Protein AF-A0A2E2G775-F1 (afdb_monomer)

Radius of gyration: 26.66 Å; Cα contacts (8 Å, |Δi|>4): 612; chains: 1; bounding box: 62×54×79 Å

Mean predicted aligned error: 7.74 Å

Solvent-accessible surface area (backbone atoms only — not comparable to full-atom values): 21079 Å² total; per-residue (Å²): 130,80,54,42,81,32,54,49,71,66,52,46,47,53,51,62,72,69,46,96,51,61,42,22,32,35,78,42,52,49,36,65,49,73,42,53,38,52,43,38,42,58,37,38,78,72,27,51,16,38,35,35,35,45,76,63,70,63,45,46,60,99,90,46,62,66,91,73,53,61,82,41,64,73,60,31,52,54,52,39,37,75,35,48,23,46,27,39,36,46,48,50,68,58,73,76,56,42,89,94,49,93,72,80,82,38,78,52,64,63,70,62,33,65,39,76,72,31,56,81,34,79,59,30,56,22,24,46,51,28,52,50,54,51,51,44,72,70,65,62,40,51,31,40,44,44,58,43,58,52,46,67,58,49,44,52,51,48,49,51,37,59,80,65,68,47,86,50,44,81,44,78,36,78,63,37,55,46,96,76,47,32,66,60,54,65,66,60,76,73,42,49,78,68,43,48,62,45,51,29,47,58,50,48,53,58,72,66,54,56,52,70,56,58,60,68,56,58,52,46,57,42,42,75,60,66,30,50,71,76,44,69,49,46,18,32,76,80,61,47,42,78,52,67,53,84,44,59,62,30,28,41,35,36,33,31,26,47,81,91,41,78,46,68,45,68,40,80,34,49,68,55,82,86,87,83,86,82,86,76,66,88,90,72,50,54,70,62,51,48,44,58,48,17,66,76,68,76,46,79,62,82,57,64,70,57,53,49,13,47,51,37,38,52,37,51,74,69,73,43,60,75,78,40,62,80,73,44,56,71,56,55,80,70,61,44,82,46,77,44,77,41,92,95,75,51,64,50,35,25,53,71,84,39,82,37,56,69,62,35,67,33,71,72,24,60,74,45,40,93,91

Secondary structure (DSSP, 8-state):
-PPEEE-SHHHHHHHHHT-SS--EEEEE-S---HHHHHHHHHHHTTSPEEEEE---GGGS-TTSSTTTS---HHHHHHHHHHTT-SEEE---HHHHS-TTS-PPPPPPPHHHHSSTHHHHSTTHHHHHHHHHHHHHHHH--SEEEEETTSHHHHHHHHHHHHHTT-S-EEEEEPPPB-TT-PBP-GGGGGS-HHHHHHHTHHHHHHHH--TT--HHHHHHHHHHTT-EEEEEEEE-TTT--B--TTSSEEEEEEEEEETTEEEEEEEEEESS---------TTSSHHHHHHHHHHHHTPPP--HHHHHHHHHHHHHHTT--TT-HHHHHHHHTT--EEEEEETTTEEEEEETTEE-TTGGGSHHHHHHTT-

Sequence (371 aa):
MTLRYLTTEQELRGWCQGADAAVQFVPTMGALHAGHGALIQRAATKGPVLVSVFVNPLQFGPSEDFDHYPRTLDADCLMAEEWGAAALWAPSVATVYPQDRQLPTRVAPVALQQHLCGAGRPGHFDGVVTVVARLLDLVRPQQIWLGEKDWQQLVILRRLVQDLDLPLRVCAVATSREKDGLARSSRNQYLSPSQRLQASALPFILRRAAADAPLAAIRSDLTEAGLEVEYVERVDPLTLQPCGAEKAISLLAAAVRCGTTRLIDHVFLMTRQPLVAIDGPAGAGKSTVTRAFAERLGLIYLDTGAMYRSVTWWVQKNGVDPADAAAIEPLLGQFELQLQSNPGAGQLVLVNGVDVSEAIRSPEVTASVSA

Nearest PDB structures (foldseek):
  3uk2-assembly1_B  TM=9.319E-01  e=2.796E-28  Burkholderia thailandensis E264
  1ufv-assembly1_A  TM=9.137E-01  e=1.128E-28  Thermus thermophilus
  3q10-assembly2_B  TM=9.255E-01  e=1.623E-27  Yersinia pestis
  1iho-assembly1_B  TM=7.284E-01  e=2.931E-26  Escherichia coli
  3mue-assembly1_B  TM=7.077E-01  e=3.557E-25  Salmonella enterica subsp. enterica serovar Typhimurium str. LT2

Foldseek 3Di:
DQAAEAAALVRLVVVLVPFPFFEEEEEDQDLDDVLSLQQLLVSLVHGAYEYEHHLQPQLADPPGCSVVQDDDVVVRSVSSVVSRHNYYYYYDPCRLPPPVDDDDQADFDPLLQVDDVSVVRPRNLSSVLSSVVSVCVSNVGQEYEDECFPLSSLLSVQVSCVVVVRNHYYHYDYFDADPLRAGDDSLLVVADPVLNVLSSQVRVLQVPAALQRDQVVSCVSNVVSVWAWPDWAKAQSNSRHGDHSPDQKIKTKTWTDSDNGIGIGIDIHGPDDDDDDDDDDPPPCRLVCQVVVCVVVVHFRDPVLLVLLLLLLQCVVVVHQLVDPVSSVVSVVQWDWDWDQDVPPGIFIDTNNHGCPPVSVDPVSVVSRPD

Structure (mmCIF, N/CA/C/O backbone):
data_AF-A0A2E2G775-F1
#
_entry.id   AF-A0A2E2G775-F1
#
loop_
_atom_site.group_PDB
_atom_site.id
_atom_site.type_symbol
_atom_site.label_atom_id
_atom_site.label_alt_id
_atom_site.label_comp_id
_atom_site.label_asym_id
_atom_site.label_entity_id
_atom_site.label_seq_id
_atom_site.pdbx_PDB_ins_code
_atom_site.Cartn_x
_atom_site.Cartn_y
_atom_site.Cartn_z
_atom_site.occupancy
_atom_site.B_iso_or_equiv
_atom_site.auth_seq_id
_atom_site.auth_comp_id
_atom_site.auth_asym_id
_atom_site.auth_atom_id
_atom_site.pdbx_PDB_model_num
ATOM 1 N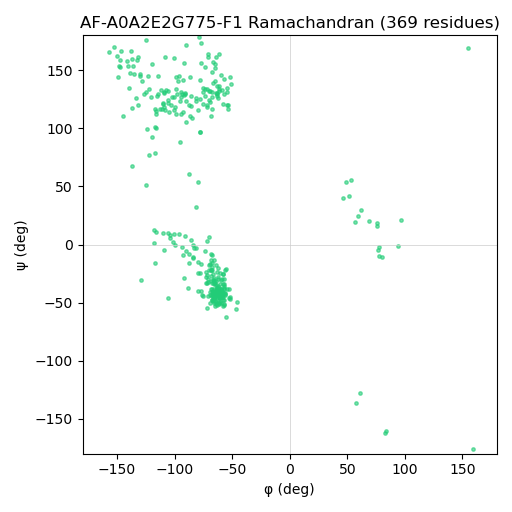 N . MET A 1 1 ? 1.196 -28.582 -1.966 1.00 61.78 1 MET A N 1
ATOM 2 C CA . MET A 1 1 ? 0.781 -28.640 -3.384 1.00 61.78 1 MET A CA 1
ATOM 3 C C . MET A 1 1 ? 1.904 -28.031 -4.188 1.00 61.78 1 MET A C 1
ATOM 5 O O . MET A 1 1 ? 2.431 -27.031 -3.727 1.00 61.78 1 MET A O 1
ATOM 9 N N . THR A 1 2 ? 2.272 -28.629 -5.318 1.00 87.25 2 THR A N 1
ATOM 10 C CA . THR A 1 2 ? 3.296 -28.059 -6.203 1.00 87.25 2 THR A CA 1
ATOM 11 C C . THR A 1 2 ? 2.722 -26.874 -6.973 1.00 87.25 2 THR A C 1
ATOM 13 O O . THR A 1 2 ? 1.601 -26.972 -7.486 1.00 87.25 2 THR A O 1
ATOM 16 N N . LEU A 1 3 ? 3.468 -25.772 -7.045 1.00 95.69 3 LEU A N 1
ATOM 17 C CA . LEU A 1 3 ? 3.096 -24.583 -7.818 1.00 95.69 3 LEU A CA 1
ATOM 18 C C . LEU A 1 3 ? 2.909 -24.940 -9.302 1.00 95.69 3 LEU A C 1
ATOM 20 O O . LEU A 1 3 ? 3.763 -25.584 -9.910 1.00 95.69 3 LEU A O 1
ATOM 24 N N . ARG A 1 4 ? 1.809 -24.489 -9.920 1.00 97.25 4 ARG A N 1
ATOM 25 C CA . ARG A 1 4 ? 1.633 -24.582 -11.378 1.00 97.25 4 ARG A CA 1
ATOM 26 C C . ARG A 1 4 ? 2.180 -23.341 -12.076 1.00 97.25 4 ARG A C 1
ATOM 28 O O . ARG A 1 4 ? 1.736 -22.230 -11.799 1.00 97.25 4 ARG A O 1
ATOM 35 N N . TYR A 1 5 ? 3.099 -23.540 -13.010 1.00 97.44 5 TYR A N 1
ATOM 36 C CA . TYR A 1 5 ? 3.631 -22.476 -13.855 1.00 97.44 5 TYR A CA 1
ATOM 37 C C . TYR A 1 5 ? 2.824 -22.367 -15.156 1.00 97.44 5 TYR A C 1
ATOM 39 O O . TYR A 1 5 ? 2.596 -23.372 -15.826 1.00 97.44 5 TYR A O 1
ATOM 47 N N . LEU A 1 6 ? 2.362 -21.159 -15.484 1.00 97.88 6 LEU A N 1
ATOM 48 C CA . LEU A 1 6 ? 1.448 -20.871 -16.591 1.00 97.88 6 LEU A CA 1
ATOM 49 C C . LEU A 1 6 ? 2.032 -19.743 -17.456 1.00 97.88 6 LEU A C 1
ATOM 51 O O . LEU A 1 6 ? 2.546 -18.757 -16.927 1.00 97.88 6 LEU A O 1
ATOM 55 N N . THR A 1 7 ? 1.892 -19.825 -18.777 1.00 94.75 7 THR A N 1
ATOM 56 C CA . THR A 1 7 ? 2.447 -18.827 -19.718 1.00 94.75 7 THR A CA 1
ATOM 57 C C . THR A 1 7 ? 1.420 -18.315 -20.725 1.00 94.75 7 THR A C 1
ATOM 59 O O . THR A 1 7 ? 1.460 -17.151 -21.136 1.00 94.75 7 THR A O 1
ATOM 62 N N . THR A 1 8 ? 0.452 -19.152 -21.094 1.00 95.38 8 THR A N 1
ATOM 63 C CA . THR A 1 8 ? -0.570 -18.825 -22.092 1.00 95.38 8 THR A CA 1
ATOM 64 C C . THR A 1 8 ? -1.899 -18.434 -21.452 1.00 95.38 8 THR A C 1
ATOM 66 O O . THR A 1 8 ? -2.193 -18.753 -20.299 1.00 95.38 8 THR A O 1
ATOM 69 N N . GLU A 1 9 ? -2.747 -17.754 -22.222 1.00 94.50 9 GLU A N 1
ATOM 70 C CA . GLU A 1 9 ? -4.114 -17.451 -21.794 1.00 94.50 9 GLU A CA 1
ATOM 71 C C . GLU A 1 9 ? -4.963 -18.725 -21.624 1.00 94.50 9 GLU A C 1
ATOM 73 O O . GLU A 1 9 ? -5.805 -18.791 -20.731 1.00 94.50 9 G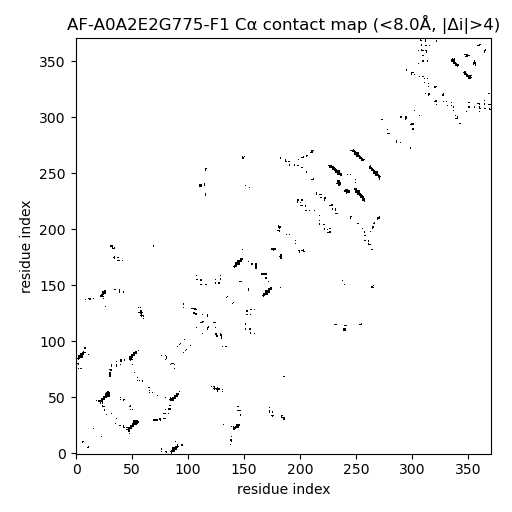LU A O 1
ATOM 78 N N . GLN A 1 10 ? -4.727 -19.760 -22.438 1.00 96.25 10 GLN A N 1
ATOM 79 C CA . GLN A 1 10 ? -5.444 -21.033 -22.333 1.00 96.25 10 GLN A CA 1
ATOM 80 C C . GLN A 1 10 ? -5.116 -21.759 -21.023 1.00 96.25 10 GLN A C 1
ATOM 82 O O . GLN A 1 10 ? -6.027 -22.223 -20.339 1.00 96.25 10 GLN A O 1
ATOM 87 N N . GLU A 1 11 ? -3.835 -21.821 -20.656 1.00 97.62 11 GLU A N 1
ATOM 88 C CA . GLU A 1 11 ? -3.379 -22.390 -19.383 1.00 97.62 11 GLU A CA 1
ATOM 89 C C . GLU A 1 11 ? -3.960 -21.629 -18.188 1.00 97.62 11 GLU A C 1
ATOM 91 O O . GLU A 1 11 ? -4.478 -22.251 -17.260 1.00 97.62 11 GLU A O 1
ATOM 96 N N . LEU A 1 12 ? -3.942 -20.290 -18.240 1.00 97.75 12 LEU A N 1
ATOM 97 C CA . LEU A 1 12 ? -4.552 -19.439 -17.219 1.00 97.75 12 LEU A CA 1
ATOM 98 C C . LEU A 1 12 ? -6.046 -19.738 -17.058 1.00 97.75 12 LEU A C 1
ATOM 100 O O . LEU A 1 12 ? -6.506 -20.008 -15.949 1.00 97.75 12 LEU A O 1
ATOM 104 N N . ARG A 1 13 ? -6.809 -19.709 -18.158 1.00 95.94 13 ARG A N 1
ATOM 105 C CA . ARG A 1 13 ? -8.258 -19.954 -18.129 1.00 95.94 13 ARG A CA 1
ATOM 106 C C . ARG A 1 13 ? -8.572 -21.352 -17.604 1.00 95.94 13 ARG A C 1
ATOM 108 O O . ARG A 1 13 ? -9.441 -21.483 -16.747 1.00 95.94 13 ARG A O 1
ATOM 115 N N . GLY A 1 14 ? -7.853 -22.370 -18.079 1.00 96.88 14 GLY A N 1
ATOM 116 C CA . GLY A 1 14 ? -8.025 -23.749 -17.624 1.00 96.88 14 GLY A CA 1
ATOM 117 C C . GLY A 1 14 ? -7.735 -23.909 -16.132 1.00 96.88 14 GLY A C 1
ATOM 118 O O . GLY A 1 14 ? -8.483 -24.585 -15.428 1.00 96.88 14 GLY A O 1
ATOM 119 N N . TRP A 1 15 ? -6.698 -23.238 -15.623 1.00 96.88 15 TRP A N 1
ATOM 120 C CA . TRP A 1 15 ? -6.380 -23.248 -14.197 1.00 96.88 15 TRP A CA 1
ATOM 121 C C . TRP A 1 15 ? -7.446 -22.538 -13.352 1.00 96.88 15 TRP A C 1
ATOM 123 O O . TRP A 1 15 ? -7.918 -23.114 -12.375 1.00 96.88 15 TRP A O 1
ATOM 133 N N . CYS A 1 16 ? -7.873 -21.333 -13.746 1.00 95.06 16 CYS A N 1
ATOM 134 C CA . CYS A 1 16 ? -8.903 -20.582 -13.021 1.00 95.06 16 CYS A CA 1
ATOM 135 C C . CYS A 1 16 ? -10.256 -21.313 -13.003 1.00 95.06 16 CYS A C 1
ATOM 137 O O . CYS A 1 16 ? -10.943 -21.293 -11.987 1.00 95.06 16 CYS A O 1
ATOM 139 N N . GLN A 1 17 ? -10.645 -21.960 -14.108 1.00 93.88 17 GLN A N 1
ATOM 140 C CA . GLN A 1 17 ? -11.896 -22.725 -14.201 1.00 93.88 17 GLN A CA 1
ATOM 141 C C . GLN A 1 17 ? -11.866 -24.020 -13.382 1.00 93.88 17 GLN A C 1
ATOM 143 O O . GLN A 1 17 ? -12.910 -24.467 -12.919 1.00 93.88 17 GLN A O 1
ATOM 148 N N . GLY A 1 18 ? -10.685 -24.619 -13.211 1.00 93.00 18 GLY A N 1
ATOM 149 C CA . GLY A 1 18 ? -10.493 -25.830 -12.414 1.00 93.00 18 GLY A CA 1
ATOM 150 C C . GLY A 1 18 ? -10.270 -25.583 -10.920 1.00 93.00 18 GLY A C 1
ATOM 151 O O . GLY A 1 18 ? -9.962 -26.532 -10.207 1.00 93.00 18 GLY A O 1
ATOM 152 N N . ALA A 1 19 ? -10.351 -24.337 -10.444 1.00 89.88 19 ALA A N 1
ATOM 153 C CA . ALA A 1 19 ? -10.161 -24.014 -9.036 1.00 89.88 19 ALA A CA 1
ATOM 154 C C . ALA A 1 19 ? -11.444 -24.276 -8.226 1.00 89.88 19 ALA A C 1
ATOM 156 O O . ALA A 1 19 ? -12.494 -23.705 -8.509 1.00 89.88 19 ALA A O 1
ATOM 157 N N . ASP A 1 20 ? -11.338 -25.068 -7.156 1.00 87.31 20 ASP A N 1
ATOM 158 C CA . ASP A 1 20 ? -12.472 -25.423 -6.281 1.00 87.31 20 ASP A CA 1
ATOM 159 C C . ASP A 1 20 ? -12.944 -24.273 -5.366 1.00 87.31 20 ASP A C 1
ATOM 161 O O . ASP A 1 20 ? -13.921 -24.398 -4.628 1.00 87.31 20 ASP A O 1
ATOM 165 N N . ALA A 1 21 ? -12.235 -23.143 -5.375 1.00 91.44 21 ALA A N 1
ATOM 166 C CA . ALA A 1 21 ? -12.537 -21.965 -4.574 1.00 91.44 21 ALA A CA 1
ATOM 167 C C . ALA A 1 21 ? -12.150 -20.681 -5.315 1.00 91.44 21 ALA A C 1
ATOM 169 O O . ALA A 1 21 ? -11.416 -20.695 -6.303 1.00 91.44 21 ALA A O 1
ATOM 170 N N . ALA A 1 22 ? -12.625 -19.546 -4.801 1.00 92.56 22 ALA A N 1
ATOM 171 C CA . ALA A 1 22 ? -12.357 -18.236 -5.376 1.00 92.56 22 ALA A CA 1
ATOM 172 C C . ALA A 1 22 ? -10.851 -17.941 -5.468 1.00 92.56 22 ALA A C 1
ATOM 174 O O . ALA A 1 22 ? -10.156 -17.870 -4.447 1.00 92.56 22 ALA A O 1
ATOM 175 N N . VAL A 1 23 ? -10.374 -17.704 -6.692 1.00 95.56 23 VAL A N 1
ATOM 176 C CA . VAL A 1 23 ? -8.983 -17.330 -6.967 1.00 95.56 23 VAL A CA 1
ATOM 177 C C . VAL A 1 23 ? -8.648 -15.992 -6.310 1.00 95.56 23 VAL A C 1
ATOM 179 O O . VAL A 1 23 ? -9.364 -14.996 -6.463 1.00 95.56 23 VAL A O 1
ATOM 182 N N . GLN A 1 24 ? -7.526 -15.986 -5.597 1.00 98.06 24 GLN A N 1
ATOM 183 C CA . GLN A 1 24 ? -6.938 -14.819 -4.956 1.00 98.06 24 GLN A CA 1
ATOM 184 C C . GLN A 1 24 ? -5.801 -14.304 -5.834 1.00 98.06 24 GLN A C 1
ATOM 186 O O . GLN A 1 24 ? -4.817 -15.011 -6.044 1.00 98.06 24 GLN A O 1
ATOM 191 N N . PHE A 1 25 ? -5.925 -13.092 -6.371 1.00 98.69 25 PHE A N 1
ATOM 192 C CA . PHE A 1 25 ? -4.973 -12.592 -7.359 1.00 98.69 25 PHE A CA 1
ATOM 193 C C . PHE A 1 25 ? -3.945 -11.636 -6.751 1.00 98.69 25 PHE A C 1
ATOM 195 O O . PHE A 1 25 ? -4.312 -10.642 -6.125 1.00 98.69 25 PHE A O 1
ATOM 202 N N . VAL A 1 26 ? -2.661 -11.916 -6.970 1.00 98.75 26 VAL A N 1
ATOM 203 C CA . VAL A 1 26 ? -1.528 -11.081 -6.548 1.00 98.75 26 VAL A CA 1
ATOM 204 C C . VAL A 1 26 ? -0.750 -10.650 -7.799 1.00 98.75 26 VAL A C 1
ATOM 206 O O . VAL A 1 26 ? 0.127 -11.384 -8.262 1.00 98.75 26 VAL A O 1
ATOM 209 N N . PRO A 1 27 ? -1.059 -9.487 -8.398 1.00 98.19 27 PRO A N 1
ATOM 210 C CA . PRO A 1 27 ? -0.306 -9.005 -9.545 1.00 98.19 27 PRO A CA 1
ATOM 211 C C . PRO A 1 27 ? 1.054 -8.447 -9.124 1.00 98.19 27 PRO A C 1
ATOM 213 O O . PRO A 1 27 ? 1.144 -7.618 -8.218 1.00 98.19 27 PRO A O 1
ATOM 216 N N . THR A 1 28 ? 2.114 -8.870 -9.809 1.00 97.62 28 THR A N 1
ATOM 217 C CA . THR A 1 28 ? 3.485 -8.396 -9.582 1.00 97.62 28 THR A CA 1
ATOM 218 C C . THR A 1 28 ? 4.217 -8.162 -10.906 1.00 97.62 28 THR A C 1
ATOM 220 O O . THR A 1 28 ? 3.790 -8.623 -11.969 1.00 97.62 28 THR A O 1
ATOM 223 N N . MET A 1 29 ? 5.358 -7.478 -10.832 1.00 96.31 29 MET A N 1
ATOM 224 C CA . MET A 1 29 ? 6.316 -7.382 -11.939 1.00 96.31 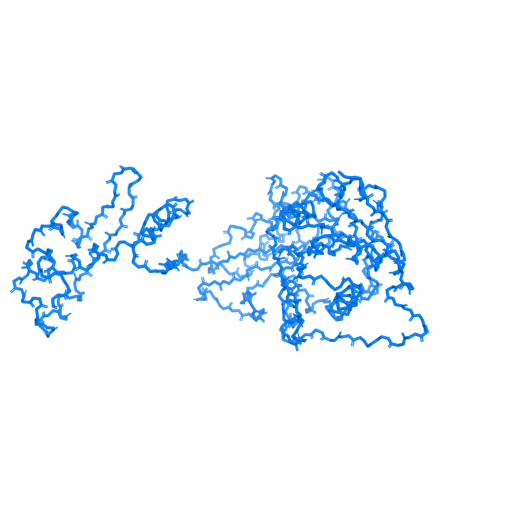29 MET A CA 1
ATOM 225 C C . MET A 1 29 ? 7.462 -8.407 -11.827 1.00 96.31 29 MET A C 1
ATOM 227 O O . MET A 1 29 ? 8.418 -8.317 -12.588 1.00 96.31 29 MET A O 1
ATOM 231 N N . GLY A 1 30 ? 7.383 -9.370 -10.900 1.00 95.25 30 GLY A N 1
ATOM 232 C CA . GLY A 1 30 ? 8.488 -10.280 -10.573 1.00 95.25 30 GLY A CA 1
ATOM 233 C C . GLY A 1 30 ? 9.489 -9.679 -9.590 1.00 95.25 30 GLY A C 1
ATOM 234 O O . GLY A 1 30 ? 9.168 -8.712 -8.890 1.00 95.25 30 GLY A O 1
ATOM 235 N N . ALA A 1 31 ? 10.685 -10.271 -9.530 1.00 94.94 31 ALA A N 1
ATOM 236 C CA . ALA A 1 31 ? 11.733 -9.914 -8.571 1.00 94.94 31 ALA A CA 1
ATOM 237 C C . ALA A 1 31 ? 11.190 -9.940 -7.137 1.00 94.94 31 ALA A C 1
ATOM 239 O O . ALA A 1 31 ? 11.169 -8.934 -6.411 1.00 94.94 31 ALA A O 1
ATOM 240 N N . LEU A 1 32 ? 10.630 -11.097 -6.778 1.00 96.69 32 LEU A N 1
ATOM 241 C CA . LEU A 1 32 ? 9.849 -11.248 -5.569 1.00 96.69 32 LEU A CA 1
ATOM 242 C C . LEU A 1 32 ? 10.709 -11.040 -4.315 1.00 96.69 32 LEU A C 1
ATOM 244 O O . LEU A 1 32 ? 11.918 -11.236 -4.277 1.00 96.69 32 LEU A O 1
ATOM 248 N N . HIS A 1 33 ? 10.052 -10.593 -3.250 1.00 95.62 33 HIS A N 1
ATOM 249 C CA . HIS A 1 33 ? 10.681 -10.290 -1.968 1.00 95.62 33 HIS A CA 1
ATOM 250 C C . HIS A 1 33 ? 9.653 -10.477 -0.857 1.00 95.62 33 HIS A C 1
ATOM 252 O O . HIS A 1 33 ? 8.460 -10.561 -1.137 1.00 95.62 33 HIS A O 1
ATOM 258 N N . ALA A 1 34 ? 10.062 -10.448 0.414 1.00 96.25 34 ALA A N 1
ATOM 259 C CA . ALA A 1 34 ? 9.160 -10.732 1.540 1.00 96.25 34 ALA A CA 1
ATOM 260 C C . ALA A 1 34 ? 7.895 -9.840 1.610 1.00 96.25 34 ALA A C 1
ATOM 262 O O . ALA A 1 34 ? 6.892 -10.244 2.188 1.00 96.25 34 ALA A O 1
ATOM 263 N N . GLY A 1 35 ? 7.898 -8.651 0.990 1.00 96.38 35 GLY A N 1
ATOM 264 C CA . GLY A 1 35 ? 6.664 -7.880 0.758 1.00 96.38 35 GLY A CA 1
ATOM 265 C C . GLY A 1 35 ? 5.631 -8.589 -0.130 1.00 96.38 35 GLY A C 1
ATOM 266 O O . GLY A 1 35 ? 4.457 -8.616 0.219 1.00 96.38 35 GLY A O 1
ATOM 267 N N . HIS A 1 36 ? 6.063 -9.219 -1.224 1.00 98.25 36 HIS A N 1
ATOM 268 C CA . HIS A 1 36 ? 5.218 -10.084 -2.047 1.00 98.25 36 HIS A CA 1
ATOM 269 C C . HIS A 1 36 ? 4.818 -11.355 -1.287 1.00 98.25 36 HIS A C 1
ATOM 271 O O . HIS A 1 36 ? 3.662 -11.758 -1.348 1.00 98.25 36 HIS A O 1
ATOM 277 N N . GLY A 1 37 ? 5.730 -11.924 -0.492 1.00 98.06 37 GLY A N 1
ATOM 278 C CA . GLY A 1 37 ? 5.415 -13.049 0.391 1.00 98.06 37 GLY A CA 1
ATOM 279 C C . GLY A 1 37 ? 4.278 -12.752 1.362 1.00 98.06 37 GLY A C 1
ATOM 280 O O . GLY A 1 37 ? 3.350 -13.545 1.468 1.00 98.06 37 GLY A O 1
ATOM 281 N N . ALA A 1 38 ? 4.267 -11.568 1.980 1.00 98.12 38 ALA A N 1
ATOM 282 C CA . ALA A 1 38 ? 3.167 -11.147 2.846 1.00 98.12 38 ALA A CA 1
ATOM 283 C C . ALA A 1 38 ? 1.819 -11.065 2.099 1.00 98.12 38 ALA A C 1
ATOM 285 O O . ALA A 1 38 ? 0.790 -11.434 2.667 1.00 98.12 38 ALA A O 1
ATOM 286 N N . LEU A 1 39 ? 1.814 -10.625 0.831 1.00 98.50 39 LEU A N 1
ATOM 287 C CA . LEU A 1 39 ? 0.613 -10.644 -0.016 1.00 98.50 39 LEU A CA 1
ATOM 288 C C . LEU A 1 39 ? 0.130 -12.078 -0.245 1.00 98.50 39 LEU A C 1
ATOM 290 O O . LEU A 1 39 ? -1.035 -12.374 0.011 1.00 98.50 39 LEU A O 1
ATOM 294 N N . ILE A 1 40 ? 1.032 -12.961 -0.683 1.00 98.56 40 ILE A N 1
ATOM 295 C CA . ILE A 1 40 ? 0.732 -14.357 -1.025 1.00 98.56 40 ILE A CA 1
ATOM 296 C C . ILE A 1 40 ? 0.234 -15.115 0.205 1.00 98.56 40 ILE A C 1
ATOM 298 O O . ILE A 1 40 ? -0.839 -15.709 0.163 1.00 98.56 40 ILE A O 1
ATOM 302 N N . GLN A 1 41 ? 0.941 -15.021 1.331 1.00 98.31 41 GLN A N 1
ATOM 303 C CA . GLN A 1 41 ? 0.564 -15.683 2.580 1.00 98.31 41 GLN A CA 1
ATOM 304 C C . GLN A 1 41 ? -0.799 -15.202 3.082 1.00 98.31 41 GLN A C 1
ATOM 306 O O . GLN A 1 41 ? -1.626 -16.006 3.515 1.00 98.31 41 GLN A O 1
ATOM 311 N N . ARG A 1 42 ? -1.073 -13.891 3.008 1.00 97.75 42 ARG A N 1
ATOM 312 C CA . ARG A 1 42 ? -2.367 -13.344 3.430 1.00 97.75 42 ARG A CA 1
ATOM 313 C C . ARG A 1 42 ? -3.493 -13.805 2.509 1.00 97.75 42 ARG A C 1
ATOM 315 O O . ARG A 1 42 ? -4.544 -14.208 3.014 1.00 97.75 42 ARG A O 1
ATOM 322 N N . ALA A 1 43 ? -3.258 -13.786 1.200 1.00 97.81 43 ALA A N 1
ATOM 323 C CA . ALA A 1 43 ? -4.181 -14.264 0.180 1.00 97.81 43 ALA A CA 1
ATOM 324 C C . ALA A 1 43 ? -4.487 -15.763 0.338 1.00 97.81 43 ALA A C 1
ATOM 326 O O . ALA A 1 43 ? -5.651 -16.153 0.298 1.00 97.81 43 ALA A O 1
ATOM 327 N N . ALA A 1 44 ? -3.480 -16.588 0.637 1.00 96.56 44 ALA A N 1
ATOM 328 C CA . ALA A 1 44 ? -3.621 -18.037 0.795 1.00 96.56 44 ALA A CA 1
ATOM 329 C C . ALA A 1 44 ? -4.588 -18.433 1.924 1.00 96.56 44 ALA A C 1
ATOM 331 O O . ALA A 1 44 ? -5.222 -19.482 1.861 1.00 96.56 44 ALA A O 1
ATOM 332 N N . THR A 1 45 ? -4.797 -17.560 2.919 1.00 95.75 45 THR A N 1
ATOM 333 C CA . THR A 1 45 ? -5.819 -17.773 3.965 1.00 95.75 45 THR A CA 1
ATOM 334 C C . THR A 1 45 ? -7.264 -17.703 3.454 1.00 95.75 45 THR A C 1
ATOM 336 O O . THR A 1 45 ? -8.192 -17.983 4.214 1.00 95.75 45 THR A O 1
ATOM 339 N N . LYS A 1 46 ? -7.479 -17.281 2.200 1.00 96.06 46 LYS A N 1
ATOM 340 C CA . LYS A 1 46 ? -8.799 -17.057 1.589 1.00 96.06 46 LYS A CA 1
ATOM 341 C C . LYS A 1 46 ? -9.102 -17.958 0.393 1.00 96.06 46 LYS A C 1
ATOM 343 O O . LYS A 1 46 ? -10.268 -18.054 0.024 1.00 96.06 46 LYS A O 1
ATOM 348 N N . GLY A 1 47 ? -8.103 -18.607 -0.199 1.00 95.19 47 GLY A N 1
ATOM 349 C CA . GLY A 1 47 ? -8.288 -19.464 -1.369 1.00 95.19 47 GLY A CA 1
ATOM 350 C C . GLY A 1 47 ? -6.995 -19.683 -2.160 1.00 95.19 47 GLY A C 1
ATOM 351 O O . GLY A 1 47 ? -5.935 -19.216 -1.735 1.00 95.19 47 GLY A O 1
ATOM 352 N N . PRO A 1 48 ? -7.066 -20.381 -3.309 1.00 96.94 48 PRO A N 1
ATOM 353 C CA . PRO A 1 48 ? -5.913 -20.618 -4.169 1.00 96.94 48 PRO A CA 1
ATOM 354 C C . PRO A 1 48 ? -5.364 -19.296 -4.710 1.00 96.94 48 PRO A C 1
ATOM 356 O O . PRO A 1 48 ? -6.098 -18.485 -5.281 1.00 96.94 48 PRO A O 1
ATOM 359 N N . VAL A 1 49 ? -4.062 -19.082 -4.529 1.00 98.38 49 VAL A N 1
ATOM 360 C CA . VAL A 1 49 ? -3.394 -17.842 -4.933 1.00 98.38 49 VAL A CA 1
ATOM 361 C C . VAL A 1 49 ? -2.793 -17.990 -6.323 1.00 98.38 49 VAL A C 1
ATOM 363 O O . VAL A 1 49 ? -1.995 -18.898 -6.564 1.00 98.38 49 VAL A O 1
ATOM 366 N N . LEU A 1 50 ? -3.149 -17.057 -7.202 1.00 98.56 50 LEU A N 1
ATOM 367 C CA . LEU A 1 50 ? -2.499 -16.831 -8.484 1.00 98.56 50 LEU A CA 1
ATOM 368 C C . LEU A 1 50 ? -1.604 -15.597 -8.379 1.00 98.56 50 LEU A C 1
ATOM 370 O O . LEU A 1 50 ? -2.092 -14.490 -8.136 1.00 98.56 50 LEU A O 1
ATOM 374 N N . VAL A 1 51 ? -0.311 -15.774 -8.618 1.00 98.69 51 VAL A N 1
ATOM 375 C CA . VAL A 1 51 ? 0.647 -14.671 -8.751 1.00 98.69 51 VAL A CA 1
ATOM 376 C C . VAL A 1 51 ? 0.860 -14.397 -10.234 1.00 98.69 51 VAL A C 1
ATOM 378 O O . VAL A 1 51 ? 1.147 -15.335 -10.971 1.00 98.69 51 VAL A O 1
ATOM 381 N N . SER A 1 52 ? 0.750 -13.147 -10.697 1.00 98.44 52 SER A N 1
ATOM 382 C CA . SER A 1 52 ? 1.270 -12.805 -12.032 1.00 98.44 52 SER A CA 1
ATOM 383 C C . SER A 1 52 ? 2.662 -12.201 -11.932 1.00 98.44 52 SER A C 1
ATOM 385 O O . SER A 1 52 ? 2.902 -11.367 -11.060 1.00 98.44 52 SER A O 1
ATOM 387 N N . VAL A 1 53 ? 3.546 -12.563 -12.858 1.00 97.75 53 VAL A N 1
ATOM 388 C CA . VAL A 1 53 ? 4.846 -11.916 -13.066 1.00 97.75 53 VAL A CA 1
ATOM 389 C C . VAL A 1 53 ? 4.842 -11.293 -14.455 1.00 97.75 53 VAL A C 1
ATOM 391 O O . VAL A 1 53 ? 4.994 -11.984 -15.459 1.00 97.75 53 VAL A O 1
ATOM 394 N N . PHE A 1 54 ? 4.611 -9.981 -14.520 1.00 96.94 54 PHE A N 1
ATOM 395 C CA . PHE A 1 54 ? 4.547 -9.255 -15.786 1.00 96.94 54 PHE A CA 1
ATOM 396 C C . PHE A 1 54 ? 5.129 -7.844 -15.654 1.00 96.94 54 PHE A C 1
ATOM 3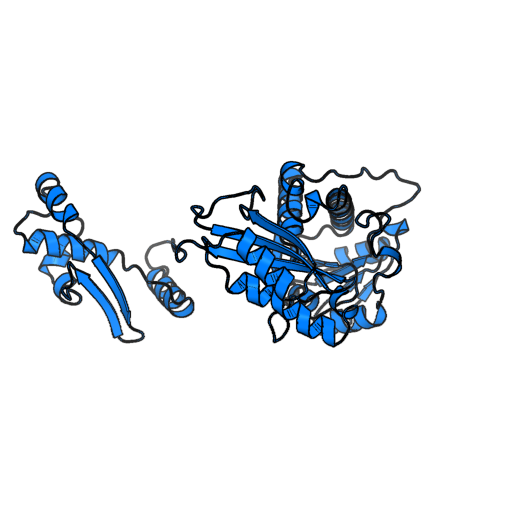98 O O . PHE A 1 54 ? 4.536 -6.968 -15.023 1.00 96.94 54 PHE A O 1
ATOM 405 N N . VAL A 1 55 ? 6.287 -7.608 -16.277 1.00 94.56 55 VAL A N 1
ATOM 406 C CA . VAL A 1 55 ? 6.892 -6.270 -16.368 1.00 94.56 55 VAL A CA 1
ATOM 407 C C . VAL A 1 55 ? 6.163 -5.485 -17.458 1.00 94.56 55 VAL A C 1
ATOM 409 O O . VAL A 1 55 ? 6.435 -5.640 -18.646 1.00 94.56 55 VAL A O 1
ATOM 412 N N . ASN A 1 56 ? 5.198 -4.665 -17.049 1.00 93.94 56 ASN A N 1
ATOM 413 C CA . ASN A 1 56 ? 4.353 -3.904 -17.962 1.00 93.94 56 ASN A CA 1
ATOM 414 C C . ASN A 1 56 ? 5.125 -2.750 -18.626 1.00 93.94 56 ASN A C 1
ATOM 416 O O . ASN A 1 56 ? 5.498 -1.835 -17.905 1.00 93.94 56 ASN A O 1
ATOM 420 N N . PRO A 1 57 ? 5.296 -2.696 -19.957 1.00 90.31 57 PRO A N 1
ATOM 421 C CA . PRO A 1 57 ? 5.985 -1.580 -20.611 1.00 90.31 57 PRO A CA 1
ATOM 422 C C . PRO A 1 57 ? 5.241 -0.240 -20.488 1.00 90.31 57 PRO A C 1
ATOM 424 O O . PRO A 1 57 ? 5.879 0.802 -20.410 1.00 90.31 57 PRO A O 1
ATOM 427 N N . LEU A 1 58 ? 3.902 -0.242 -20.414 1.00 89.12 58 LEU A N 1
ATOM 428 C CA . LEU A 1 58 ? 3.101 0.993 -20.452 1.00 89.12 58 LEU A CA 1
ATOM 429 C C . LEU A 1 58 ? 3.249 1.880 -19.209 1.00 89.12 58 LEU A C 1
ATOM 431 O O . LEU A 1 58 ? 2.859 3.040 -19.242 1.00 89.12 58 LEU A O 1
ATOM 435 N N . GLN A 1 59 ? 3.764 1.341 -18.104 1.00 87.81 59 GLN A N 1
ATOM 436 C CA . GLN A 1 59 ? 3.937 2.086 -16.853 1.00 87.81 59 GLN A CA 1
ATOM 437 C C . GLN A 1 59 ? 5.374 2.573 -16.631 1.00 87.81 59 GLN A C 1
ATOM 439 O O . GLN A 1 59 ? 5.674 3.035 -15.528 1.00 87.81 59 GLN A O 1
ATOM 444 N N . PHE A 1 60 ? 6.248 2.448 -17.634 1.00 85.81 60 PHE A N 1
ATOM 445 C CA . PHE A 1 60 ? 7.607 2.979 -17.597 1.00 85.81 60 PHE A CA 1
ATOM 446 C C . PHE A 1 60 ? 7.736 4.166 -18.552 1.00 85.81 60 PHE A C 1
ATOM 448 O O . PHE A 1 60 ? 7.347 4.088 -19.716 1.00 85.81 60 PHE A O 1
ATOM 455 N N . GLY A 1 61 ? 8.288 5.269 -18.053 1.00 80.50 61 GLY A N 1
ATOM 456 C CA . GLY A 1 61 ? 8.674 6.404 -18.892 1.00 80.50 61 GLY A CA 1
ATOM 457 C C . GLY A 1 61 ? 9.907 6.097 -19.764 1.00 80.50 61 GLY A C 1
ATOM 458 O O . GLY A 1 61 ? 10.653 5.168 -19.456 1.00 80.50 61 GLY A O 1
ATOM 459 N N . PRO A 1 62 ? 10.191 6.901 -20.810 1.00 73.50 62 PRO A N 1
ATOM 460 C CA . PRO A 1 62 ? 11.327 6.678 -21.718 1.00 73.50 62 PRO A CA 1
ATOM 461 C C . PRO A 1 62 ? 12.708 6.643 -21.044 1.00 73.50 62 PRO A C 1
ATOM 463 O O . PRO A 1 62 ? 13.638 6.054 -21.581 1.00 73.50 62 PRO A O 1
ATOM 466 N N . SER A 1 63 ? 12.851 7.293 -19.886 1.00 71.81 63 SER A N 1
ATOM 467 C CA . SER A 1 63 ? 14.081 7.349 -19.084 1.00 71.81 63 SER A CA 1
ATOM 468 C C . SER A 1 63 ? 14.024 6.481 -17.820 1.00 71.81 63 SER A C 1
ATOM 470 O O . SER A 1 63 ? 14.893 6.595 -16.954 1.00 71.81 63 SER A O 1
ATOM 472 N N . GLU A 1 64 ? 12.995 5.642 -17.679 1.00 81.69 64 GLU A N 1
ATOM 473 C CA . GLU A 1 64 ? 12.843 4.745 -16.534 1.00 81.69 64 GLU A CA 1
ATOM 474 C C . GLU A 1 64 ? 13.502 3.381 -16.769 1.00 81.69 64 GLU A C 1
ATOM 476 O O . GLU A 1 64 ? 13.964 3.037 -17.853 1.00 81.69 64 GLU A O 1
ATOM 481 N N . ASP A 1 65 ? 13.563 2.578 -15.712 1.00 82.81 65 ASP A N 1
ATOM 482 C CA . ASP A 1 65 ? 14.380 1.372 -15.623 1.00 82.81 65 ASP A CA 1
ATOM 483 C C . ASP A 1 65 ? 13.764 0.127 -16.285 1.00 82.81 65 ASP A C 1
ATOM 485 O O . ASP A 1 65 ? 14.011 -0.978 -15.815 1.00 82.81 65 ASP A O 1
ATOM 489 N N . PHE A 1 66 ? 12.983 0.253 -17.367 1.00 85.00 66 PHE A N 1
ATOM 490 C CA . PHE A 1 66 ? 12.298 -0.898 -17.988 1.00 85.00 66 PHE A CA 1
ATOM 491 C C . PHE A 1 66 ? 13.268 -2.003 -18.438 1.00 85.00 66 PHE A C 1
ATOM 493 O O . PHE A 1 66 ? 13.067 -3.183 -18.131 1.00 85.00 66 PHE A O 1
ATOM 500 N N . ASP A 1 67 ? 14.337 -1.626 -19.142 1.00 81.69 67 ASP A N 1
ATOM 501 C CA . ASP A 1 67 ? 15.321 -2.582 -19.664 1.00 81.69 67 ASP A CA 1
ATOM 502 C C . ASP A 1 67 ? 16.137 -3.238 -18.547 1.00 81.69 67 ASP A C 1
ATOM 504 O O . ASP A 1 67 ? 16.492 -4.413 -18.641 1.00 81.69 67 ASP A O 1
ATOM 508 N N . HIS A 1 68 ? 16.363 -2.493 -17.465 1.00 84.38 68 HIS A N 1
ATOM 509 C CA . HIS A 1 68 ? 17.163 -2.908 -16.315 1.00 84.38 68 HIS A CA 1
ATOM 510 C C . HIS A 1 68 ? 16.323 -3.528 -15.190 1.00 84.38 68 HIS A C 1
ATOM 512 O O . HIS A 1 68 ? 16.891 -3.961 -14.186 1.00 84.38 68 HIS A O 1
ATOM 518 N N . TYR A 1 69 ? 14.992 -3.584 -15.338 1.00 86.19 69 TYR A N 1
ATOM 519 C CA . TYR A 1 69 ? 14.112 -4.129 -14.312 1.00 86.19 69 TYR A CA 1
ATOM 520 C C . TYR A 1 69 ? 14.454 -5.603 -14.061 1.00 86.19 69 TYR A C 1
ATOM 522 O O . TYR A 1 69 ? 14.649 -6.352 -15.026 1.00 86.19 69 TYR A O 1
ATOM 530 N N . PRO A 1 70 ? 14.523 -6.068 -12.802 1.00 83.94 70 PRO A N 1
ATOM 531 C CA . PRO A 1 70 ? 15.064 -7.383 -12.519 1.00 83.94 70 PRO A CA 1
ATOM 532 C C . PRO A 1 70 ? 14.075 -8.460 -12.952 1.00 83.94 70 PRO A C 1
ATOM 534 O O . PRO A 1 70 ? 12.882 -8.378 -12.665 1.00 83.94 70 PRO A O 1
ATOM 537 N N . ARG A 1 71 ? 14.578 -9.480 -13.648 1.00 89.00 71 ARG A N 1
ATOM 538 C CA . ARG A 1 71 ? 13.785 -10.611 -14.141 1.00 89.00 71 ARG A CA 1
ATOM 539 C C . ARG A 1 71 ? 14.404 -11.898 -13.606 1.00 89.00 71 ARG A C 1
ATOM 541 O O . ARG A 1 71 ? 15.405 -12.369 -14.135 1.00 89.00 71 ARG A O 1
ATOM 548 N N . THR A 1 72 ? 13.828 -12.436 -12.535 1.00 91.81 72 THR A N 1
ATOM 549 C CA . THR A 1 72 ? 14.358 -13.587 -11.781 1.00 91.81 72 THR A CA 1
ATOM 550 C C . THR A 1 72 ? 13.320 -14.698 -11.672 1.00 91.81 72 THR A C 1
ATOM 552 O O . THR A 1 72 ? 13.027 -15.177 -10.582 1.00 91.81 72 THR A O 1
ATOM 555 N N . LEU A 1 73 ? 12.740 -15.098 -12.806 1.00 94.12 73 LEU A N 1
ATOM 556 C CA . LEU A 1 73 ? 11.528 -15.918 -12.833 1.00 94.12 73 LEU A CA 1
ATOM 557 C C . LEU A 1 73 ? 11.663 -17.267 -12.109 1.00 94.12 73 LEU A C 1
ATOM 559 O O . LEU A 1 73 ? 10.753 -17.649 -11.381 1.00 94.12 73 LEU A O 1
ATOM 563 N N . ASP A 1 74 ? 12.799 -17.956 -12.243 1.00 95.12 74 ASP A N 1
ATOM 564 C CA . ASP A 1 74 ? 13.031 -19.228 -11.543 1.00 95.12 74 ASP A CA 1
ATOM 565 C C . ASP A 1 74 ? 13.023 -19.044 -10.017 1.00 95.12 74 ASP A C 1
ATOM 567 O O . ASP A 1 74 ? 12.396 -19.816 -9.290 1.00 95.12 74 ASP A O 1
ATOM 571 N N . ALA A 1 75 ? 13.665 -17.980 -9.522 1.00 95.56 75 ALA A N 1
ATOM 572 C CA . ALA A 1 75 ? 13.648 -17.634 -8.103 1.00 95.56 75 ALA A CA 1
ATOM 573 C C . ALA A 1 75 ? 12.251 -17.182 -7.650 1.00 95.56 75 ALA A C 1
ATOM 575 O O . ALA A 1 75 ? 11.811 -17.548 -6.561 1.00 95.56 75 ALA A O 1
ATOM 576 N N . ASP A 1 76 ? 11.538 -16.435 -8.496 1.00 97.06 76 ASP A N 1
ATOM 577 C CA . ASP A 1 76 ? 10.173 -15.985 -8.234 1.00 97.06 76 ASP A CA 1
ATOM 578 C C . ASP A 1 76 ? 9.220 -17.184 -8.079 1.00 97.06 76 ASP A C 1
ATOM 580 O O . ASP A 1 76 ? 8.406 -17.195 -7.157 1.00 97.06 76 ASP A O 1
ATOM 584 N N . CYS A 1 77 ? 9.349 -18.224 -8.913 1.00 96.94 77 CYS A N 1
ATOM 585 C CA . CYS A 1 77 ? 8.584 -19.469 -8.790 1.00 96.94 77 CYS A CA 1
ATOM 586 C C . CYS A 1 77 ? 8.835 -20.168 -7.449 1.00 96.94 77 CYS A C 1
ATOM 588 O O . CYS A 1 77 ? 7.877 -20.482 -6.743 1.00 96.94 77 CYS A O 1
ATOM 590 N N . LEU A 1 78 ? 10.105 -20.360 -7.071 1.00 97.06 78 LEU A N 1
ATOM 591 C CA . LEU A 1 78 ? 10.470 -21.008 -5.806 1.00 97.06 78 LEU A CA 1
ATOM 592 C C . LEU A 1 78 ? 9.925 -20.238 -4.595 1.00 97.06 78 LEU A C 1
ATOM 594 O O . LEU A 1 78 ? 9.314 -20.828 -3.707 1.00 97.06 78 LEU A O 1
ATOM 598 N N . MET A 1 79 ? 10.090 -18.912 -4.580 1.00 97.38 79 MET A N 1
ATOM 599 C CA . MET A 1 79 ? 9.583 -18.067 -3.495 1.00 97.38 79 MET A CA 1
ATOM 600 C C . MET A 1 79 ? 8.053 -18.053 -3.439 1.00 97.38 79 MET A C 1
ATOM 602 O O . MET A 1 79 ? 7.469 -18.110 -2.357 1.00 97.38 79 MET A O 1
ATOM 606 N N . ALA A 1 80 ? 7.383 -17.970 -4.593 1.00 98.00 80 ALA A N 1
ATOM 607 C CA . ALA A 1 80 ? 5.928 -17.995 -4.652 1.00 98.00 80 ALA A CA 1
ATOM 608 C C . ALA A 1 80 ? 5.379 -19.318 -4.103 1.00 98.00 80 ALA A C 1
ATOM 610 O O . ALA A 1 80 ? 4.441 -19.294 -3.305 1.00 98.00 80 ALA A O 1
ATOM 611 N N . GLU A 1 81 ? 5.983 -20.450 -4.477 1.00 97.81 81 GLU A N 1
ATOM 612 C CA . GLU A 1 81 ? 5.630 -21.772 -3.954 1.00 97.81 81 GLU A CA 1
ATOM 613 C C . GLU A 1 81 ? 5.829 -21.854 -2.434 1.00 97.81 81 GLU A C 1
ATOM 615 O O . GLU A 1 81 ? 4.900 -22.231 -1.717 1.00 97.81 81 GLU A O 1
ATOM 620 N N . GLU A 1 82 ? 6.991 -21.426 -1.928 1.00 97.62 82 GLU A N 1
ATOM 621 C CA . GLU A 1 82 ? 7.310 -21.416 -0.493 1.00 97.62 82 GLU A CA 1
ATOM 622 C C . GLU A 1 82 ? 6.288 -20.606 0.323 1.00 97.62 82 GLU A C 1
ATOM 624 O O . GLU A 1 82 ? 5.896 -20.994 1.426 1.00 97.62 82 GLU A O 1
ATOM 629 N N . TRP A 1 83 ? 5.809 -19.488 -0.223 1.00 98.00 83 TRP A N 1
ATOM 630 C CA . TRP A 1 83 ? 4.832 -18.624 0.441 1.00 98.00 83 TRP A CA 1
ATOM 631 C C . TRP A 1 83 ? 3.376 -19.067 0.270 1.00 98.00 83 TRP A C 1
ATOM 633 O O . TRP A 1 83 ? 2.485 -18.440 0.849 1.00 98.00 83 TRP A O 1
ATOM 643 N N . GLY A 1 84 ? 3.132 -20.159 -0.457 1.00 97.38 84 GLY A N 1
ATOM 644 C CA . GLY A 1 84 ? 1.817 -20.784 -0.586 1.00 97.38 84 GLY A CA 1
ATOM 645 C C . GLY A 1 84 ? 1.036 -20.389 -1.839 1.00 97.38 84 GLY A C 1
ATOM 646 O O . GLY A 1 84 ? -0.189 -20.525 -1.854 1.00 97.38 84 GLY A O 1
ATOM 647 N N . ALA A 1 85 ? 1.703 -19.900 -2.887 1.00 98.19 85 ALA A N 1
ATOM 648 C CA . ALA A 1 85 ? 1.060 -19.716 -4.181 1.00 98.19 85 ALA A CA 1
ATOM 649 C C . ALA A 1 85 ? 0.679 -21.066 -4.803 1.00 98.19 85 ALA A C 1
ATOM 651 O O . ALA A 1 85 ? 1.439 -22.031 -4.759 1.00 98.19 85 ALA A O 1
ATOM 652 N N . ALA A 1 86 ? -0.507 -21.128 -5.407 1.00 97.69 86 ALA A N 1
ATOM 653 C CA . ALA A 1 86 ? -0.991 -22.322 -6.095 1.00 97.69 86 ALA A CA 1
ATOM 654 C C . ALA A 1 86 ? -0.632 -22.301 -7.591 1.00 97.69 86 ALA A C 1
ATOM 656 O O . ALA A 1 86 ? -0.439 -23.354 -8.204 1.00 97.69 86 ALA A O 1
ATOM 657 N N . ALA A 1 87 ? -0.512 -21.106 -8.174 1.00 98.19 87 ALA A N 1
ATOM 658 C CA . ALA A 1 87 ? 0.007 -20.915 -9.518 1.00 98.19 87 ALA A CA 1
ATOM 659 C C . ALA A 1 87 ? 0.769 -19.598 -9.671 1.00 98.19 87 ALA A C 1
ATOM 661 O O . ALA A 1 87 ? 0.475 -18.602 -9.002 1.00 98.19 87 ALA A O 1
ATOM 662 N N . LEU A 1 88 ? 1.707 -19.599 -10.615 1.00 98.56 88 LEU A N 1
ATOM 663 C CA . LEU A 1 88 ? 2.380 -18.413 -11.119 1.00 98.56 88 LEU A CA 1
ATOM 664 C C . LEU A 1 88 ? 2.127 -18.307 -12.621 1.00 98.56 88 LEU A C 1
ATOM 666 O O . LEU A 1 88 ? 2.384 -19.247 -13.370 1.00 98.56 88 LEU A O 1
ATOM 670 N N . TRP A 1 89 ? 1.629 -17.155 -13.055 1.00 98.44 89 TRP A N 1
ATOM 671 C CA . TRP A 1 89 ? 1.387 -16.847 -14.456 1.00 98.44 89 TRP A CA 1
ATOM 672 C C . TRP A 1 89 ? 2.354 -15.768 -14.947 1.00 98.44 89 TRP A C 1
ATOM 674 O O . TRP A 1 89 ? 2.322 -14.631 -14.475 1.00 98.44 89 TRP A O 1
ATOM 684 N N . ALA A 1 90 ? 3.209 -16.123 -15.903 1.00 97.81 90 ALA A N 1
ATOM 685 C CA . ALA A 1 90 ? 4.210 -15.237 -16.491 1.00 97.81 90 ALA A CA 1
ATOM 686 C C . ALA A 1 90 ? 3.932 -15.039 -17.993 1.00 97.81 90 ALA A C 1
ATOM 688 O O . ALA A 1 90 ? 4.546 -15.699 -18.835 1.00 97.81 90 ALA A O 1
ATOM 689 N N . PRO A 1 91 ? 2.961 -14.180 -18.358 1.00 96.62 91 PRO A N 1
ATOM 690 C CA . PRO A 1 91 ? 2.598 -13.967 -19.751 1.00 96.62 91 PRO A CA 1
ATOM 691 C C . PRO A 1 91 ? 3.641 -13.154 -20.516 1.00 96.62 91 PRO A C 1
ATOM 693 O O . PRO A 1 91 ? 4.306 -12.269 -19.977 1.00 96.62 91 PRO A O 1
ATOM 696 N N . SER A 1 92 ? 3.696 -13.382 -21.828 1.00 94.56 92 SER A N 1
ATOM 697 C CA . SER A 1 92 ? 4.395 -12.485 -22.749 1.00 94.56 92 SER A CA 1
ATOM 698 C C . SER A 1 92 ? 3.650 -11.153 -22.920 1.00 94.56 92 SER A C 1
ATOM 700 O O . SER A 1 92 ? 2.440 -11.064 -22.696 1.00 94.56 92 SER A O 1
ATOM 702 N N . VAL A 1 93 ? 4.348 -10.124 -23.415 1.00 93.31 93 VAL A N 1
ATOM 703 C CA . VAL A 1 93 ? 3.717 -8.855 -23.825 1.00 93.31 93 VAL A CA 1
ATOM 704 C C . VAL A 1 93 ? 2.630 -9.101 -24.871 1.00 93.31 93 VAL A C 1
ATOM 706 O O . VAL A 1 93 ? 1.554 -8.539 -24.731 1.00 93.31 93 VAL A O 1
ATOM 709 N N . ALA A 1 94 ? 2.846 -9.987 -25.848 1.00 92.69 94 ALA A N 1
ATOM 710 C CA . ALA A 1 94 ? 1.842 -10.310 -26.866 1.00 92.69 94 ALA A CA 1
ATOM 711 C C . ALA A 1 94 ? 0.594 -11.003 -26.284 1.00 92.69 94 ALA A C 1
ATOM 713 O O . ALA A 1 94 ? -0.504 -10.829 -26.802 1.00 92.69 94 ALA A O 1
ATOM 714 N N . THR A 1 95 ? 0.739 -11.749 -25.183 1.00 92.62 95 THR A N 1
ATOM 715 C CA . THR A 1 95 ? -0.392 -12.361 -24.465 1.00 92.62 95 THR A CA 1
ATOM 716 C C . THR A 1 95 ? -1.251 -11.292 -23.779 1.00 92.62 95 THR A C 1
ATOM 718 O O . THR A 1 95 ? -2.481 -11.343 -23.823 1.00 92.62 95 THR A O 1
ATOM 721 N N . VAL A 1 96 ? -0.616 -10.304 -23.138 1.00 94.06 96 VAL A N 1
ATOM 722 C CA . VAL A 1 96 ? -1.329 -9.218 -22.441 1.00 94.06 96 VAL A CA 1
ATOM 723 C C . VAL A 1 96 ? -1.882 -8.191 -23.437 1.00 94.06 96 VAL A C 1
ATOM 725 O O . VAL A 1 96 ? -3.046 -7.794 -23.323 1.00 94.06 96 VAL A O 1
ATOM 728 N N . TYR A 1 97 ? -1.075 -7.826 -24.435 1.00 92.50 97 TYR A N 1
ATOM 729 C CA . TYR A 1 97 ? -1.316 -6.828 -25.480 1.00 92.50 97 TYR A CA 1
ATOM 730 C C . TYR A 1 97 ? -1.202 -7.456 -26.887 1.00 92.50 97 TYR A C 1
ATOM 732 O O . TYR A 1 97 ? -0.184 -7.288 -27.565 1.00 92.50 97 TYR A O 1
ATOM 740 N N . PRO A 1 98 ? -2.227 -8.202 -27.332 1.00 89.50 98 PRO A N 1
ATOM 741 C CA . PRO A 1 98 ? -2.268 -8.791 -28.669 1.00 89.50 98 PRO A CA 1
ATOM 742 C C . PRO A 1 98 ? -2.231 -7.725 -29.775 1.00 89.50 98 PRO A C 1
ATOM 744 O O . PRO A 1 98 ? -2.956 -6.735 -29.714 1.00 89.50 98 PRO A O 1
ATOM 747 N N . GLN A 1 99 ? -1.390 -7.923 -30.796 1.00 81.44 99 GLN A N 1
ATOM 748 C CA . GLN A 1 99 ? -1.197 -6.953 -31.889 1.00 81.44 99 GLN A CA 1
ATOM 749 C C . GLN A 1 99 ? -2.391 -6.869 -32.850 1.00 81.44 99 GLN A C 1
ATOM 751 O O . GLN A 1 99 ? -2.610 -5.838 -33.479 1.00 81.44 99 GLN A O 1
ATOM 756 N N . ASP A 1 100 ? -3.168 -7.944 -32.957 1.00 83.25 100 ASP A N 1
ATOM 757 C CA . ASP A 1 100 ? -4.355 -8.058 -33.806 1.00 83.25 100 ASP A CA 1
ATOM 758 C C . ASP A 1 100 ? -5.610 -7.429 -33.177 1.00 83.25 100 ASP A C 1
ATOM 760 O O . ASP A 1 100 ? -6.660 -7.359 -33.818 1.00 83.25 100 ASP A O 1
ATOM 764 N N . ARG A 1 101 ? -5.515 -6.922 -31.939 1.00 78.56 101 ARG A N 1
ATOM 765 C CA . ARG A 1 101 ? -6.625 -6.291 -31.220 1.00 78.56 101 ARG A CA 1
ATOM 766 C C . ARG A 1 101 ? -6.210 -4.954 -30.615 1.00 78.56 101 ARG A C 1
ATOM 768 O O . ARG A 1 101 ? -5.382 -4.894 -29.713 1.00 78.56 101 ARG A O 1
ATOM 775 N N . GLN A 1 102 ? -6.882 -3.875 -31.014 1.00 74.94 102 GLN A N 1
ATOM 776 C CA . GLN A 1 102 ? -6.779 -2.606 -30.291 1.00 74.94 102 GLN A CA 1
ATOM 777 C C . GLN A 1 102 ? -7.443 -2.737 -28.917 1.00 74.94 102 GLN A C 1
ATOM 779 O O . GLN A 1 102 ? -8.663 -2.864 -28.800 1.00 74.94 102 GLN A O 1
ATOM 784 N N . LEU A 1 103 ? -6.626 -2.716 -27.866 1.00 78.19 103 LEU A N 1
ATOM 785 C CA . LEU A 1 103 ? -7.097 -2.588 -26.494 1.00 78.19 103 LEU A CA 1
ATOM 786 C C . LEU A 1 103 ? -7.137 -1.100 -26.123 1.00 78.19 103 LEU A C 1
ATOM 788 O O . LEU A 1 103 ? -6.149 -0.401 -26.347 1.00 78.19 103 LEU A O 1
ATOM 792 N N . PRO A 1 104 ? -8.252 -0.596 -25.567 1.00 77.88 104 PRO A N 1
ATOM 793 C CA . PRO A 1 104 ? -8.331 0.798 -25.168 1.00 77.88 104 PRO A CA 1
ATOM 794 C C . PRO A 1 104 ? -7.384 1.059 -23.995 1.00 77.88 104 PRO A C 1
ATOM 796 O O . PRO A 1 104 ? -7.470 0.397 -22.956 1.00 77.88 104 PRO A O 1
ATOM 799 N N . THR A 1 105 ? -6.517 2.057 -24.146 1.00 82.94 105 THR A N 1
ATOM 800 C CA . THR A 1 105 ? -5.793 2.637 -23.013 1.00 82.94 105 THR A CA 1
ATOM 801 C C . THR A 1 105 ? -6.804 3.257 -22.059 1.00 82.94 105 THR A C 1
ATOM 803 O O . THR A 1 105 ? -7.750 3.929 -22.476 1.00 82.94 105 THR A O 1
ATOM 806 N N . ARG A 1 106 ? -6.616 3.020 -20.765 1.00 89.06 106 ARG A N 1
ATOM 807 C CA . ARG A 1 106 ? -7.425 3.626 -19.712 1.00 89.06 106 ARG A CA 1
ATOM 808 C C . ARG A 1 106 ? -6.684 4.814 -19.126 1.00 89.06 106 ARG A C 1
ATOM 810 O O . ARG A 1 106 ? -5.469 4.774 -18.972 1.00 89.06 106 ARG A O 1
ATOM 817 N N . VAL A 1 107 ? -7.446 5.838 -18.773 1.00 92.38 107 VAL A N 1
ATOM 818 C CA . VAL A 1 107 ? -6.933 7.039 -18.114 1.00 92.38 107 VAL A CA 1
ATOM 819 C C . VAL A 1 107 ? -7.273 6.945 -16.633 1.00 92.38 107 VAL A C 1
ATOM 821 O O . VAL A 1 107 ? -8.427 6.703 -16.269 1.00 92.38 107 VAL A O 1
ATOM 824 N N . ALA A 1 108 ? -6.269 7.089 -15.775 1.00 93.94 108 ALA A N 1
ATOM 825 C CA . ALA A 1 108 ? -6.458 7.164 -14.339 1.00 93.94 108 ALA A CA 1
ATOM 826 C C . ALA A 1 108 ? -7.184 8.476 -13.974 1.00 93.94 108 ALA A C 1
ATOM 828 O O . ALA A 1 108 ? -6.997 9.498 -14.642 1.00 93.94 108 ALA A O 1
ATOM 829 N N . PRO A 1 109 ? -8.003 8.500 -12.905 1.00 94.50 109 PRO A N 1
ATOM 830 C CA . PRO A 1 109 ? -8.695 9.716 -12.491 1.00 94.50 109 PRO A CA 1
ATOM 831 C C . PRO A 1 109 ? -7.709 10.867 -12.273 1.00 94.50 109 PRO A C 1
ATOM 833 O O . PRO A 1 109 ? -6.825 10.772 -11.423 1.00 94.50 109 PRO A O 1
ATOM 836 N N . VAL A 1 110 ? -7.880 11.962 -13.022 1.00 94.06 110 VAL A N 1
ATOM 837 C CA . VAL A 1 110 ? -6.949 13.108 -13.030 1.00 94.06 110 VAL A CA 1
ATOM 838 C C . VAL A 1 110 ? -6.676 13.617 -11.613 1.00 94.06 110 VAL A C 1
ATOM 840 O O . VAL A 1 110 ? -5.519 13.778 -11.236 1.00 94.06 110 VAL A O 1
ATOM 843 N N . ALA A 1 111 ? -7.721 13.766 -10.796 1.00 95.56 111 ALA A N 1
ATOM 844 C CA . ALA A 1 111 ? -7.600 14.222 -9.411 1.00 95.56 111 ALA A CA 1
ATOM 845 C C . ALA A 1 111 ? -6.668 13.345 -8.549 1.00 95.56 111 ALA A C 1
ATOM 847 O O . ALA A 1 111 ? -6.015 13.849 -7.644 1.00 95.56 111 ALA A O 1
ATOM 848 N N . LEU A 1 112 ? -6.553 12.044 -8.836 1.00 97.19 112 LEU A N 1
ATOM 849 C CA . LEU A 1 112 ? -5.721 11.119 -8.059 1.00 97.19 112 LEU A CA 1
ATOM 850 C C . LEU A 1 112 ? -4.260 11.063 -8.530 1.00 97.19 112 LEU A C 1
ATOM 852 O O . LEU A 1 112 ? -3.434 10.443 -7.860 1.00 97.19 112 LEU A O 1
ATOM 856 N N . GLN A 1 113 ? -3.929 11.697 -9.659 1.00 95.50 113 GLN A N 1
ATOM 857 C CA . GLN A 1 113 ? -2.575 11.721 -10.227 1.00 95.50 113 GLN A CA 1
ATOM 858 C C . GLN A 1 113 ? -1.953 13.122 -10.322 1.00 95.50 113 GLN A C 1
ATOM 860 O O . GLN A 1 113 ? -0.817 13.250 -10.761 1.00 95.50 113 GLN A O 1
ATOM 865 N N . GLN A 1 114 ? -2.650 14.169 -9.873 1.00 96.00 114 GLN A N 1
ATOM 866 C CA . GLN A 1 114 ? -2.138 15.550 -9.854 1.00 96.00 114 GLN A CA 1
ATOM 867 C C . GLN A 1 114 ? -0.992 15.785 -8.855 1.00 96.00 114 GLN A C 1
ATOM 869 O O . GLN A 1 114 ? -0.229 16.730 -9.025 1.00 96.00 114 GLN A O 1
ATOM 874 N N . HIS A 1 115 ? -0.878 14.935 -7.833 1.00 97.44 115 HIS A N 1
ATOM 875 C CA . HIS A 1 115 ? 0.076 15.051 -6.726 1.00 97.44 115 HIS A CA 1
ATOM 876 C C . HIS A 1 115 ? 0.923 13.780 -6.582 1.00 97.44 115 HIS A C 1
ATOM 878 O O . HIS A 1 115 ? 0.680 12.773 -7.267 1.00 97.44 115 HIS A O 1
ATOM 884 N N . LEU A 1 116 ? 1.887 13.795 -5.656 1.00 97.69 116 LEU A N 1
ATOM 885 C CA . LEU A 1 116 ? 2.732 12.649 -5.321 1.00 97.69 116 LEU A CA 1
ATOM 886 C C . LEU A 1 116 ? 3.497 12.119 -6.552 1.00 97.69 116 LEU A C 1
ATOM 888 O O . LEU A 1 116 ? 4.033 12.882 -7.355 1.00 97.69 116 LEU A O 1
ATOM 892 N N . CYS A 1 117 ? 3.551 10.792 -6.736 1.00 96.12 117 CYS A N 1
ATOM 893 C CA . CYS A 1 117 ? 4.234 10.177 -7.874 1.00 96.12 117 CYS A CA 1
ATOM 894 C C . CYS A 1 117 ? 3.619 10.575 -9.218 1.00 96.12 117 CYS A C 1
ATOM 896 O O . CYS A 1 117 ? 4.335 10.572 -10.214 1.00 96.12 117 CYS A O 1
ATOM 898 N N . GLY A 1 118 ? 2.323 10.891 -9.260 1.00 95.25 118 GLY A N 1
ATOM 899 C CA . GLY A 1 118 ? 1.626 11.205 -10.507 1.00 95.25 118 GLY A CA 1
ATOM 900 C C . GLY A 1 118 ? 2.121 12.506 -11.133 1.00 95.25 118 GLY A C 1
ATOM 901 O O . GLY A 1 118 ? 2.383 12.542 -12.334 1.00 95.25 118 GLY A O 1
ATOM 902 N N . ALA A 1 119 ? 2.377 13.523 -10.302 1.00 95.44 119 ALA A N 1
ATOM 903 C CA . ALA A 1 119 ? 2.878 14.823 -10.742 1.00 95.44 119 ALA A CA 1
ATOM 904 C C . ALA A 1 119 ? 4.222 14.719 -11.485 1.00 95.44 119 ALA A C 1
ATOM 906 O O . ALA A 1 119 ? 4.433 15.376 -12.501 1.00 95.44 119 ALA A O 1
ATOM 907 N N . GLY A 1 120 ? 5.127 13.872 -10.983 1.00 92.38 120 GLY A N 1
ATOM 908 C CA . GLY A 1 120 ? 6.462 13.677 -11.553 1.00 92.38 120 GLY A CA 1
ATOM 909 C C . GLY A 1 120 ? 6.555 12.583 -12.619 1.00 92.38 120 GLY A C 1
ATOM 910 O O . GLY A 1 120 ? 7.625 12.405 -13.197 1.00 92.38 120 GLY A O 1
ATOM 911 N N . ARG A 1 121 ? 5.481 11.818 -12.865 1.00 92.31 121 ARG A N 1
ATOM 912 C CA . ARG A 1 121 ? 5.488 10.657 -13.777 1.00 92.31 121 ARG A CA 1
ATOM 913 C C . ARG A 1 121 ? 4.233 10.630 -14.668 1.00 92.31 121 ARG A C 1
ATOM 915 O O . ARG A 1 121 ? 3.394 9.737 -14.511 1.00 92.31 121 ARG A O 1
ATOM 922 N N . PRO A 1 122 ? 4.081 11.587 -15.605 1.00 90.81 122 PRO A N 1
ATOM 923 C CA . PRO A 1 122 ? 2.921 11.648 -16.494 1.00 90.81 122 PRO A CA 1
ATOM 924 C C . PRO A 1 122 ? 2.704 10.332 -17.254 1.00 90.81 122 PRO A C 1
ATOM 926 O O . PRO A 1 122 ? 3.651 9.744 -17.770 1.00 90.81 122 PRO A O 1
ATOM 929 N N . GLY A 1 123 ? 1.458 9.857 -17.307 1.00 91.12 123 GLY A N 1
ATOM 930 C CA . GLY A 1 123 ? 1.084 8.605 -17.978 1.00 91.12 123 GLY A CA 1
ATOM 931 C C . GLY A 1 123 ? 1.419 7.319 -17.208 1.00 91.12 123 GLY A C 1
ATOM 932 O O . GLY A 1 123 ? 0.915 6.256 -17.566 1.00 91.12 123 GLY A O 1
ATOM 933 N N . HIS A 1 124 ? 2.192 7.381 -16.114 1.00 93.56 124 HIS A N 1
ATOM 934 C CA . HIS A 1 124 ? 2.531 6.192 -15.324 1.00 93.56 124 HIS A CA 1
ATOM 935 C C . HIS A 1 124 ? 1.280 5.465 -14.818 1.00 93.56 124 HIS A C 1
ATOM 937 O O . HIS A 1 124 ? 1.138 4.256 -15.015 1.00 93.56 124 HIS A O 1
ATOM 943 N N . PHE A 1 125 ? 0.358 6.195 -14.181 1.00 96.31 125 PHE A N 1
ATOM 944 C CA . PHE A 1 125 ? -0.850 5.588 -13.628 1.00 96.31 125 PHE A CA 1
ATOM 945 C C . PHE A 1 125 ? -1.854 5.174 -14.699 1.00 96.31 125 PHE A C 1
ATOM 947 O O . PHE A 1 125 ? -2.543 4.182 -14.481 1.00 96.31 125 PHE A O 1
ATOM 954 N N . ASP A 1 126 ? -1.880 5.834 -15.860 1.00 95.56 126 ASP A N 1
ATOM 955 C CA . ASP A 1 126 ? -2.643 5.387 -17.034 1.00 95.56 126 ASP A CA 1
ATOM 956 C C . ASP A 1 126 ? -2.161 3.998 -17.488 1.00 95.56 126 ASP A C 1
ATOM 958 O O . ASP A 1 126 ? -2.956 3.072 -17.680 1.00 95.56 126 ASP A O 1
ATOM 962 N N . GLY A 1 127 ? -0.839 3.804 -17.548 1.00 94.94 127 GLY A N 1
ATOM 963 C CA . GLY A 1 127 ? -0.220 2.504 -17.803 1.00 94.94 127 GLY A CA 1
ATOM 964 C C . GLY A 1 127 ? -0.584 1.447 -16.757 1.00 94.94 127 GLY A C 1
ATOM 965 O O . GLY A 1 127 ? -0.886 0.304 -17.117 1.00 94.94 127 GLY A O 1
ATOM 966 N N . VAL A 1 128 ? -0.611 1.826 -15.474 1.00 96.81 128 VAL A N 1
ATOM 967 C CA . VAL A 1 128 ? -1.001 0.941 -14.362 1.00 96.81 128 VAL A CA 1
ATOM 968 C C . VAL A 1 128 ? -2.478 0.541 -14.442 1.00 96.81 128 VAL A C 1
ATOM 970 O O . VAL A 1 128 ? -2.790 -0.649 -14.383 1.00 96.81 128 VAL A O 1
ATOM 973 N N . VAL A 1 129 ? -3.411 1.488 -14.601 1.00 96.69 129 VAL A N 1
ATOM 974 C CA . VAL A 1 129 ? -4.845 1.152 -14.687 1.00 96.69 129 VAL A CA 1
ATOM 975 C C . VAL A 1 129 ? -5.158 0.343 -15.943 1.00 96.69 129 VAL A C 1
ATOM 977 O O . VAL A 1 129 ? -6.015 -0.539 -15.900 1.00 96.69 129 VAL A O 1
ATOM 980 N N . THR A 1 130 ? -4.436 0.588 -17.041 1.00 95.56 130 THR A N 1
ATOM 981 C CA . THR A 1 130 ? -4.576 -0.167 -18.291 1.00 95.56 130 THR A CA 1
ATOM 982 C C . THR A 1 130 ? -4.165 -1.623 -18.098 1.00 95.56 130 THR A C 1
ATOM 984 O O . THR A 1 130 ? -4.962 -2.521 -18.385 1.00 95.56 130 THR A O 1
ATOM 987 N N . VAL A 1 131 ? -2.966 -1.877 -17.558 1.00 96.25 131 VAL A N 1
ATOM 988 C CA . VAL A 1 131 ? -2.509 -3.257 -17.351 1.00 96.25 131 VAL A CA 1
ATOM 989 C C . VAL A 1 131 ? -3.359 -3.978 -16.317 1.00 96.25 131 VAL A C 1
ATOM 991 O O . VAL A 1 131 ? -3.760 -5.113 -16.554 1.00 96.25 131 VAL A O 1
ATOM 994 N N . VAL A 1 132 ? -3.701 -3.334 -15.198 1.00 96.81 132 VAL A N 1
ATOM 995 C CA . VAL A 1 132 ? -4.483 -3.991 -14.146 1.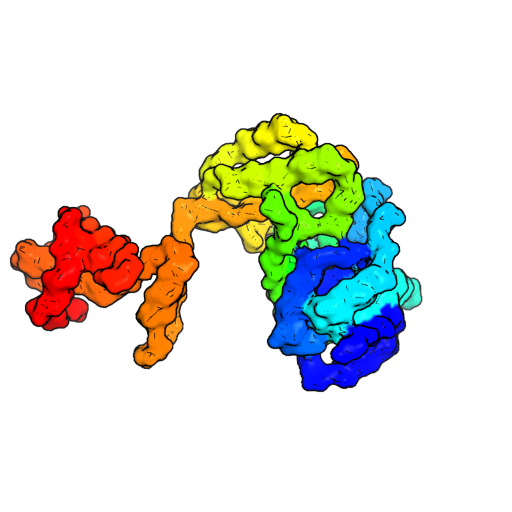00 96.81 132 VAL A CA 1
ATOM 996 C C . VAL A 1 132 ? -5.876 -4.332 -14.658 1.00 96.81 132 VAL A C 1
ATOM 998 O O . VAL A 1 132 ? -6.316 -5.460 -14.467 1.00 96.81 132 VAL A O 1
ATOM 1001 N N . ALA A 1 133 ? -6.544 -3.435 -15.389 1.00 95.12 133 ALA A N 1
ATOM 1002 C CA . ALA A 1 133 ? -7.829 -3.762 -16.002 1.00 95.12 133 ALA A CA 1
ATOM 1003 C C . ALA A 1 133 ? -7.724 -4.942 -16.981 1.00 95.12 133 ALA A C 1
ATOM 1005 O O . ALA A 1 133 ? -8.613 -5.792 -17.010 1.00 95.12 133 ALA A O 1
ATOM 1006 N N . ARG A 1 134 ? -6.632 -5.029 -17.753 1.00 94.75 134 ARG A N 1
ATOM 1007 C CA . ARG A 1 134 ? -6.398 -6.151 -18.669 1.00 94.75 134 ARG A CA 1
ATOM 1008 C C . ARG A 1 134 ? -6.158 -7.467 -17.927 1.00 94.75 134 ARG A C 1
ATOM 1010 O O . ARG A 1 134 ? -6.745 -8.480 -18.295 1.00 94.75 134 ARG A O 1
ATOM 1017 N N . LEU A 1 135 ? -5.344 -7.461 -16.874 1.00 96.38 135 LEU A N 1
ATOM 1018 C CA . LEU A 1 135 ? -5.109 -8.644 -16.043 1.00 96.38 135 LEU A CA 1
ATOM 1019 C C . LEU A 1 135 ? -6.400 -9.096 -15.343 1.00 96.38 135 LEU A C 1
ATOM 1021 O O . LEU A 1 135 ? -6.670 -10.290 -15.277 1.00 96.38 135 LEU A O 1
ATOM 1025 N N . LEU A 1 136 ? -7.230 -8.161 -14.875 1.00 95.75 136 LEU A N 1
ATOM 1026 C CA . LEU A 1 136 ? -8.523 -8.467 -14.258 1.00 95.75 136 LEU A CA 1
ATOM 1027 C C . LEU A 1 136 ? -9.523 -9.079 -15.247 1.00 95.75 136 LEU A C 1
ATOM 1029 O O . LEU A 1 136 ? -10.240 -10.002 -14.871 1.00 95.75 136 LEU A O 1
ATOM 1033 N N . ASP A 1 137 ? -9.549 -8.622 -16.501 1.00 94.12 137 ASP A N 1
ATOM 1034 C CA . ASP A 1 137 ? -10.373 -9.223 -17.562 1.00 94.12 137 ASP A CA 1
ATOM 1035 C C . ASP A 1 137 ? -9.957 -10.675 -17.870 1.00 94.12 137 ASP A C 1
ATOM 1037 O O . ASP A 1 137 ? -10.814 -11.538 -18.081 1.00 94.12 137 ASP A O 1
ATOM 1041 N N . LEU A 1 138 ? -8.648 -10.949 -17.838 1.00 94.88 138 LEU A N 1
ATOM 1042 C CA . LEU A 1 138 ? -8.067 -12.270 -18.093 1.00 94.88 138 LEU A CA 1
ATOM 1043 C C . LEU A 1 138 ? -8.246 -13.241 -16.916 1.00 94.88 138 LEU A C 1
ATOM 1045 O O . LEU A 1 138 ? -8.590 -14.403 -17.123 1.00 94.88 138 LEU A O 1
ATOM 1049 N N . VAL A 1 139 ? -8.013 -12.774 -15.688 1.00 96.69 139 VAL A N 1
ATOM 1050 C CA . VAL A 1 139 ? -8.015 -13.611 -14.475 1.00 96.69 139 VAL A CA 1
ATOM 1051 C C . VAL A 1 139 ? -9.410 -13.733 -13.858 1.00 96.69 139 VAL A C 1
ATOM 1053 O O . VAL A 1 139 ? -9.761 -14.796 -13.353 1.00 96.69 139 VAL A O 1
ATOM 1056 N N . ARG A 1 140 ? -10.200 -12.650 -13.878 1.00 95.00 140 ARG A N 1
ATOM 1057 C CA . ARG A 1 140 ? -11.521 -12.513 -13.230 1.00 95.00 140 ARG A CA 1
ATOM 1058 C C . ARG A 1 140 ? -11.557 -12.963 -11.757 1.00 95.00 140 ARG A C 1
ATOM 1060 O O . ARG A 1 140 ? -12.388 -13.794 -11.388 1.00 95.00 140 ARG A O 1
ATOM 1067 N N . PRO A 1 141 ? -10.669 -12.437 -10.894 1.00 96.12 141 PRO A N 1
ATOM 1068 C CA . PRO A 1 141 ? -10.626 -12.841 -9.496 1.00 96.12 141 PRO A CA 1
ATOM 1069 C C . PRO A 1 141 ? -11.754 -12.189 -8.688 1.00 96.12 141 PRO A C 1
ATOM 1071 O O . PRO A 1 141 ? -12.210 -11.096 -9.013 1.00 96.12 141 PRO A O 1
ATOM 1074 N N . GLN A 1 142 ? -12.134 -12.803 -7.564 1.00 94.62 142 GLN A N 1
ATOM 1075 C CA . GLN A 1 142 ? -13.022 -12.149 -6.588 1.00 94.62 142 GLN A CA 1
ATOM 1076 C C . GLN A 1 142 ? -12.265 -11.162 -5.691 1.00 94.62 142 GLN A C 1
ATOM 1078 O O . GLN A 1 142 ? -12.859 -10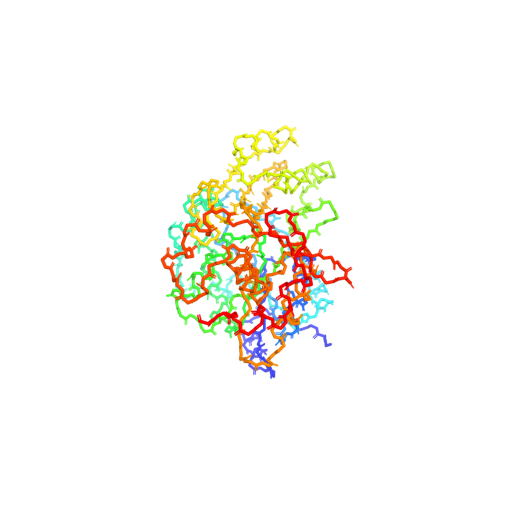.241 -5.129 1.00 94.62 142 GLN A O 1
ATOM 1083 N N . GLN A 1 143 ? -10.955 -11.360 -5.519 1.00 97.81 143 GLN A N 1
ATOM 1084 C CA . GLN A 1 143 ? -10.105 -10.495 -4.705 1.00 97.81 143 GLN A CA 1
ATOM 1085 C C . GLN A 1 143 ? -8.754 -10.273 -5.378 1.00 97.81 143 GLN A C 1
ATOM 1087 O O . GLN A 1 143 ? -8.113 -11.218 -5.839 1.00 97.81 143 GLN A O 1
ATOM 1092 N N . ILE A 1 144 ? -8.316 -9.017 -5.387 1.00 98.50 144 ILE A N 1
ATOM 1093 C CA . ILE A 1 144 ? -6.974 -8.595 -5.791 1.00 98.50 144 ILE A CA 1
ATOM 1094 C C . ILE A 1 144 ? -6.230 -8.083 -4.559 1.00 98.50 144 ILE A C 1
ATOM 1096 O O . ILE A 1 144 ? -6.775 -7.296 -3.784 1.00 98.50 144 ILE A O 1
ATOM 1100 N N . TRP A 1 145 ? -4.994 -8.528 -4.370 1.00 98.62 145 TRP A N 1
ATOM 1101 C CA . TRP A 1 145 ? -4.179 -8.227 -3.197 1.00 98.62 145 TRP A CA 1
ATOM 1102 C C . TRP A 1 145 ? -3.025 -7.306 -3.577 1.00 98.62 145 TRP A C 1
ATOM 1104 O O . TRP A 1 145 ? -2.210 -7.646 -4.432 1.00 98.62 145 TRP A O 1
ATOM 1114 N N . LEU A 1 146 ? -2.957 -6.141 -2.936 1.00 98.56 146 LEU A N 1
ATOM 1115 C CA . LEU A 1 146 ? -2.001 -5.080 -3.248 1.00 98.56 146 LEU A CA 1
ATOM 1116 C C . LEU A 1 146 ? -1.280 -4.604 -1.983 1.00 98.56 146 LEU A C 1
ATOM 1118 O O . LEU A 1 146 ? -1.865 -4.542 -0.900 1.00 98.56 146 LEU A O 1
ATOM 1122 N N . GLY A 1 147 ? -0.002 -4.253 -2.123 1.00 98.06 147 GLY A N 1
ATOM 1123 C CA . GLY A 1 147 ? 0.792 -3.705 -1.026 1.00 98.06 147 GLY A CA 1
ATOM 1124 C C . GLY A 1 147 ? 0.476 -2.232 -0.772 1.00 98.06 147 GLY A C 1
ATOM 1125 O O . GLY A 1 147 ? 0.305 -1.461 -1.712 1.00 98.06 147 GLY A O 1
ATOM 1126 N N . GLU A 1 148 ? 0.452 -1.825 0.495 1.00 98.38 148 GLU A N 1
ATOM 1127 C CA . GLU A 1 148 ? 0.191 -0.433 0.881 1.00 98.38 148 GLU A CA 1
ATOM 1128 C C . GLU A 1 148 ? 1.338 0.519 0.528 1.00 98.38 148 GLU A C 1
ATOM 1130 O O . GLU A 1 148 ? 1.083 1.708 0.379 1.00 98.38 148 GLU A O 1
ATOM 1135 N N . LYS A 1 149 ? 2.575 0.020 0.351 1.00 97.88 149 LYS A N 1
ATOM 1136 C CA . LYS A 1 149 ? 3.770 0.828 0.025 1.00 97.88 149 LYS A CA 1
ATOM 1137 C C . LYS A 1 149 ? 3.487 1.837 -1.090 1.00 97.88 149 LYS A C 1
ATOM 1139 O O . LYS A 1 149 ? 3.764 3.024 -0.932 1.00 97.88 149 LYS A O 1
ATOM 1144 N N . ASP A 1 150 ? 2.887 1.362 -2.177 1.00 97.25 150 ASP A N 1
ATOM 1145 C CA . ASP A 1 150 ? 2.444 2.157 -3.319 1.00 97.25 150 ASP A CA 1
ATOM 1146 C C . ASP A 1 150 ? 1.016 2.693 -3.072 1.00 97.25 150 ASP A C 1
ATOM 1148 O O . ASP A 1 150 ? 0.073 2.377 -3.799 1.00 97.25 150 ASP A O 1
ATOM 1152 N N . TRP A 1 151 ? 0.836 3.499 -2.017 1.00 98.56 151 TRP A N 1
ATOM 1153 C CA . TRP A 1 151 ? -0.489 3.929 -1.539 1.00 98.56 151 TRP A CA 1
ATOM 1154 C C . TRP A 1 151 ? -1.323 4.639 -2.617 1.00 98.56 151 TRP A C 1
ATOM 1156 O O . TRP A 1 151 ? -2.508 4.352 -2.780 1.00 98.56 151 TRP A O 1
ATOM 1166 N N . GLN A 1 152 ? -0.697 5.514 -3.413 1.00 98.56 152 GLN A N 1
ATOM 1167 C CA . GLN A 1 152 ? -1.362 6.194 -4.530 1.00 98.56 152 GLN A CA 1
ATOM 1168 C C . GLN A 1 152 ? -1.903 5.195 -5.564 1.00 98.56 152 GLN A C 1
ATOM 1170 O O . GLN A 1 152 ? -3.051 5.318 -5.988 1.00 98.56 152 GLN A O 1
ATOM 1175 N N . GLN A 1 153 ? -1.130 4.158 -5.909 1.00 98.31 153 GLN A N 1
ATOM 1176 C CA . GLN A 1 153 ? -1.590 3.084 -6.792 1.00 98.31 153 GLN A CA 1
ATOM 1177 C C . GLN A 1 153 ? -2.782 2.339 -6.181 1.00 98.31 153 GLN A C 1
ATOM 1179 O O . GLN A 1 153 ? -3.773 2.099 -6.867 1.00 98.31 153 GLN A O 1
ATOM 1184 N N . LEU A 1 154 ? -2.712 1.987 -4.894 1.00 98.56 154 LEU A N 1
ATOM 1185 C CA . LEU A 1 154 ? -3.798 1.299 -4.194 1.00 98.56 154 LEU A CA 1
ATOM 1186 C C . LEU A 1 154 ? -5.109 2.102 -4.242 1.00 98.56 154 LEU A C 1
ATOM 1188 O O . LEU A 1 154 ? -6.167 1.535 -4.521 1.00 98.56 154 LEU A O 1
ATOM 1192 N N . VAL A 1 155 ? -5.048 3.410 -3.988 1.00 98.50 155 VAL A N 1
ATOM 1193 C CA . VAL A 1 155 ? -6.214 4.308 -4.031 1.00 98.50 155 VAL A CA 1
ATOM 1194 C C . VAL A 1 155 ? -6.768 4.430 -5.451 1.00 98.50 155 VAL A C 1
ATOM 1196 O O . VAL A 1 155 ? -7.974 4.275 -5.646 1.00 98.50 155 VAL A O 1
ATOM 1199 N N . ILE A 1 156 ? -5.901 4.617 -6.450 1.00 98.31 156 ILE A N 1
ATOM 1200 C CA . ILE A 1 156 ? -6.297 4.678 -7.865 1.00 98.31 156 ILE A CA 1
ATOM 1201 C C . ILE A 1 156 ? -6.985 3.380 -8.300 1.00 98.31 156 ILE A C 1
ATOM 1203 O O . ILE A 1 156 ? -8.030 3.426 -8.944 1.00 98.31 156 ILE A O 1
ATOM 1207 N N . LEU A 1 157 ? -6.453 2.217 -7.919 1.00 98.00 157 LEU A N 1
ATOM 1208 C CA . LEU A 1 157 ? -7.032 0.925 -8.293 1.00 98.00 157 LEU A CA 1
ATOM 1209 C C . LEU A 1 157 ? -8.338 0.622 -7.548 1.00 98.00 157 LEU A C 1
ATOM 1211 O O . LEU A 1 157 ? -9.245 0.035 -8.133 1.00 98.00 157 LEU A O 1
ATOM 1215 N N . ARG A 1 158 ? -8.486 1.068 -6.293 1.00 98.06 158 ARG A N 1
ATOM 1216 C CA . ARG A 1 158 ? -9.785 1.047 -5.597 1.00 98.06 158 ARG A CA 1
ATOM 1217 C C . ARG A 1 158 ? -10.817 1.888 -6.337 1.00 98.06 158 ARG A C 1
ATOM 1219 O O . ARG A 1 158 ? -11.936 1.422 -6.539 1.00 98.06 158 ARG A O 1
ATOM 1226 N N . ARG A 1 159 ? -10.429 3.091 -6.770 1.00 96.62 159 ARG A N 1
ATOM 1227 C CA . ARG A 1 159 ? -11.307 3.977 -7.532 1.00 96.62 159 ARG A CA 1
ATOM 1228 C C . ARG A 1 159 ? -11.677 3.378 -8.887 1.00 96.62 159 ARG A C 1
ATOM 1230 O O . ARG A 1 159 ? -12.845 3.400 -9.234 1.00 96.62 159 ARG A O 1
ATOM 1237 N N . LEU A 1 160 ? -10.726 2.765 -9.595 1.00 94.75 160 LEU A N 1
ATOM 1238 C CA . LEU A 1 160 ? -10.971 2.048 -10.851 1.00 94.75 160 LEU A CA 1
ATOM 1239 C C . LEU A 1 160 ? -12.008 0.929 -10.686 1.00 94.75 160 LEU A C 1
ATOM 1241 O O . LEU A 1 160 ? -12.915 0.811 -11.502 1.00 94.75 160 LEU A O 1
ATOM 1245 N N . VAL A 1 161 ? -11.865 0.102 -9.646 1.00 95.69 161 VAL A N 1
ATOM 1246 C CA . VAL A 1 161 ? -12.803 -0.995 -9.354 1.00 95.69 161 VAL A CA 1
ATOM 1247 C C . VAL A 1 161 ? -14.199 -0.456 -9.058 1.00 95.69 161 VAL A C 1
ATOM 1249 O O . VAL A 1 161 ? -15.170 -1.014 -9.558 1.00 95.69 161 VAL A O 1
ATOM 1252 N N . GLN A 1 162 ? -14.289 0.636 -8.295 1.00 95.00 162 GLN A N 1
ATOM 1253 C CA . GLN A 1 162 ? -15.553 1.297 -7.983 1.00 95.00 162 GLN A CA 1
ATOM 1254 C C . GLN A 1 162 ? -16.199 1.936 -9.223 1.00 95.00 162 GLN A C 1
ATOM 1256 O O . GLN A 1 162 ? -17.375 1.714 -9.467 1.00 95.00 162 GLN A O 1
ATOM 1261 N N . ASP A 1 163 ? -15.448 2.703 -10.014 1.00 93.31 163 ASP A N 1
ATOM 1262 C CA . ASP A 1 163 ? -15.974 3.456 -11.164 1.00 93.31 163 ASP A CA 1
ATOM 1263 C C . ASP A 1 163 ? -16.434 2.555 -12.317 1.00 93.31 163 ASP A C 1
ATOM 1265 O O . ASP A 1 163 ? -17.214 2.979 -13.166 1.00 93.31 163 ASP A O 1
ATOM 1269 N N . LEU A 1 164 ? -15.931 1.322 -12.365 1.00 91.25 164 LEU A N 1
ATOM 1270 C CA . LEU A 1 164 ? -16.292 0.320 -13.366 1.00 91.25 164 LEU A CA 1
ATOM 1271 C C . LEU A 1 164 ? -17.246 -0.754 -12.826 1.00 91.25 164 LEU A C 1
ATOM 1273 O O . LEU A 1 164 ? -17.487 -1.730 -13.537 1.00 91.25 164 LEU A O 1
ATOM 1277 N N . ASP A 1 165 ? -17.722 -0.616 -11.583 1.00 94.44 165 ASP A N 1
ATOM 1278 C CA . ASP A 1 165 ? -18.557 -1.605 -10.889 1.00 94.44 165 ASP A CA 1
ATOM 1279 C C . ASP A 1 165 ? -18.010 -3.042 -11.015 1.00 94.44 165 ASP A C 1
ATOM 1281 O O . ASP A 1 165 ? -18.748 -4.011 -11.225 1.00 94.44 165 ASP A O 1
ATOM 1285 N N . LEU A 1 166 ? -16.681 -3.201 -10.924 1.00 94.94 166 LEU A N 1
ATOM 1286 C CA . LEU A 1 166 ? -16.065 -4.518 -11.070 1.00 94.94 166 LEU A CA 1
ATOM 1287 C C . LEU A 1 166 ? -16.435 -5.388 -9.860 1.00 94.94 166 LEU A C 1
ATOM 1289 O O . LEU A 1 166 ? -16.249 -4.953 -8.721 1.00 94.94 166 LEU A O 1
ATOM 1293 N N . PRO A 1 167 ? -16.883 -6.641 -10.067 1.00 95.31 167 PRO A N 1
ATOM 1294 C CA . PRO A 1 167 ? -17.357 -7.518 -8.997 1.00 95.31 167 PRO A CA 1
ATOM 1295 C C . PRO A 1 167 ? -16.191 -8.171 -8.235 1.00 95.31 167 PRO A C 1
ATOM 1297 O O . PRO A 1 167 ? -16.107 -9.393 -8.117 1.00 95.31 167 PRO A O 1
ATOM 1300 N N . LEU A 1 168 ? -15.258 -7.359 -7.737 1.00 96.12 168 LEU A N 1
ATOM 1301 C CA . LEU A 1 168 ? -14.090 -7.807 -6.990 1.00 96.12 168 LEU A CA 1
ATOM 1302 C C . LEU A 1 168 ? -13.762 -6.864 -5.837 1.00 96.12 168 LEU A C 1
ATOM 1304 O O . LEU A 1 168 ? -14.093 -5.680 -5.847 1.00 96.12 168 LEU A O 1
ATOM 1308 N N . ARG A 1 169 ? -13.038 -7.382 -4.846 1.00 96.81 169 ARG A N 1
ATOM 1309 C CA . ARG A 1 169 ? -12.545 -6.599 -3.711 1.00 96.81 169 ARG A CA 1
ATOM 1310 C C . ARG A 1 169 ? -11.049 -6.329 -3.824 1.00 96.81 169 ARG A C 1
ATOM 1312 O O . ARG A 1 169 ? -10.259 -7.253 -3.999 1.00 96.81 169 ARG A O 1
ATOM 1319 N N . VAL A 1 170 ? -10.654 -5.073 -3.621 1.00 98.25 170 VAL A N 1
ATOM 1320 C CA . VAL A 1 170 ? -9.244 -4.697 -3.443 1.00 98.25 170 VAL A CA 1
ATOM 1321 C C . VAL A 1 170 ? -8.839 -4.873 -1.980 1.00 98.25 170 VAL A C 1
ATOM 1323 O O . VAL A 1 170 ? -9.254 -4.110 -1.102 1.00 98.25 170 VAL A O 1
ATOM 1326 N N . CYS A 1 171 ? -8.018 -5.882 -1.717 1.00 98.38 171 CYS A N 1
ATOM 1327 C CA . CYS A 1 171 ? -7.466 -6.205 -0.410 1.00 98.38 171 CYS A CA 1
ATOM 1328 C C . CYS A 1 171 ? -6.073 -5.574 -0.264 1.00 98.38 171 CYS A C 1
ATOM 1330 O O . CYS A 1 171 ? -5.185 -5.816 -1.077 1.00 98.38 171 CYS A O 1
ATOM 1332 N N . ALA A 1 172 ? -5.880 -4.763 0.775 1.00 98.00 172 ALA A N 1
ATOM 1333 C CA . ALA A 1 172 ? -4.597 -4.127 1.061 1.00 98.00 172 ALA A CA 1
ATOM 1334 C C . ALA A 1 172 ? -3.805 -4.926 2.099 1.00 98.00 172 ALA A C 1
ATOM 1336 O O . ALA A 1 172 ? -4.388 -5.498 3.026 1.00 98.00 172 ALA A O 1
ATOM 1337 N N . VAL A 1 173 ? -2.484 -4.951 1.946 1.00 98.12 173 VAL A N 1
ATOM 1338 C CA . VAL A 1 173 ? -1.559 -5.544 2.916 1.00 98.12 173 VAL A CA 1
ATOM 1339 C C . VAL A 1 173 ? -0.498 -4.522 3.287 1.00 98.12 173 VAL A C 1
ATOM 1341 O O . VAL A 1 173 ? 0.133 -3.926 2.412 1.00 98.12 173 VAL A O 1
ATOM 1344 N N . ALA A 1 174 ? -0.309 -4.347 4.594 1.00 97.19 174 ALA A N 1
ATOM 1345 C CA . ALA A 1 174 ? 0.637 -3.397 5.158 1.00 97.19 174 ALA A CA 1
ATOM 1346 C C . ALA A 1 174 ? 2.043 -3.551 4.569 1.00 97.19 174 ALA A C 1
ATOM 1348 O O . ALA A 1 174 ? 2.510 -4.660 4.292 1.00 97.19 174 ALA A O 1
ATOM 1349 N N . THR A 1 175 ? 2.730 -2.420 4.404 1.00 97.88 175 THR A N 1
ATOM 1350 C CA . THR A 1 175 ? 4.103 -2.374 3.896 1.00 97.88 175 THR A CA 1
ATOM 1351 C C . THR A 1 175 ? 5.015 -3.282 4.716 1.00 97.88 175 THR A C 1
ATOM 1353 O O . THR A 1 175 ? 5.258 -3.036 5.898 1.00 97.88 175 THR A O 1
ATOM 1356 N N . SER A 1 176 ? 5.567 -4.315 4.077 1.00 97.19 176 SER A N 1
ATOM 1357 C CA . SER A 1 176 ? 6.620 -5.134 4.677 1.00 97.19 176 SER A CA 1
ATOM 1358 C C . SER A 1 176 ? 7.923 -4.344 4.728 1.00 97.19 176 SER A C 1
ATOM 1360 O O . SER A 1 176 ? 8.324 -3.717 3.742 1.00 97.19 176 SER A O 1
ATOM 1362 N N . ARG A 1 177 ? 8.588 -4.381 5.881 1.00 97.25 177 ARG A N 1
ATOM 1363 C CA . ARG A 1 177 ? 9.785 -3.586 6.160 1.00 97.25 177 ARG A CA 1
ATOM 1364 C C . ARG A 1 177 ? 10.984 -4.479 6.473 1.00 97.25 177 ARG A C 1
ATOM 1366 O O . ARG A 1 177 ? 10.849 -5.642 6.866 1.00 97.25 177 ARG A O 1
ATOM 1373 N N . GLU A 1 178 ? 12.171 -3.947 6.235 1.00 96.44 178 GLU A N 1
ATOM 1374 C CA . GLU A 1 178 ? 13.431 -4.501 6.722 1.00 96.44 178 GLU A CA 1
ATOM 1375 C C . GLU A 1 178 ? 13.621 -4.161 8.213 1.00 96.44 178 GLU A C 1
ATOM 1377 O O . GLU A 1 178 ? 12.809 -3.443 8.799 1.00 96.44 178 GLU A O 1
ATOM 1382 N N . LYS A 1 179 ? 14.665 -4.700 8.860 1.00 95.62 179 LYS A N 1
ATOM 1383 C CA . LYS A 1 179 ? 14.867 -4.547 10.318 1.00 95.62 179 LYS A CA 1
ATOM 1384 C C . LYS A 1 179 ? 15.016 -3.086 10.760 1.00 95.62 179 LYS A C 1
ATOM 1386 O O . LYS A 1 179 ? 14.569 -2.727 11.840 1.00 95.62 179 LYS A O 1
ATOM 1391 N N . ASP A 1 180 ? 15.616 -2.256 9.917 1.00 95.88 180 ASP A N 1
ATOM 1392 C CA . ASP A 1 180 ? 15.775 -0.811 10.124 1.00 95.88 180 ASP A CA 1
ATOM 1393 C C . ASP A 1 180 ? 14.538 0.005 9.699 1.00 95.88 180 ASP A C 1
ATOM 1395 O O . ASP A 1 180 ? 14.458 1.215 9.908 1.00 95.88 180 ASP A O 1
ATOM 1399 N N . GLY A 1 181 ? 13.519 -0.661 9.156 1.00 97.00 181 GLY A N 1
ATOM 1400 C CA . GLY A 1 181 ? 12.259 -0.059 8.748 1.00 97.00 181 GLY A CA 1
ATOM 1401 C C . 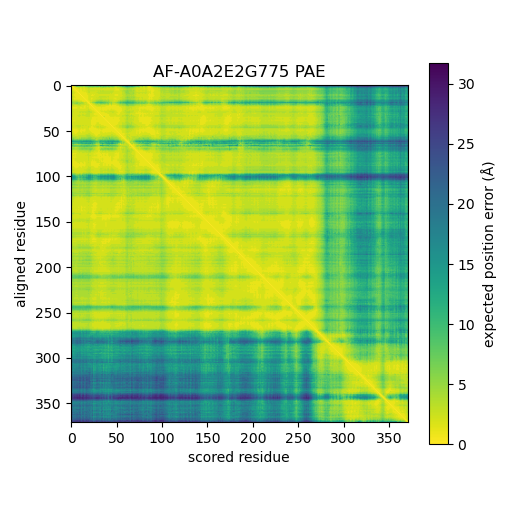GLY A 1 181 ? 12.183 0.346 7.280 1.00 97.00 181 GLY A C 1
ATOM 1402 O O . GLY A 1 181 ? 11.112 0.807 6.877 1.00 97.00 181 GLY A O 1
ATOM 1403 N N . LEU A 1 182 ? 13.242 0.156 6.479 1.00 98.06 182 LEU A N 1
ATOM 1404 C CA . LEU A 1 182 ? 13.181 0.414 5.037 1.00 98.06 182 LEU A CA 1
ATOM 1405 C C . LEU A 1 182 ? 12.068 -0.423 4.401 1.00 98.06 182 LEU A C 1
ATOM 1407 O O . LEU A 1 182 ? 11.981 -1.631 4.629 1.00 98.06 182 LEU A O 1
ATOM 1411 N N . ALA A 1 183 ? 11.194 0.219 3.626 1.00 97.94 183 ALA A N 1
ATOM 1412 C CA . ALA A 1 183 ? 10.158 -0.482 2.881 1.00 97.94 183 ALA A CA 1
ATOM 1413 C C . ALA A 1 183 ? 10.800 -1.447 1.872 1.00 97.94 183 ALA A C 1
ATOM 1415 O O . ALA A 1 183 ? 11.706 -1.078 1.121 1.00 97.94 183 ALA A O 1
ATOM 1416 N N . ARG A 1 184 ? 10.330 -2.697 1.839 1.00 96.69 184 ARG A N 1
ATOM 1417 C CA . ARG A 1 184 ? 10.861 -3.696 0.905 1.00 96.69 184 ARG A CA 1
ATOM 1418 C C . ARG A 1 184 ? 10.442 -3.368 -0.526 1.00 96.69 184 ARG A C 1
ATOM 1420 O O . ARG A 1 184 ? 9.270 -3.107 -0.809 1.00 96.69 184 ARG A O 1
ATOM 1427 N N . SER A 1 185 ? 11.410 -3.403 -1.430 1.00 95.19 185 SER A N 1
ATOM 1428 C CA . SER A 1 185 ? 11.216 -3.128 -2.849 1.00 95.19 185 SER A CA 1
ATOM 1429 C C . SER A 1 185 ? 12.207 -3.943 -3.667 1.00 95.19 185 SER A C 1
ATOM 1431 O O . SER A 1 185 ? 13.354 -4.090 -3.248 1.00 95.19 185 SER A O 1
ATOM 1433 N N . SER A 1 186 ? 11.806 -4.415 -4.849 1.00 91.50 186 SER A N 1
ATOM 1434 C CA . SER A 1 186 ? 12.720 -5.078 -5.791 1.00 91.50 186 SER A CA 1
ATOM 1435 C C . SER A 1 186 ? 13.886 -4.159 -6.155 1.00 91.50 186 SER A C 1
ATOM 1437 O O . SER A 1 186 ? 15.030 -4.590 -6.207 1.00 91.50 186 SER A O 1
ATOM 1439 N N . ARG A 1 187 ? 13.622 -2.852 -6.261 1.00 92.44 187 ARG A N 1
ATOM 1440 C CA . ARG A 1 187 ? 14.635 -1.819 -6.524 1.00 92.44 187 ARG A CA 1
ATOM 1441 C C . ARG A 1 187 ? 15.668 -1.626 -5.404 1.00 92.44 187 ARG A C 1
ATOM 1443 O O . ARG A 1 187 ? 16.694 -1.009 -5.661 1.00 92.44 187 ARG A O 1
ATOM 1450 N N . ASN A 1 188 ? 15.468 -2.166 -4.194 1.00 94.19 188 ASN A N 1
ATOM 1451 C CA . ASN A 1 188 ? 16.473 -2.050 -3.124 1.00 94.19 188 ASN A CA 1
ATOM 1452 C C . ASN A 1 188 ? 17.785 -2.760 -3.495 1.00 94.19 188 ASN A C 1
ATOM 1454 O O . ASN A 1 188 ? 18.835 -2.391 -2.981 1.00 94.19 188 ASN A O 1
ATOM 1458 N N . GLN A 1 189 ? 17.746 -3.740 -4.406 1.00 91.31 189 GLN A N 1
ATOM 1459 C CA . GLN A 1 189 ? 18.939 -4.454 -4.868 1.00 91.31 189 GLN A CA 1
ATOM 1460 C C . GLN A 1 189 ? 19.912 -3.580 -5.678 1.00 91.31 189 GLN A C 1
ATOM 1462 O O . GLN A 1 189 ? 21.051 -3.979 -5.896 1.00 91.31 189 GLN A O 1
ATOM 1467 N N . TYR A 1 190 ? 19.466 -2.411 -6.150 1.00 92.44 190 TYR A N 1
ATOM 1468 C CA . TYR A 1 190 ? 20.313 -1.453 -6.863 1.00 92.44 190 TYR A CA 1
ATOM 1469 C C . TYR A 1 190 ? 21.170 -0.606 -5.915 1.00 92.44 190 TYR A C 1
ATOM 1471 O O . TYR A 1 190 ? 22.112 0.049 -6.356 1.00 92.44 190 TYR A O 1
ATOM 1479 N N . LEU A 1 191 ? 20.839 -0.598 -4.620 1.00 96.19 191 LEU A N 1
ATOM 1480 C CA . LEU A 1 191 ? 21.566 0.167 -3.617 1.00 96.19 191 LEU A CA 1
ATOM 1481 C C . LEU A 1 191 ? 22.905 -0.515 -3.327 1.00 96.19 191 LEU A C 1
ATOM 1483 O O . LEU A 1 191 ? 22.956 -1.692 -2.966 1.00 96.19 191 LEU A O 1
ATOM 1487 N N . SER A 1 192 ? 23.993 0.249 -3.402 1.00 97.44 192 SER A N 1
ATOM 1488 C CA . SER A 1 192 ? 25.270 -0.178 -2.829 1.00 97.44 192 SER A CA 1
ATOM 1489 C C . SER A 1 192 ? 25.144 -0.379 -1.307 1.00 97.44 192 SER A C 1
ATOM 1491 O O . SER A 1 192 ? 24.213 0.144 -0.690 1.00 97.44 192 SER A O 1
ATOM 1493 N N . PRO A 1 193 ? 26.090 -1.064 -0.639 1.00 97.00 193 PRO A N 1
ATOM 1494 C CA . PRO A 1 193 ? 26.049 -1.215 0.817 1.00 97.00 193 PRO A CA 1
ATOM 1495 C C . PRO A 1 193 ? 25.947 0.117 1.584 1.00 97.00 193 PRO A C 1
ATOM 1497 O O . PRO A 1 193 ? 25.200 0.209 2.558 1.00 97.00 193 PRO A O 1
ATOM 1500 N N . SER A 1 194 ? 26.639 1.170 1.126 1.00 97.06 194 SER A N 1
ATOM 1501 C CA . SER A 1 194 ? 26.559 2.503 1.739 1.00 97.06 194 SER A CA 1
ATOM 1502 C C . SER A 1 194 ? 25.211 3.179 1.481 1.00 97.06 194 SER A C 1
ATOM 1504 O O . SER A 1 194 ? 24.598 3.694 2.415 1.00 97.06 194 SER A O 1
ATOM 1506 N N . GLN A 1 195 ? 24.706 3.108 0.247 1.00 98.12 195 GLN A N 1
ATOM 1507 C CA . GLN A 1 195 ? 23.384 3.625 -0.121 1.00 98.12 195 GLN A CA 1
ATOM 1508 C C . GLN A 1 195 ? 22.261 2.889 0.618 1.00 98.12 195 GLN A C 1
ATOM 1510 O O . GLN A 1 195 ? 21.284 3.500 1.034 1.00 98.12 195 GLN A O 1
ATOM 1515 N N . ARG A 1 196 ? 22.396 1.579 0.850 1.00 97.56 196 ARG A N 1
ATOM 1516 C CA . ARG A 1 196 ? 21.415 0.804 1.611 1.00 97.56 196 ARG A CA 1
ATOM 1517 C C . ARG A 1 196 ? 21.333 1.291 3.050 1.00 97.56 196 ARG A C 1
ATOM 1519 O O . ARG A 1 196 ? 20.222 1.482 3.537 1.00 97.56 196 ARG A O 1
ATOM 1526 N N . LEU A 1 197 ? 22.463 1.513 3.723 1.00 96.38 197 LEU A N 1
ATOM 1527 C CA . LEU A 1 197 ? 22.467 2.087 5.074 1.00 96.38 197 LEU A CA 1
ATOM 1528 C C . LEU A 1 197 ? 21.825 3.479 5.080 1.00 96.38 197 LEU A C 1
ATOM 1530 O O . LEU A 1 197 ? 20.954 3.754 5.904 1.00 96.38 197 LEU A O 1
ATOM 1534 N N . GLN A 1 198 ? 22.182 4.314 4.106 1.00 97.75 198 GLN A N 1
ATOM 1535 C CA . GLN A 1 198 ? 21.639 5.658 3.935 1.00 97.75 198 GLN A CA 1
ATOM 1536 C C . GLN A 1 198 ? 20.117 5.671 3.707 1.00 97.75 198 GLN A C 1
ATOM 1538 O O . GLN A 1 198 ? 19.404 6.474 4.305 1.00 97.75 198 GLN A O 1
ATOM 1543 N N . ALA A 1 199 ? 19.592 4.743 2.902 1.00 98.25 199 ALA A N 1
ATOM 1544 C CA . ALA A 1 199 ? 18.169 4.630 2.585 1.00 98.25 199 ALA A CA 1
ATOM 1545 C C . ALA A 1 199 ? 17.277 4.456 3.828 1.00 98.25 199 ALA A C 1
ATOM 1547 O O . ALA A 1 199 ? 16.109 4.844 3.803 1.00 98.25 199 ALA A O 1
ATOM 1548 N N . SER A 1 200 ? 17.816 3.921 4.932 1.00 97.81 200 SER A N 1
ATOM 1549 C CA . SER A 1 200 ? 17.090 3.782 6.204 1.00 97.81 200 SER A CA 1
ATOM 1550 C C . SER A 1 200 ? 16.692 5.124 6.841 1.00 97.81 200 SER A C 1
ATOM 1552 O O . SER A 1 200 ? 15.771 5.161 7.660 1.00 97.81 200 SER A O 1
ATOM 1554 N N . ALA A 1 201 ? 17.308 6.236 6.422 1.00 98.44 201 ALA A N 1
ATOM 1555 C CA . ALA A 1 201 ? 16.935 7.571 6.873 1.00 98.44 201 ALA A CA 1
ATOM 1556 C C . ALA A 1 201 ? 15.508 7.954 6.448 1.00 98.44 201 ALA A C 1
ATOM 1558 O O . ALA A 1 201 ? 14.791 8.567 7.235 1.00 98.44 201 ALA A O 1
ATOM 1559 N N . LEU A 1 202 ? 15.049 7.525 5.263 1.00 98.75 202 LEU A N 1
ATOM 1560 C CA . LEU A 1 202 ? 13.700 7.814 4.760 1.00 98.75 202 LEU A CA 1
ATOM 1561 C C . LEU A 1 202 ? 12.592 7.378 5.742 1.00 98.75 202 LEU A C 1
ATOM 1563 O O . LEU A 1 202 ? 11.869 8.239 6.249 1.00 98.75 202 LEU A O 1
ATOM 1567 N N . PRO A 1 203 ? 12.442 6.081 6.080 1.00 98.44 203 PRO A N 1
ATOM 1568 C CA . PRO A 1 203 ? 11.413 5.645 7.023 1.00 98.44 203 PRO A CA 1
ATOM 1569 C C . PRO A 1 203 ? 11.658 6.162 8.444 1.00 98.44 203 PRO A C 1
ATOM 1571 O O . PRO A 1 203 ? 10.720 6.221 9.237 1.00 98.44 203 PRO A O 1
ATOM 1574 N N . PHE A 1 204 ? 12.905 6.461 8.821 1.00 98.31 204 PHE A N 1
ATOM 1575 C CA . PHE A 1 204 ? 13.226 7.000 10.141 1.00 98.31 204 PHE A CA 1
ATOM 1576 C C . PHE A 1 204 ? 12.694 8.427 10.302 1.00 98.31 204 PHE A C 1
ATOM 1578 O O . PHE A 1 204 ? 11.973 8.699 11.262 1.00 98.31 204 PHE A O 1
ATOM 1585 N N 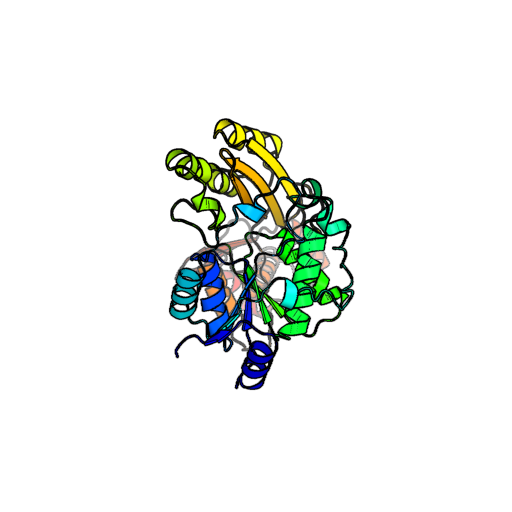. ILE A 1 205 ? 12.983 9.301 9.336 1.00 98.62 205 ILE A N 1
ATOM 1586 C CA . ILE A 1 205 ? 12.549 10.701 9.332 1.00 98.62 205 ILE A CA 1
ATOM 1587 C C . ILE A 1 205 ? 11.022 10.781 9.241 1.00 98.62 205 ILE A C 1
ATOM 1589 O O . ILE A 1 205 ? 10.397 11.430 10.077 1.00 98.62 205 ILE A O 1
ATOM 1593 N N . LEU A 1 206 ? 10.398 10.047 8.308 1.00 98.38 206 LEU A N 1
ATOM 1594 C CA . LEU A 1 206 ? 8.938 10.071 8.155 1.00 98.38 206 LEU A CA 1
ATOM 1595 C C . LEU A 1 206 ? 8.209 9.629 9.431 1.00 98.38 206 LEU A C 1
ATOM 1597 O O . LEU A 1 206 ? 7.269 10.291 9.855 1.00 98.38 206 LEU A O 1
ATOM 1601 N N . ARG A 1 207 ? 8.653 8.545 10.085 1.00 96.50 207 ARG A N 1
ATOM 1602 C CA . ARG A 1 207 ? 8.011 8.040 11.316 1.00 96.50 207 ARG A CA 1
ATOM 1603 C C . ARG A 1 207 ? 8.160 8.970 12.519 1.00 96.50 207 ARG A C 1
ATOM 1605 O O . ARG A 1 207 ? 7.384 8.846 13.461 1.00 96.50 207 ARG A O 1
ATOM 1612 N N . ARG A 1 208 ? 9.164 9.849 12.520 1.00 96.06 208 ARG A N 1
ATOM 1613 C CA . ARG A 1 208 ? 9.398 10.820 13.598 1.00 96.06 208 ARG A CA 1
ATOM 1614 C C . ARG A 1 208 ? 8.728 12.167 13.350 1.00 96.06 208 ARG A C 1
ATOM 1616 O O . ARG A 1 208 ? 8.712 12.991 14.261 1.00 96.06 208 ARG A O 1
ATOM 1623 N N . ALA A 1 209 ? 8.185 12.392 12.157 1.00 95.50 209 ALA A N 1
ATOM 1624 C CA . ALA A 1 209 ? 7.480 13.621 11.846 1.00 95.50 209 ALA A CA 1
ATOM 1625 C C . ALA A 1 209 ? 6.241 13.771 12.743 1.00 95.50 209 ALA A C 1
ATOM 1627 O O . ALA A 1 209 ? 5.383 12.889 12.799 1.00 95.50 209 ALA A O 1
ATOM 1628 N N . ALA A 1 210 ? 6.143 14.907 13.432 1.00 92.81 210 ALA A N 1
ATOM 1629 C CA . ALA A 1 210 ? 4.927 15.291 14.135 1.00 92.81 210 ALA A CA 1
ATOM 1630 C C . ALA A 1 210 ? 3.787 15.573 13.137 1.00 92.81 210 ALA A C 1
ATOM 1632 O O . ALA A 1 210 ? 4.028 15.898 11.969 1.00 92.81 210 ALA A O 1
ATOM 1633 N N . ALA A 1 211 ? 2.535 15.471 13.593 1.00 90.62 211 ALA A N 1
ATOM 1634 C CA . ALA A 1 211 ? 1.360 15.687 12.744 1.00 90.62 211 ALA A CA 1
ATOM 1635 C C . ALA A 1 211 ? 1.323 17.092 12.112 1.00 90.62 211 ALA A C 1
ATOM 1637 O O . ALA A 1 211 ? 0.828 17.264 11.000 1.00 90.62 211 ALA A O 1
ATOM 1638 N N . ASP A 1 212 ? 1.902 18.075 12.797 1.00 91.44 212 ASP A N 1
ATOM 1639 C CA . ASP A 1 212 ? 2.019 19.477 12.410 1.00 91.44 212 ASP A CA 1
ATOM 1640 C C . ASP A 1 212 ? 3.402 19.855 11.856 1.00 91.44 212 ASP A C 1
ATOM 1642 O O . ASP A 1 212 ? 3.607 21.006 11.475 1.00 91.44 212 ASP A O 1
ATOM 1646 N N . ALA A 1 213 ? 4.329 18.896 11.728 1.00 92.56 213 ALA A N 1
ATOM 1647 C CA . ALA A 1 213 ? 5.691 19.164 11.273 1.00 92.56 213 ALA A CA 1
ATOM 1648 C C . ALA A 1 213 ? 5.700 19.906 9.917 1.00 92.56 213 ALA A C 1
ATOM 1650 O O . ALA A 1 213 ? 5.015 19.465 8.980 1.00 92.56 213 ALA A O 1
ATOM 1651 N N . PRO A 1 214 ? 6.470 21.004 9.773 1.00 96.06 214 PRO A N 1
ATOM 1652 C CA . PRO A 1 214 ? 6.612 21.700 8.500 1.00 96.06 214 PRO A CA 1
ATOM 1653 C C . PRO A 1 214 ? 7.267 20.805 7.442 1.00 96.06 214 PRO A C 1
ATOM 1655 O O . PRO A 1 214 ? 8.350 20.265 7.661 1.00 96.06 214 PRO A O 1
ATOM 1658 N N . LEU A 1 215 ? 6.663 20.699 6.253 1.00 97.56 215 LEU A N 1
ATOM 1659 C CA . LEU A 1 215 ? 7.198 19.861 5.165 1.00 97.56 215 LEU A CA 1
ATOM 1660 C C . LEU A 1 215 ? 8.608 20.286 4.723 1.00 97.56 215 LEU A C 1
ATOM 1662 O O . LEU A 1 215 ? 9.407 19.444 4.319 1.00 97.56 215 LEU A O 1
ATOM 1666 N N . ALA A 1 216 ? 8.929 21.579 4.834 1.00 97.75 216 ALA A N 1
ATOM 1667 C CA . ALA A 1 216 ? 10.259 22.107 4.541 1.00 97.75 216 ALA A CA 1
ATOM 1668 C C . ALA A 1 216 ? 11.339 21.545 5.484 1.00 97.75 216 ALA A C 1
ATOM 1670 O O . ALA A 1 216 ? 12.434 21.239 5.022 1.00 97.75 216 ALA A O 1
ATOM 1671 N N . ALA A 1 217 ? 11.019 21.349 6.768 1.00 97.94 217 ALA A N 1
ATOM 1672 C CA . ALA A 1 217 ? 11.943 20.751 7.732 1.00 97.94 217 ALA A CA 1
ATOM 1673 C C . ALA A 1 217 ? 12.207 19.278 7.390 1.00 97.94 217 ALA A C 1
ATOM 1675 O O . ALA A 1 217 ? 13.354 18.875 7.256 1.00 97.94 217 ALA A O 1
ATOM 1676 N N . ILE A 1 218 ? 11.148 18.513 7.101 1.00 98.38 218 ILE A N 1
ATOM 1677 C CA . ILE A 1 218 ? 11.257 17.103 6.686 1.00 98.38 218 ILE A CA 1
ATOM 1678 C C . ILE A 1 218 ? 12.099 16.970 5.405 1.00 98.38 218 ILE A C 1
ATOM 1680 O O . ILE A 1 218 ? 12.920 16.062 5.280 1.00 98.38 218 ILE A O 1
ATOM 1684 N N . ARG A 1 219 ? 11.918 17.887 4.443 1.00 98.69 219 ARG A N 1
ATOM 1685 C CA . ARG A 1 219 ? 12.736 17.949 3.223 1.00 98.69 219 ARG A CA 1
ATOM 1686 C C . ARG A 1 219 ? 14.211 18.234 3.539 1.00 98.69 219 ARG A C 1
ATOM 1688 O O . ARG A 1 219 ? 15.066 17.612 2.909 1.00 98.69 219 ARG A O 1
ATOM 1695 N N . SER A 1 220 ? 14.505 19.140 4.476 1.00 98.50 220 SER A N 1
ATOM 1696 C CA . SER A 1 220 ? 15.878 19.414 4.930 1.00 98.50 220 SER A CA 1
ATOM 1697 C C . SER A 1 220 ? 16.507 18.171 5.547 1.00 98.50 220 SER A C 1
ATOM 1699 O O . SER A 1 220 ? 17.550 17.738 5.072 1.00 98.50 220 SER A O 1
ATOM 1701 N N . ASP A 1 221 ? 15.819 17.524 6.494 1.00 98.50 221 ASP A N 1
ATOM 1702 C CA . ASP A 1 221 ? 16.314 16.328 7.189 1.00 98.50 221 ASP A CA 1
ATOM 1703 C C . ASP A 1 221 ? 16.673 15.200 6.206 1.00 98.50 221 ASP A C 1
ATOM 1705 O O . ASP A 1 221 ? 17.712 14.549 6.327 1.00 98.50 221 ASP A O 1
ATOM 1709 N N . LEU A 1 222 ? 15.828 14.971 5.191 1.00 98.69 222 LEU A N 1
ATOM 1710 C CA . LEU A 1 222 ? 16.094 13.979 4.142 1.00 98.69 222 LEU A CA 1
ATOM 1711 C C . LEU A 1 222 ? 17.319 14.359 3.297 1.00 98.69 222 LEU A C 1
ATOM 1713 O O . LEU A 1 222 ? 18.131 13.495 2.966 1.00 98.69 222 LEU A O 1
ATOM 1717 N N . THR A 1 223 ? 17.464 15.645 2.975 1.00 98.44 223 THR A N 1
ATOM 1718 C CA . THR A 1 223 ? 18.580 16.166 2.173 1.00 98.44 223 THR A CA 1
ATOM 1719 C C . THR A 1 223 ? 19.900 16.092 2.942 1.00 98.44 223 THR A C 1
ATOM 1721 O O . THR A 1 223 ? 20.913 15.678 2.384 1.00 98.44 223 THR A O 1
ATOM 1724 N N . GLU A 1 224 ? 19.894 16.415 4.236 1.00 98.38 224 GLU A N 1
ATOM 1725 C CA . GLU A 1 224 ? 21.046 16.291 5.140 1.00 98.38 224 GLU A CA 1
ATOM 1726 C C . GLU A 1 224 ? 21.457 14.829 5.354 1.00 98.38 224 GLU A C 1
ATOM 1728 O O . GLU A 1 224 ? 22.645 14.525 5.458 1.00 98.38 224 GLU A O 1
ATOM 1733 N N . ALA A 1 225 ? 20.500 13.897 5.304 1.00 97.94 225 ALA A N 1
ATOM 1734 C CA . ALA A 1 225 ? 20.776 12.462 5.231 1.00 97.94 225 ALA A CA 1
ATOM 1735 C C . ALA A 1 225 ? 21.322 12.009 3.856 1.00 97.94 225 ALA A C 1
ATOM 1737 O O . ALA A 1 225 ? 21.545 10.817 3.631 1.00 97.94 225 ALA A O 1
ATOM 1738 N N . GLY A 1 226 ? 21.535 12.943 2.924 1.00 97.50 226 GLY A N 1
ATOM 1739 C CA . GLY A 1 226 ? 22.080 12.742 1.582 1.00 97.50 226 GLY A CA 1
ATOM 1740 C C . GLY A 1 226 ? 21.101 12.119 0.580 1.00 97.50 226 GLY A C 1
ATOM 1741 O O . GLY A 1 226 ? 21.537 11.553 -0.425 1.00 97.50 226 GLY A O 1
ATOM 1742 N N . LEU A 1 227 ? 19.798 12.165 0.863 1.00 98.56 227 LEU A N 1
ATOM 1743 C CA . LEU A 1 227 ? 18.754 11.715 -0.054 1.00 98.56 227 LEU A CA 1
ATOM 1744 C C . LEU A 1 227 ? 18.298 12.893 -0.919 1.00 98.56 227 LEU A C 1
ATOM 1746 O O . LEU A 1 227 ? 17.942 13.953 -0.409 1.00 98.56 227 LEU A O 1
ATOM 1750 N N . GLU A 1 228 ? 18.256 12.708 -2.233 1.00 98.44 228 GLU A N 1
ATOM 1751 C CA . GLU A 1 228 ? 17.730 13.726 -3.142 1.00 98.44 228 GLU A CA 1
ATOM 1752 C C . GLU A 1 228 ? 16.198 13.662 -3.136 1.00 98.44 228 GLU A C 1
ATOM 1754 O O . GLU A 1 228 ? 15.601 12.657 -3.519 1.00 98.44 228 GLU A O 1
ATOM 1759 N N . VAL A 1 229 ? 15.539 14.720 -2.668 1.00 98.56 229 VAL A N 1
ATOM 1760 C CA . VAL A 1 229 ? 14.087 14.719 -2.456 1.00 98.56 229 VAL A CA 1
ATOM 1761 C C . VAL A 1 229 ? 13.330 15.114 -3.725 1.00 98.56 229 VAL A C 1
ATOM 1763 O O . VAL A 1 229 ? 13.294 16.294 -4.079 1.00 98.56 229 VAL A O 1
ATOM 1766 N N . GLU A 1 230 ? 12.619 14.163 -4.338 1.00 97.75 230 GLU A N 1
ATOM 1767 C CA . GLU A 1 230 ? 11.679 14.458 -5.430 1.00 97.75 230 GLU A CA 1
ATOM 1768 C C . GLU A 1 230 ? 10.434 15.162 -4.873 1.00 97.75 230 GLU A C 1
ATOM 1770 O O . GLU A 1 230 ? 10.112 16.286 -5.259 1.00 97.75 230 GLU A O 1
ATOM 1775 N N . TYR A 1 231 ? 9.774 14.550 -3.887 1.00 98.38 231 TYR A N 1
ATOM 1776 C CA . TYR A 1 231 ? 8.664 15.177 -3.175 1.00 98.38 231 TYR A CA 1
ATOM 1777 C C . TYR A 1 231 ? 8.585 14.726 -1.717 1.00 98.38 231 TYR A C 1
ATOM 1779 O O . TYR A 1 231 ? 8.978 13.615 -1.362 1.00 98.38 231 TYR A O 1
ATOM 1787 N N . VAL A 1 232 ? 8.016 15.605 -0.893 1.00 98.44 232 VAL A N 1
ATOM 1788 C CA . VAL A 1 232 ? 7.460 15.314 0.432 1.00 98.44 232 VAL A CA 1
ATOM 1789 C C . VAL A 1 232 ? 6.149 16.079 0.491 1.00 98.44 232 VAL A C 1
ATOM 1791 O O . VAL A 1 232 ? 6.151 17.306 0.391 1.00 98.44 232 VAL A O 1
ATOM 1794 N N . GLU A 1 233 ? 5.039 15.367 0.618 1.00 98.31 233 GLU A N 1
ATOM 1795 C CA . GLU A 1 233 ? 3.702 15.955 0.574 1.00 98.31 233 GLU A CA 1
ATOM 1796 C C . GLU A 1 233 ? 2.828 15.387 1.691 1.00 98.31 233 GLU A C 1
ATOM 1798 O O . GLU A 1 233 ? 2.945 14.214 2.060 1.00 98.31 233 GLU A O 1
ATOM 1803 N N . ARG A 1 234 ? 1.931 16.232 2.212 1.00 98.25 234 ARG A N 1
ATOM 1804 C CA . ARG A 1 234 ? 0.862 15.842 3.134 1.00 98.25 234 ARG A CA 1
ATOM 1805 C C . ARG A 1 234 ? -0.471 15.926 2.404 1.00 98.25 234 ARG A C 1
ATOM 1807 O O . ARG A 1 234 ? -0.867 17.009 1.978 1.00 98.25 234 ARG A O 1
ATOM 1814 N N . VAL A 1 235 ? -1.154 14.794 2.283 1.00 98.19 235 VAL A N 1
ATOM 1815 C CA . VAL A 1 235 ? -2.416 14.683 1.541 1.00 98.19 235 VAL A CA 1
ATOM 1816 C C . VAL A 1 235 ? -3.489 13.943 2.336 1.00 98.19 235 VAL A C 1
ATOM 1818 O O . VAL A 1 235 ? -3.200 13.202 3.278 1.00 98.19 235 VAL A O 1
ATOM 1821 N N . ASP A 1 236 ? -4.747 14.106 1.942 1.00 97.62 236 ASP A N 1
ATOM 1822 C CA . ASP A 1 236 ? -5.821 13.204 2.350 1.00 97.62 236 ASP A CA 1
ATOM 1823 C C . ASP A 1 236 ? -5.552 11.794 1.780 1.00 97.62 236 ASP A C 1
ATOM 1825 O O . ASP A 1 236 ? -5.282 11.656 0.586 1.00 97.62 236 ASP A O 1
ATOM 1829 N N . PRO A 1 237 ? -5.623 10.726 2.594 1.00 96.88 237 PRO A N 1
ATOM 1830 C CA . PRO A 1 237 ? -5.268 9.379 2.150 1.00 96.88 237 PRO A CA 1
ATOM 1831 C C . PRO A 1 237 ? -6.233 8.762 1.124 1.00 96.88 237 PRO A C 1
ATOM 1833 O O . PRO A 1 237 ? -5.899 7.735 0.540 1.00 96.88 237 PRO A O 1
ATOM 1836 N N . LEU A 1 238 ? -7.421 9.326 0.919 1.00 95.31 238 LEU A N 1
ATOM 1837 C CA . LEU A 1 238 ? -8.444 8.841 -0.008 1.00 95.31 238 LEU A CA 1
ATOM 1838 C C . LEU A 1 238 ? -8.530 9.706 -1.266 1.00 95.31 238 LEU A C 1
ATOM 1840 O O . LEU A 1 238 ? -8.589 9.172 -2.369 1.00 95.31 238 LEU A O 1
ATOM 1844 N N . THR A 1 239 ? -8.547 11.031 -1.113 1.00 96.94 239 THR A N 1
ATOM 1845 C CA . THR A 1 239 ? -8.653 11.963 -2.248 1.00 96.94 239 THR A CA 1
ATOM 1846 C C . THR A 1 239 ? -7.297 12.312 -2.848 1.00 96.94 239 THR A C 1
ATOM 1848 O O . THR A 1 239 ? -7.243 12.828 -3.963 1.00 96.94 239 THR A O 1
ATOM 1851 N N . LEU A 1 240 ? -6.208 12.039 -2.117 1.00 98.06 240 LEU A N 1
ATOM 1852 C CA . LEU A 1 240 ? -4.828 12.378 -2.478 1.00 98.06 240 LEU A CA 1
ATOM 1853 C C . LEU A 1 240 ? -4.613 13.876 -2.744 1.00 98.06 240 LEU A C 1
ATOM 1855 O O . LEU A 1 240 ? -3.631 14.261 -3.372 1.00 98.06 240 LEU A O 1
ATOM 1859 N N . GLN A 1 241 ? -5.523 14.716 -2.248 1.00 97.81 241 GLN A N 1
ATOM 1860 C CA . GLN A 1 241 ? -5.415 16.167 -2.317 1.00 97.81 241 GLN A CA 1
ATOM 1861 C C . GLN A 1 241 ? -4.610 16.694 -1.126 1.00 97.81 241 GLN A C 1
ATOM 1863 O O . GLN A 1 241 ? -4.776 16.163 -0.020 1.00 97.81 241 GLN A O 1
ATOM 1868 N N . PRO A 1 242 ? -3.790 17.745 -1.305 1.00 97.31 242 PRO A N 1
ATOM 1869 C CA . PRO A 1 242 ? -3.086 18.397 -0.213 1.00 97.31 242 PRO A CA 1
ATOM 1870 C C . PRO A 1 242 ? -4.030 18.769 0.927 1.00 97.31 242 PRO A C 1
ATOM 1872 O O . PRO A 1 242 ? -5.144 19.248 0.703 1.00 97.31 242 PRO A O 1
ATOM 1875 N N . CYS A 1 243 ? -3.586 18.554 2.160 1.00 95.75 243 CYS A N 1
ATOM 1876 C CA . CYS A 1 243 ? -4.347 18.940 3.341 1.00 95.75 243 CYS A CA 1
ATOM 1877 C C . CYS A 1 243 ? -3.442 19.510 4.430 1.00 95.75 243 CYS A C 1
ATOM 1879 O O . CYS A 1 243 ? -2.258 19.169 4.515 1.00 95.75 243 CYS A O 1
ATOM 1881 N N . GLY A 1 244 ? -4.005 20.368 5.278 1.00 91.00 244 GLY A N 1
ATOM 1882 C CA . GLY A 1 244 ? -3.276 20.954 6.389 1.00 91.00 244 GLY A CA 1
ATOM 1883 C C . GLY A 1 244 ? -3.132 20.008 7.584 1.00 91.00 244 GLY A C 1
ATOM 1884 O O . GLY A 1 244 ? -3.578 18.855 7.576 1.00 91.00 244 GLY A O 1
ATOM 1885 N N . ALA A 1 245 ? -2.439 20.500 8.612 1.00 88.62 245 ALA A N 1
ATOM 1886 C CA . ALA A 1 245 ? -2.168 19.769 9.850 1.00 88.62 245 ALA A CA 1
ATOM 1887 C C . ALA A 1 245 ? -3.420 19.565 10.716 1.00 88.62 245 ALA A C 1
ATOM 1889 O O . ALA A 1 245 ? -3.426 18.707 11.584 1.00 88.62 245 ALA A O 1
ATOM 1890 N N . GLU A 1 246 ? -4.481 20.336 10.485 1.00 87.69 246 GLU A N 1
ATOM 1891 C CA . GLU A 1 246 ? -5.760 20.246 11.188 1.00 87.69 246 GLU A CA 1
ATOM 1892 C C . GLU A 1 246 ? -6.525 18.951 10.886 1.00 87.69 246 GLU A C 1
ATOM 1894 O O . GLU A 1 246 ? -7.415 18.549 11.641 1.00 87.69 246 GLU A O 1
ATOM 1899 N N . LYS A 1 247 ? -6.192 18.275 9.781 1.00 90.44 247 LYS A N 1
ATOM 1900 C CA . LYS A 1 247 ? -6.889 17.065 9.365 1.00 90.44 247 LYS A CA 1
ATOM 1901 C C . LYS A 1 247 ? -6.582 15.909 10.313 1.00 90.44 247 LYS A C 1
ATOM 1903 O O . LYS A 1 247 ? -5.435 15.506 10.464 1.00 90.44 247 LYS A O 1
ATOM 1908 N N . ALA A 1 248 ? -7.635 15.313 10.877 1.00 89.56 248 ALA A N 1
ATOM 1909 C CA . ALA A 1 248 ? -7.523 14.254 11.883 1.00 89.56 248 ALA A CA 1
ATOM 1910 C C . ALA A 1 248 ? -6.631 13.074 11.467 1.00 89.56 248 ALA A C 1
ATOM 1912 O O . ALA A 1 248 ? -5.914 12.532 12.303 1.00 89.56 248 ALA A O 1
ATOM 1913 N N . ILE A 1 249 ? -6.690 12.688 10.189 1.00 93.50 249 ILE A N 1
ATOM 1914 C CA . ILE A 1 249 ? -5.821 11.683 9.577 1.00 93.50 249 ILE A CA 1
ATOM 1915 C C . ILE A 1 249 ? -5.333 12.244 8.244 1.00 93.50 249 ILE A C 1
ATOM 1917 O O . ILE A 1 249 ? -6.143 12.615 7.391 1.00 93.50 249 ILE A O 1
ATOM 1921 N N . SER A 1 250 ? -4.020 12.270 8.055 1.00 96.56 250 SER A N 1
ATOM 1922 C CA . SER A 1 250 ? -3.379 12.616 6.787 1.00 96.56 250 SER A CA 1
ATOM 1923 C C . SER A 1 250 ? -2.292 11.603 6.434 1.00 96.56 250 SER A C 1
ATOM 1925 O O . SER A 1 250 ? -1.795 10.868 7.288 1.00 96.56 250 SER A O 1
ATOM 1927 N N . LEU A 1 251 ? -1.949 11.535 5.154 1.00 97.94 251 LEU A N 1
ATOM 1928 C CA . LEU A 1 251 ? -0.847 10.746 4.626 1.00 97.94 251 LEU A CA 1
ATOM 1929 C C . LEU A 1 251 ? 0.344 11.678 4.405 1.00 97.94 251 LEU A C 1
ATOM 1931 O O . LEU A 1 251 ? 0.258 12.590 3.586 1.00 97.94 251 LEU A O 1
ATOM 1935 N N . LEU A 1 252 ? 1.452 11.435 5.100 1.00 98.56 252 LEU A N 1
ATOM 1936 C CA . LEU A 1 252 ? 2.743 12.019 4.754 1.00 98.56 252 LEU A CA 1
ATOM 1937 C C . LEU A 1 252 ? 3.471 11.031 3.847 1.00 98.56 252 LEU A C 1
ATOM 1939 O O . LEU A 1 252 ? 3.818 9.933 4.282 1.00 98.56 252 LEU A O 1
ATOM 1943 N N . ALA A 1 253 ? 3.695 11.412 2.597 1.00 98.50 253 ALA A N 1
ATOM 1944 C CA . ALA A 1 253 ? 4.346 10.570 1.604 1.00 98.50 253 ALA A CA 1
ATOM 1945 C C . ALA A 1 253 ? 5.573 11.271 1.028 1.00 98.50 253 ALA A C 1
ATOM 1947 O O . ALA A 1 253 ? 5.573 12.488 0.832 1.00 98.50 253 ALA A O 1
ATOM 1948 N N . ALA A 1 254 ? 6.602 10.488 0.717 1.00 98.62 254 ALA A N 1
ATOM 1949 C CA . ALA A 1 254 ? 7.813 10.999 0.102 1.00 98.62 254 ALA A CA 1
ATOM 1950 C C . ALA A 1 254 ? 8.328 10.068 -0.994 1.00 98.62 254 ALA A C 1
ATOM 1952 O O . ALA A 1 254 ? 8.214 8.841 -0.899 1.00 98.62 254 ALA A O 1
ATOM 1953 N N . ALA A 1 255 ? 8.935 10.675 -2.009 1.00 98.44 255 ALA A N 1
ATOM 1954 C CA . ALA A 1 255 ? 9.816 9.997 -2.941 1.00 98.44 255 ALA A CA 1
ATOM 1955 C C . ALA A 1 255 ? 11.181 10.676 -2.931 1.00 98.44 255 ALA A C 1
ATOM 1957 O O . ALA A 1 255 ? 11.282 11.903 -2.983 1.00 98.44 255 ALA A O 1
ATOM 1958 N N . VAL A 1 256 ? 12.225 9.860 -2.868 1.00 98.38 256 VAL A N 1
ATOM 1959 C CA . VAL A 1 256 ? 13.615 10.313 -2.818 1.00 98.38 256 VAL A CA 1
ATOM 1960 C C . VAL A 1 256 ? 14.484 9.461 -3.734 1.00 98.38 256 VAL A C 1
ATOM 1962 O O . VAL A 1 256 ? 14.134 8.320 -4.044 1.00 98.38 256 VAL A O 1
ATOM 1965 N N . ARG A 1 257 ? 15.645 9.976 -4.126 1.00 98.00 257 ARG A N 1
ATOM 1966 C CA . ARG A 1 257 ? 16.702 9.211 -4.782 1.00 98.00 257 ARG A CA 1
ATOM 1967 C C . ARG A 1 257 ? 17.865 8.992 -3.828 1.00 98.00 257 ARG A C 1
ATOM 1969 O O . ARG A 1 257 ? 18.324 9.908 -3.151 1.00 98.00 257 ARG A O 1
ATOM 1976 N N . CYS A 1 258 ? 18.334 7.750 -3.781 1.00 97.69 258 CYS A N 1
ATOM 1977 C CA . CYS A 1 258 ? 19.570 7.359 -3.119 1.00 97.69 258 CYS A CA 1
ATOM 1978 C C . CYS A 1 258 ? 20.510 6.812 -4.200 1.00 97.69 258 CYS A C 1
ATOM 1980 O O . CYS A 1 258 ? 20.316 5.708 -4.718 1.00 97.69 258 CYS A O 1
ATOM 1982 N N . GLY A 1 259 ? 21.464 7.644 -4.629 1.00 94.81 259 GLY A N 1
ATOM 1983 C CA . GLY A 1 259 ? 22.150 7.436 -5.904 1.00 94.81 259 GLY A CA 1
ATOM 1984 C C . GLY A 1 259 ? 21.156 7.479 -7.067 1.00 94.81 259 GLY A C 1
ATOM 1985 O O . GLY A 1 259 ? 20.351 8.397 -7.173 1.00 94.81 259 GLY A O 1
ATOM 1986 N N . THR A 1 260 ? 21.166 6.462 -7.926 1.00 92.12 260 THR A N 1
ATOM 1987 C CA . THR A 1 260 ? 20.214 6.344 -9.045 1.00 92.12 260 THR A CA 1
ATOM 1988 C C . THR A 1 260 ? 18.881 5.707 -8.644 1.00 92.12 260 THR A C 1
ATOM 1990 O O . THR A 1 260 ? 17.925 5.734 -9.422 1.00 92.12 260 THR A O 1
ATOM 1993 N N . THR A 1 261 ? 18.790 5.139 -7.437 1.00 94.81 261 THR A N 1
ATOM 1994 C CA . THR A 1 261 ? 17.631 4.355 -7.005 1.00 94.81 261 THR A CA 1
ATOM 1995 C C . THR A 1 261 ? 16.553 5.256 -6.429 1.00 94.81 261 THR A C 1
ATOM 1997 O O . THR A 1 261 ? 16.755 5.906 -5.404 1.00 94.81 261 THR A O 1
ATOM 2000 N N . ARG A 1 262 ? 15.375 5.244 -7.055 1.00 95.69 262 ARG A N 1
ATOM 2001 C CA . ARG A 1 262 ? 14.183 5.928 -6.552 1.00 95.69 262 ARG A CA 1
ATOM 2002 C C . ARG A 1 262 ? 13.482 5.086 -5.484 1.00 95.69 262 ARG A C 1
ATOM 2004 O O . ARG A 1 262 ? 13.071 3.954 -5.747 1.00 95.69 262 ARG A O 1
ATOM 2011 N N . LEU A 1 263 ? 13.303 5.664 -4.304 1.00 97.88 263 LEU A N 1
ATOM 2012 C CA . LEU A 1 263 ? 12.635 5.074 -3.148 1.00 97.88 263 LEU A CA 1
ATOM 2013 C C . LEU A 1 263 ? 11.352 5.846 -2.847 1.00 97.88 263 LEU A C 1
ATOM 2015 O O . LEU A 1 263 ? 11.305 7.064 -3.007 1.00 97.88 263 LEU A O 1
ATOM 2019 N N . ILE A 1 264 ? 10.323 5.136 -2.390 1.00 98.31 264 ILE A N 1
ATOM 2020 C CA . ILE A 1 264 ? 9.075 5.732 -1.911 1.00 98.31 264 ILE A CA 1
ATOM 2021 C C . ILE A 1 264 ? 8.725 5.153 -0.548 1.00 98.31 264 ILE A C 1
ATOM 2023 O O . ILE A 1 264 ? 8.983 3.975 -0.285 1.00 98.31 264 ILE A O 1
ATOM 2027 N N . ASP A 1 265 ? 8.107 5.967 0.295 1.00 98.62 265 ASP A N 1
ATOM 2028 C CA . ASP A 1 265 ? 7.498 5.511 1.538 1.00 98.62 265 ASP A CA 1
ATOM 2029 C C . ASP A 1 265 ? 6.410 6.498 1.977 1.00 98.62 265 ASP A C 1
ATOM 2031 O O . ASP A 1 265 ? 6.312 7.622 1.471 1.00 98.62 265 ASP A O 1
ATOM 2035 N N . HIS A 1 266 ? 5.578 6.068 2.916 1.00 98.56 266 HIS A N 1
ATOM 2036 C CA . HIS A 1 266 ? 4.553 6.903 3.519 1.00 98.56 266 HIS A CA 1
ATOM 2037 C C . HIS A 1 266 ? 4.311 6.513 4.979 1.00 98.56 266 HIS A C 1
ATOM 2039 O O . HIS A 1 266 ? 4.577 5.385 5.406 1.00 98.56 266 HIS A O 1
ATOM 2045 N N . VAL A 1 267 ? 3.748 7.450 5.735 1.00 97.81 267 VAL A N 1
ATOM 2046 C CA . VAL A 1 267 ? 3.200 7.222 7.072 1.00 97.81 267 VAL A CA 1
ATOM 2047 C C . VAL A 1 267 ? 1.857 7.929 7.209 1.00 97.81 267 VAL A C 1
ATOM 2049 O O . VAL A 1 267 ? 1.596 8.937 6.551 1.00 97.81 267 VAL A O 1
ATOM 2052 N N . PHE A 1 268 ? 1.008 7.411 8.091 1.00 96.38 268 PHE A N 1
ATOM 2053 C CA . PHE A 1 268 ? -0.184 8.128 8.523 1.00 96.38 268 PHE A CA 1
ATOM 2054 C C . PHE A 1 268 ? 0.177 9.045 9.683 1.00 96.38 268 PHE A C 1
ATOM 2056 O O . PHE A 1 268 ? 0.750 8.598 10.676 1.00 96.38 268 PHE A O 1
ATOM 2063 N N . LEU A 1 269 ? -0.188 10.314 9.559 1.00 94.81 269 LEU A N 1
ATOM 2064 C CA . LEU A 1 269 ? -0.152 11.280 10.644 1.00 94.81 269 LEU A CA 1
ATOM 2065 C C . LEU A 1 269 ? -1.560 11.409 11.216 1.00 94.81 269 LEU A C 1
ATOM 2067 O O . LEU A 1 269 ? -2.531 11.533 10.467 1.00 94.81 269 LEU A O 1
ATOM 2071 N N . MET A 1 270 ? -1.665 11.387 12.541 1.00 90.94 270 MET A N 1
ATOM 2072 C CA . MET A 1 270 ? -2.927 11.582 13.246 1.00 90.94 270 MET A CA 1
ATOM 2073 C C . MET A 1 270 ? -2.780 12.723 14.248 1.00 90.94 270 MET A C 1
ATOM 2075 O O . MET A 1 270 ? -1.822 12.741 15.017 1.00 90.94 270 MET A O 1
ATOM 2079 N N . THR A 1 271 ? -3.723 13.667 14.259 1.00 87.56 271 THR A N 1
ATOM 2080 C CA . THR A 1 271 ? -3.707 14.794 15.219 1.00 87.56 271 THR A CA 1
ATOM 2081 C C . THR A 1 271 ? -4.168 14.388 16.613 1.00 87.56 271 THR A C 1
ATOM 2083 O O . THR A 1 271 ? -3.937 15.094 17.590 1.00 87.56 271 THR A O 1
ATOM 2086 N N . ARG A 1 272 ? -4.835 13.238 16.705 1.00 81.88 272 ARG A N 1
ATOM 2087 C CA . ARG A 1 272 ? -5.315 12.625 17.938 1.00 81.88 272 ARG A CA 1
ATOM 2088 C C . ARG A 1 272 ? -5.330 11.112 17.785 1.00 81.88 272 ARG A C 1
ATOM 2090 O O . ARG A 1 272 ? -5.346 10.596 16.669 1.00 81.88 272 ARG A O 1
ATOM 2097 N N . GLN A 1 273 ? -5.388 10.402 18.905 1.00 78.00 273 GLN A N 1
ATOM 2098 C CA . GLN A 1 273 ? -5.630 8.962 18.882 1.00 78.00 273 GLN A CA 1
ATOM 2099 C C . GLN A 1 273 ? -6.988 8.645 18.219 1.00 78.00 273 GLN A C 1
ATOM 2101 O O . GLN A 1 273 ? -7.932 9.436 18.340 1.00 78.00 273 GLN A O 1
ATOM 2106 N N . PRO A 1 274 ? -7.107 7.514 17.500 1.00 77.50 274 PRO A N 1
ATOM 2107 C CA . PRO A 1 274 ? -8.345 7.139 16.834 1.00 77.50 274 PRO A CA 1
ATOM 2108 C C . PRO A 1 274 ? -9.455 6.860 17.852 1.00 77.50 274 PRO A C 1
ATOM 2110 O O . PRO A 1 274 ? -9.236 6.224 18.881 1.00 77.50 274 PRO A O 1
ATOM 2113 N N . LEU A 1 275 ? -10.668 7.301 17.521 1.00 81.19 275 LEU A N 1
ATOM 2114 C CA . LEU A 1 275 ? -11.869 7.020 18.299 1.00 81.19 275 LEU A CA 1
ATOM 2115 C C . LEU A 1 275 ? -12.601 5.854 17.629 1.00 81.19 275 LEU A C 1
ATOM 2117 O O . LEU A 1 275 ? -13.058 5.978 16.493 1.00 81.19 275 LEU A O 1
ATOM 2121 N N . VAL A 1 276 ? -12.651 4.705 18.304 1.00 83.25 276 VAL A N 1
ATOM 2122 C CA . VAL A 1 276 ? -13.208 3.464 17.750 1.00 83.25 276 VAL A CA 1
ATOM 2123 C C . VAL A 1 276 ? -14.541 3.154 18.418 1.00 83.25 276 VAL A C 1
ATOM 2125 O O . VAL A 1 276 ? -14.594 2.881 19.614 1.00 83.25 276 VAL A O 1
ATOM 2128 N N . ALA A 1 277 ? -15.614 3.169 17.628 1.00 85.31 277 ALA A N 1
ATOM 2129 C CA . ALA A 1 277 ? -16.936 2.727 18.055 1.00 85.31 277 ALA A CA 1
ATOM 2130 C C . ALA A 1 277 ? -17.153 1.257 17.661 1.00 85.31 277 ALA A C 1
ATOM 2132 O O . ALA A 1 277 ? -16.902 0.876 16.517 1.00 85.31 277 ALA A O 1
ATOM 2133 N N . ILE A 1 278 ? -17.618 0.434 18.604 1.00 82.94 278 ILE A N 1
ATOM 2134 C CA . ILE A 1 278 ? -17.977 -0.973 18.375 1.00 82.94 278 ILE A CA 1
ATOM 2135 C C . ILE A 1 278 ? -19.476 -1.120 18.623 1.00 82.94 278 ILE A C 1
ATOM 2137 O O . ILE A 1 278 ? -19.933 -0.990 19.759 1.00 82.94 278 ILE A O 1
ATOM 2141 N N . ASP A 1 279 ? -20.219 -1.403 17.556 1.00 81.38 279 ASP A N 1
ATOM 2142 C CA . ASP A 1 279 ? -21.674 -1.556 17.576 1.00 81.38 279 ASP A CA 1
ATOM 2143 C C . ASP A 1 279 ? -22.106 -3.024 17.386 1.00 81.38 279 ASP A C 1
ATOM 2145 O O . ASP A 1 279 ? -21.326 -3.876 16.955 1.00 81.38 279 ASP A O 1
ATOM 2149 N N . GLY A 1 280 ? -23.343 -3.341 17.764 1.00 81.19 280 GLY A N 1
ATOM 2150 C CA . GLY A 1 280 ? -23.927 -4.681 17.724 1.00 81.19 280 GLY A CA 1
ATOM 2151 C C . GLY A 1 280 ? -25.064 -4.873 18.738 1.00 81.19 280 GLY A C 1
ATOM 2152 O O . GLY A 1 280 ? -25.248 -4.057 19.646 1.00 81.19 280 GLY A O 1
ATOM 2153 N N . PRO A 1 281 ? -25.823 -5.978 18.654 1.00 80.38 281 PRO A N 1
ATOM 2154 C CA . PRO A 1 281 ? -26.975 -6.214 19.525 1.00 80.38 281 PRO A CA 1
ATOM 2155 C C . PRO A 1 281 ? -26.589 -6.363 21.008 1.00 80.38 281 PRO A C 1
ATOM 2157 O O . PRO A 1 281 ? -25.424 -6.585 21.368 1.00 80.38 281 PRO A O 1
ATOM 2160 N N . ALA A 1 282 ? -27.565 -6.195 21.906 1.00 77.81 282 ALA A N 1
ATOM 2161 C CA . ALA A 1 282 ? -27.376 -6.422 23.342 1.00 77.81 282 ALA A CA 1
ATOM 2162 C C . ALA A 1 282 ? -26.878 -7.856 23.609 1.00 77.81 282 ALA A C 1
ATOM 2164 O O . ALA A 1 282 ? -27.258 -8.792 22.913 1.00 77.81 282 ALA A O 1
ATOM 2165 N N . GLY A 1 283 ? -25.976 -8.028 24.581 1.00 78.00 283 GLY A N 1
ATOM 2166 C CA . GLY A 1 283 ? -25.406 -9.341 24.914 1.00 78.00 283 GLY A CA 1
ATOM 2167 C C . GLY A 1 283 ? -24.332 -9.879 23.953 1.00 78.00 283 GLY A C 1
ATOM 2168 O O . GLY A 1 283 ? -23.704 -10.879 24.274 1.00 78.00 283 GLY A O 1
ATOM 2169 N N . ALA A 1 284 ? -24.024 -9.205 22.837 1.00 85.88 284 ALA A N 1
ATOM 2170 C CA . ALA A 1 284 ? -23.028 -9.669 21.853 1.00 85.88 284 ALA A CA 1
ATOM 2171 C C . ALA A 1 284 ? -21.553 -9.615 22.321 1.00 85.88 284 ALA A C 1
ATOM 2173 O O . ALA A 1 284 ? -20.639 -9.803 21.524 1.00 85.88 284 ALA A O 1
ATOM 2174 N N . GLY A 1 285 ? -21.295 -9.295 23.594 1.00 85.50 285 GLY A N 1
ATOM 2175 C CA . GLY A 1 285 ? -19.935 -9.179 24.132 1.00 85.50 285 GLY A CA 1
ATOM 2176 C C . GLY A 1 285 ? -19.184 -7.906 23.727 1.00 85.50 285 GLY A C 1
ATOM 2177 O O . GLY A 1 285 ? -17.971 -7.848 23.915 1.00 85.50 285 GLY A O 1
ATOM 2178 N N . LYS A 1 286 ? -19.879 -6.876 23.214 1.00 87.56 286 LYS A N 1
ATOM 2179 C CA . LYS A 1 286 ? -19.278 -5.604 22.764 1.00 87.56 286 LYS A CA 1
ATOM 2180 C C . LYS A 1 286 ? -18.290 -5.034 23.775 1.00 87.56 286 LYS A C 1
ATOM 2182 O O . LYS A 1 286 ? -17.132 -4.870 23.440 1.00 87.56 286 LYS A O 1
ATOM 2187 N N . SER A 1 287 ? -18.712 -4.818 25.022 1.00 82.25 287 SER A N 1
ATOM 2188 C CA . SER A 1 287 ? -17.863 -4.238 26.073 1.00 82.25 287 SER A CA 1
ATOM 2189 C C . SER A 1 287 ? -16.606 -5.068 26.348 1.00 82.25 287 SER A C 1
ATOM 2191 O O . SER A 1 287 ? -15.530 -4.506 26.542 1.00 82.25 287 SER A O 1
ATOM 2193 N N . THR A 1 288 ? -16.718 -6.400 26.309 1.00 85.81 288 THR A N 1
ATOM 2194 C CA . THR A 1 288 ? -15.576 -7.312 26.459 1.00 85.81 288 THR A CA 1
ATOM 2195 C C . THR A 1 288 ? -14.595 -7.157 25.299 1.00 85.81 288 THR A C 1
ATOM 2197 O O . THR A 1 288 ? -13.394 -7.020 25.522 1.00 85.81 288 THR A O 1
ATOM 2200 N N . VAL A 1 289 ? -15.104 -7.122 24.063 1.00 87.75 289 VAL A N 1
ATOM 2201 C CA . VAL A 1 289 ? -14.288 -6.925 22.857 1.00 87.75 289 VAL A CA 1
ATOM 2202 C C . VAL A 1 289 ? -13.654 -5.536 22.847 1.00 87.75 289 VAL A C 1
ATOM 2204 O O . VAL A 1 289 ? -12.457 -5.434 22.600 1.00 87.75 289 VAL A O 1
ATOM 2207 N N . THR A 1 290 ? -14.405 -4.481 23.169 1.00 87.38 290 THR A N 1
ATOM 2208 C CA . THR A 1 290 ? -13.905 -3.102 23.221 1.00 87.38 290 THR A CA 1
ATOM 2209 C C . THR A 1 290 ? -12.788 -2.958 24.243 1.00 87.38 290 THR A C 1
ATOM 2211 O O . THR A 1 290 ? -11.773 -2.346 23.927 1.00 87.38 290 THR A O 1
ATOM 2214 N N . ARG A 1 291 ? -12.919 -3.556 25.435 1.00 84.19 291 ARG A N 1
ATOM 2215 C CA . ARG A 1 291 ? -11.859 -3.521 26.451 1.00 84.19 291 ARG A CA 1
ATOM 2216 C C . ARG A 1 291 ? -10.596 -4.235 25.972 1.00 84.19 291 ARG A C 1
ATOM 2218 O O . ARG A 1 291 ? -9.527 -3.636 25.980 1.00 84.19 291 ARG A O 1
ATOM 2225 N N . ALA A 1 292 ? -10.726 -5.468 25.482 1.00 85.31 292 ALA A N 1
ATOM 2226 C CA . ALA A 1 292 ? -9.586 -6.233 24.976 1.00 85.31 292 ALA A CA 1
ATOM 2227 C C . ALA A 1 292 ? -8.912 -5.554 23.769 1.00 85.31 292 ALA A C 1
ATOM 2229 O O . ALA A 1 292 ? -7.694 -5.611 23.607 1.00 85.31 292 ALA A O 1
ATOM 2230 N N . PHE A 1 293 ? -9.702 -4.909 22.910 1.00 87.50 293 PHE A N 1
ATOM 2231 C CA . PHE A 1 293 ? -9.214 -4.130 21.778 1.00 87.50 293 PHE A CA 1
ATOM 2232 C C . PHE A 1 293 ? -8.460 -2.876 22.238 1.00 87.50 293 PHE A C 1
ATOM 2234 O O . PHE A 1 293 ? -7.347 -2.637 21.774 1.00 87.50 293 PHE A O 1
ATOM 2241 N N . ALA A 1 294 ? -9.033 -2.114 23.173 1.00 85.38 294 ALA A N 1
ATOM 2242 C CA . ALA A 1 294 ? -8.426 -0.911 23.728 1.00 85.38 294 ALA A CA 1
ATOM 2243 C C . ALA A 1 294 ? -7.093 -1.219 24.427 1.00 85.38 294 ALA A C 1
ATOM 2245 O O . ALA A 1 294 ? -6.092 -0.577 24.125 1.00 85.38 294 ALA A O 1
ATOM 2246 N N . GLU A 1 295 ? -7.044 -2.266 25.257 1.00 83.25 295 GLU A N 1
ATOM 2247 C CA . GLU A 1 295 ? -5.814 -2.729 25.915 1.00 83.25 295 GLU A CA 1
ATOM 2248 C C . GLU A 1 295 ? -4.728 -3.116 24.904 1.00 83.25 295 GLU A C 1
ATOM 2250 O O . GLU A 1 295 ? -3.579 -2.701 25.035 1.00 83.25 295 GLU A O 1
ATOM 2255 N N . ARG A 1 296 ? -5.085 -3.871 23.855 1.00 82.88 296 ARG A N 1
ATOM 2256 C CA . ARG A 1 296 ? -4.123 -4.295 22.823 1.00 82.88 296 ARG A CA 1
ATOM 2257 C C . ARG A 1 296 ? -3.585 -3.144 21.982 1.00 82.88 296 ARG A C 1
ATOM 2259 O O . ARG A 1 296 ? -2.468 -3.250 21.485 1.00 82.88 296 ARG A O 1
ATOM 2266 N N . LEU A 1 297 ? -4.377 -2.092 21.780 1.00 82.81 297 LEU A N 1
ATOM 2267 C CA . LEU A 1 297 ? -3.989 -0.939 20.967 1.00 82.81 297 LEU A CA 1
ATOM 2268 C C . LEU A 1 297 ? -3.496 0.258 21.788 1.00 82.81 297 LEU A C 1
ATOM 2270 O O . LEU A 1 297 ? -3.139 1.275 21.198 1.00 82.81 297 LEU A O 1
ATOM 2274 N N . GLY A 1 298 ? -3.474 0.156 23.120 1.00 80.06 298 GLY A N 1
ATOM 2275 C CA . GLY A 1 298 ? -3.132 1.276 23.997 1.00 80.06 298 GLY A CA 1
ATOM 2276 C C . GLY A 1 298 ? -4.106 2.454 23.876 1.00 80.06 298 GLY A C 1
ATOM 2277 O O . GLY A 1 298 ? -3.699 3.601 24.047 1.00 80.06 298 GLY A O 1
ATOM 2278 N N . LEU A 1 299 ? -5.371 2.184 23.539 1.00 83.69 299 LEU A N 1
ATOM 2279 C CA . LEU A 1 299 ? -6.432 3.189 23.466 1.00 83.69 299 LEU A CA 1
ATOM 2280 C C . LEU A 1 299 ? -7.170 3.284 24.803 1.00 83.69 299 LEU A C 1
ATOM 2282 O O . LEU A 1 299 ? -7.236 2.325 25.572 1.00 83.69 299 LEU A O 1
ATOM 2286 N N . ILE A 1 300 ? -7.789 4.435 25.056 1.00 81.88 300 ILE A N 1
ATOM 2287 C CA . ILE A 1 300 ? -8.669 4.614 26.211 1.00 81.88 300 ILE A CA 1
ATOM 2288 C C . ILE A 1 300 ? -9.997 3.901 25.932 1.00 81.88 300 ILE A C 1
ATOM 2290 O O . ILE A 1 300 ? -10.702 4.220 24.974 1.00 81.88 300 ILE A O 1
ATOM 2294 N N . TYR A 1 301 ? -10.357 2.940 26.784 1.00 84.75 301 TYR A N 1
ATOM 2295 C CA . TYR A 1 301 ? -11.692 2.344 26.779 1.00 84.75 301 TYR A CA 1
ATOM 2296 C C . TYR A 1 301 ? -12.704 3.353 27.336 1.00 84.75 301 TYR A C 1
ATOM 2298 O O . TYR A 1 301 ? -12.583 3.761 28.483 1.00 84.75 301 TYR A O 1
ATOM 2306 N N . LEU A 1 302 ? -13.714 3.756 26.568 1.00 82.56 302 LEU A N 1
ATOM 2307 C CA . LEU A 1 302 ? -14.806 4.587 27.086 1.00 82.56 302 LEU A CA 1
ATOM 2308 C C . LEU A 1 302 ? -15.929 3.690 27.625 1.00 82.56 302 LEU A C 1
ATOM 2310 O O . LEU A 1 302 ? -16.685 3.107 26.847 1.00 82.56 302 LEU A O 1
ATOM 2314 N N . ASP A 1 303 ? -16.065 3.591 28.949 1.00 81.62 303 ASP A N 1
ATOM 2315 C CA . ASP A 1 303 ? -17.259 3.014 29.572 1.00 81.62 303 ASP A CA 1
ATOM 2316 C C . ASP A 1 303 ? -18.381 4.059 29.552 1.00 81.62 303 ASP A C 1
ATOM 2318 O O . ASP A 1 303 ? -18.463 4.937 30.413 1.00 81.62 303 ASP A O 1
ATOM 2322 N N . THR A 1 304 ? -19.254 3.974 28.548 1.00 81.38 304 THR A N 1
ATOM 2323 C CA . THR A 1 304 ? -20.395 4.890 28.410 1.00 81.38 304 THR A CA 1
ATOM 2324 C C . THR A 1 304 ? -21.312 4.849 29.631 1.00 81.38 304 THR A C 1
ATOM 2326 O O . THR A 1 304 ? -21.824 5.885 30.042 1.00 81.38 304 THR A O 1
ATOM 2329 N N . GLY A 1 305 ? -21.463 3.690 30.279 1.00 84.31 305 GLY A N 1
ATOM 2330 C CA . GLY A 1 305 ? -22.225 3.576 31.519 1.00 84.31 305 GLY A CA 1
ATOM 2331 C C . GLY A 1 305 ? -21.565 4.325 32.676 1.00 84.31 305 GLY A C 1
ATOM 2332 O O . GLY A 1 305 ? -22.258 4.981 33.449 1.00 84.31 305 GLY A O 1
ATOM 2333 N N . ALA A 1 306 ? -20.238 4.250 32.804 1.00 86.94 306 ALA A N 1
ATOM 2334 C CA . ALA A 1 306 ? -19.513 5.030 33.806 1.00 86.94 306 ALA A CA 1
ATOM 2335 C C . ALA A 1 306 ? -19.647 6.534 33.543 1.00 86.94 306 ALA A C 1
ATOM 2337 O O . ALA A 1 306 ? -19.922 7.269 34.480 1.00 86.94 306 ALA A O 1
ATOM 2338 N N . MET A 1 307 ? -19.557 6.969 32.283 1.00 89.62 307 MET A N 1
ATOM 2339 C CA . MET A 1 307 ? -19.744 8.371 31.895 1.00 89.62 307 MET A CA 1
ATOM 2340 C C . MET A 1 307 ? -21.113 8.915 32.328 1.00 89.62 307 MET A C 1
ATOM 2342 O O . MET A 1 307 ? -21.168 9.936 33.011 1.00 89.62 307 MET A O 1
ATOM 2346 N N . TYR A 1 308 ? -22.211 8.229 31.985 1.00 90.25 308 TYR A N 1
ATOM 2347 C CA . TYR A 1 308 ? -23.549 8.673 32.394 1.00 90.25 308 TYR A CA 1
ATOM 2348 C C . TYR A 1 308 ? -23.693 8.709 33.919 1.00 90.25 308 TYR A C 1
ATOM 2350 O O . TYR A 1 308 ? -24.193 9.689 34.463 1.00 90.25 308 TYR A O 1
ATOM 2358 N N . ARG A 1 309 ? -23.186 7.691 34.626 1.00 92.44 309 ARG A N 1
ATOM 2359 C CA . ARG A 1 309 ? -23.233 7.659 36.095 1.00 92.44 309 ARG A CA 1
ATOM 2360 C C . ARG A 1 309 ? -22.360 8.735 36.745 1.00 92.44 309 ARG A C 1
ATOM 2362 O O . ARG A 1 309 ? -22.744 9.262 37.780 1.00 92.44 309 ARG A O 1
ATOM 2369 N N . SER A 1 310 ? -21.232 9.110 36.142 1.00 93.50 310 SER A N 1
ATOM 2370 C CA . SER A 1 310 ? -20.408 10.240 36.590 1.00 93.50 310 SER A CA 1
ATOM 2371 C C . SER A 1 310 ? -21.158 11.565 36.498 1.00 93.50 310 SER A C 1
ATOM 2373 O O . SER A 1 310 ? -21.079 12.365 37.428 1.00 93.50 310 SER A O 1
ATOM 2375 N N . VAL A 1 311 ? -21.911 11.780 35.415 1.00 93.00 311 VAL A N 1
ATOM 2376 C CA . VAL A 1 311 ? -22.769 12.964 35.269 1.00 93.00 311 VAL A CA 1
ATOM 2377 C C . VAL A 1 311 ? -23.874 12.954 36.323 1.00 93.00 311 VAL A C 1
ATOM 2379 O O . VAL A 1 311 ? -24.028 13.934 37.045 1.00 93.00 311 VAL A O 1
ATOM 2382 N N . THR A 1 312 ? -24.594 11.839 36.485 1.00 93.44 312 THR A N 1
ATOM 2383 C CA . THR A 1 312 ? -25.650 11.714 37.505 1.00 93.44 312 THR A CA 1
ATOM 2384 C C . THR A 1 312 ? -25.107 11.942 38.916 1.00 93.44 312 THR A C 1
ATOM 2386 O O . THR A 1 312 ? -25.691 12.706 39.680 1.00 93.44 312 THR A O 1
ATOM 2389 N N . TRP A 1 313 ? -23.958 11.352 39.250 1.00 94.62 313 TRP A N 1
ATOM 2390 C CA . TRP A 1 313 ? -23.292 11.576 40.531 1.00 94.62 313 TRP A CA 1
ATOM 2391 C C . TRP A 1 313 ? -22.926 13.051 40.736 1.00 94.62 313 TRP A C 1
ATOM 2393 O O . TRP A 1 313 ? -23.122 13.582 41.826 1.00 94.62 313 TRP A O 1
ATOM 2403 N N . TRP A 1 314 ? -22.431 13.736 39.698 1.00 94.94 314 TRP A N 1
ATOM 2404 C CA . TRP A 1 314 ? -22.093 15.160 39.769 1.00 94.94 314 TRP A CA 1
ATOM 2405 C C . TRP A 1 314 ? -23.328 16.031 40.016 1.00 94.94 314 TRP A C 1
ATOM 2407 O O . TRP A 1 314 ? -23.294 16.917 40.869 1.00 94.94 314 TRP A O 1
ATOM 2417 N N . VAL A 1 315 ? -24.427 15.741 39.322 1.00 93.75 315 VAL A N 1
ATOM 2418 C CA . VAL A 1 315 ? -25.717 16.424 39.485 1.00 93.75 315 VAL A CA 1
ATOM 2419 C C . VAL A 1 315 ? -26.256 16.236 40.909 1.00 93.75 315 VAL A C 1
ATOM 2421 O O . VAL A 1 315 ? -26.513 17.220 41.603 1.00 93.75 315 VAL A O 1
ATOM 2424 N N . GLN A 1 316 ? -26.306 14.991 41.396 1.00 92.00 316 GLN A N 1
ATOM 2425 C CA . GLN A 1 316 ? -26.758 14.667 42.754 1.00 92.00 316 GLN A CA 1
ATOM 2426 C C . GLN A 1 316 ? -25.867 15.297 43.833 1.00 92.00 316 GLN A C 1
ATOM 2428 O O . GLN A 1 316 ? -26.369 15.839 44.816 1.00 92.00 316 GLN A O 1
ATOM 2433 N N . LYS A 1 317 ? -24.540 15.281 43.647 1.00 93.12 317 LYS A N 1
ATOM 2434 C CA . LYS A 1 317 ? -23.583 15.887 44.585 1.00 93.12 317 LYS A CA 1
ATOM 2435 C C . LYS A 1 317 ? -23.777 17.398 44.730 1.00 93.12 317 LYS A C 1
ATOM 2437 O O . LYS A 1 317 ? -23.500 17.940 45.796 1.00 93.12 317 LYS A O 1
ATOM 2442 N N . ASN A 1 318 ? -24.259 18.061 43.681 1.00 93.12 318 ASN A N 1
ATOM 2443 C CA . ASN A 1 318 ? -24.583 19.487 43.693 1.00 93.12 318 ASN A CA 1
ATOM 2444 C C . ASN A 1 318 ? -26.046 19.770 44.085 1.00 93.12 318 ASN A C 1
ATOM 2446 O O . ASN A 1 318 ? -26.479 20.917 44.019 1.00 93.12 318 ASN A O 1
ATOM 2450 N N . GLY A 1 319 ? -26.803 18.753 44.516 1.00 92.88 319 GLY A N 1
ATOM 2451 C CA . GLY A 1 319 ? -28.182 18.906 44.983 1.00 92.88 319 GLY A CA 1
ATOM 2452 C C . GLY A 1 319 ? -29.181 19.273 43.884 1.00 92.88 319 GLY A C 1
ATOM 2453 O O . GLY A 1 319 ? -30.244 19.804 44.195 1.00 92.88 319 GLY A O 1
ATOM 2454 N N . VAL A 1 320 ? -28.841 19.020 42.618 1.00 92.62 320 VAL A N 1
ATOM 2455 C CA . VAL A 1 320 ? -29.723 19.268 41.474 1.00 92.62 320 VAL A CA 1
ATOM 2456 C C . VAL A 1 320 ? -30.522 18.007 41.153 1.00 92.62 320 VAL A C 1
ATOM 2458 O O . VAL A 1 320 ? -30.007 16.893 41.260 1.00 92.62 320 VAL A O 1
ATOM 2461 N N . ASP A 1 321 ? -31.789 18.186 40.780 1.00 88.94 321 ASP A N 1
ATOM 2462 C CA . ASP A 1 321 ? -32.658 17.101 40.328 1.00 88.94 321 ASP A CA 1
ATOM 2463 C C . ASP A 1 321 ? -32.184 16.586 38.953 1.00 88.94 321 ASP A C 1
ATOM 2465 O O . ASP A 1 321 ? -32.127 17.374 38.005 1.00 88.94 321 ASP A O 1
ATOM 2469 N N . PRO A 1 322 ? -31.855 15.286 38.802 1.00 86.69 322 PRO A N 1
ATOM 2470 C CA . PRO A 1 322 ? -31.513 14.686 37.513 1.00 86.69 322 PRO A CA 1
ATOM 2471 C C . PRO A 1 322 ? -32.575 14.859 36.416 1.00 86.69 322 PRO A C 1
ATOM 2473 O O . PRO A 1 322 ? -32.225 14.774 35.241 1.00 86.69 322 PRO A O 1
ATOM 2476 N N . ALA A 1 323 ? -33.836 15.120 36.776 1.00 87.25 323 ALA A N 1
ATOM 2477 C CA . ALA A 1 323 ? -34.914 15.386 35.824 1.00 87.25 323 ALA A CA 1
ATOM 2478 C C . ALA A 1 323 ? -34.990 16.858 35.356 1.00 87.25 323 ALA A C 1
ATOM 2480 O O . ALA A 1 323 ? -35.699 17.159 34.392 1.00 87.25 323 ALA A O 1
ATOM 2481 N N . ASP A 1 324 ? -34.273 17.787 36.002 1.00 90.75 324 ASP A N 1
ATOM 2482 C CA . ASP A 1 324 ? -34.286 19.214 35.658 1.00 90.75 324 ASP A CA 1
ATOM 2483 C C . ASP A 1 324 ? -33.128 19.576 34.717 1.00 90.75 324 ASP A C 1
ATOM 2485 O O . ASP A 1 324 ? -32.046 20.006 35.125 1.00 90.75 324 ASP A O 1
ATOM 2489 N N . ALA A 1 325 ? -33.376 19.441 33.414 1.00 88.88 325 ALA A N 1
ATOM 2490 C CA . ALA A 1 325 ? -32.389 19.753 32.384 1.00 88.88 325 ALA A CA 1
ATOM 2491 C C . ALA A 1 325 ? -31.859 21.202 32.453 1.00 88.88 325 ALA A C 1
ATOM 2493 O O . ALA A 1 325 ? -30.682 21.429 32.166 1.00 88.88 325 ALA A O 1
ATOM 2494 N N . ALA A 1 326 ? -32.692 22.172 32.854 1.00 91.81 326 ALA A N 1
ATOM 2495 C CA . ALA A 1 326 ? -32.300 23.581 32.919 1.00 91.81 326 ALA A CA 1
ATOM 2496 C C . ALA A 1 326 ? -31.338 23.853 34.085 1.00 91.81 326 ALA A C 1
ATOM 2498 O O . ALA A 1 326 ? -30.440 24.688 33.969 1.00 91.81 326 ALA A O 1
ATOM 2499 N N . ALA A 1 327 ? -31.489 23.125 35.193 1.00 90.00 327 ALA A N 1
ATOM 2500 C CA . ALA A 1 327 ? -30.569 23.193 36.324 1.00 90.00 327 ALA A CA 1
ATOM 2501 C C . ALA A 1 327 ? -29.262 22.407 36.090 1.00 90.00 327 ALA A C 1
ATOM 2503 O O . ALA A 1 327 ? -28.233 22.731 36.689 1.00 90.00 327 ALA A O 1
ATOM 2504 N N . ILE A 1 328 ? -29.273 21.398 35.211 1.00 92.31 328 ILE A N 1
ATOM 2505 C CA . ILE A 1 328 ? -28.094 20.577 34.886 1.00 92.31 328 ILE A CA 1
ATOM 2506 C C . ILE A 1 328 ? -27.124 21.300 33.945 1.00 92.31 328 ILE A C 1
ATOM 2508 O O . ILE A 1 328 ? -25.911 21.197 34.130 1.00 92.31 328 ILE A O 1
ATOM 2512 N N . GLU A 1 329 ? -27.621 22.031 32.944 1.00 90.81 329 GLU A N 1
ATOM 2513 C CA . GLU A 1 329 ? -26.780 22.657 31.909 1.00 90.81 329 GLU A CA 1
ATOM 2514 C C . GLU A 1 329 ? -25.616 23.504 32.480 1.00 90.81 329 GLU A C 1
ATOM 2516 O O . GLU A 1 329 ? -24.469 23.275 32.077 1.00 90.81 329 GLU A O 1
ATOM 2521 N N . PRO A 1 330 ? -25.821 24.395 33.475 1.00 91.81 330 PRO A N 1
ATOM 2522 C CA . PRO A 1 330 ? -24.729 25.177 34.059 1.00 91.81 330 PRO A CA 1
ATOM 2523 C C . PRO A 1 330 ? -23.679 24.324 34.786 1.00 91.81 330 PRO A C 1
ATOM 2525 O O . PRO A 1 330 ? -22.499 24.681 34.806 1.00 91.81 330 PRO A O 1
ATOM 2528 N N . LEU A 1 331 ? -24.085 23.192 35.375 1.00 90.75 331 LEU A N 1
ATOM 2529 C CA . LEU A 1 331 ? -23.186 22.282 36.093 1.00 90.75 331 LEU A CA 1
ATOM 2530 C C . LEU A 1 331 ? -22.251 21.525 35.150 1.00 90.75 331 LEU A C 1
ATOM 2532 O O . LEU A 1 331 ? -21.115 21.228 35.531 1.00 90.75 331 LEU A O 1
ATOM 2536 N N . LEU A 1 332 ? -22.708 21.218 33.933 1.00 90.06 332 LEU A N 1
ATOM 2537 C CA . LEU A 1 332 ? -21.899 20.518 32.934 1.00 90.06 332 LEU A CA 1
ATOM 2538 C C . LEU A 1 332 ? -20.736 21.376 32.425 1.00 90.06 332 LEU A C 1
ATOM 2540 O O . LEU A 1 332 ? -19.693 20.832 32.075 1.00 90.06 332 LEU A O 1
ATOM 2544 N N . GLY A 1 333 ? -20.862 22.707 32.452 1.00 88.31 333 GLY A N 1
ATOM 2545 C CA . GLY A 1 333 ? -19.767 23.617 32.096 1.00 88.31 333 GLY A CA 1
ATOM 2546 C C . GLY A 1 333 ? -18.541 23.513 33.015 1.00 88.31 333 GLY A C 1
ATOM 2547 O O . GLY A 1 333 ? -17.448 23.910 32.622 1.00 88.31 333 GLY A O 1
ATOM 2548 N N . GLN A 1 334 ? -18.711 22.963 34.222 1.00 88.19 334 GLN A N 1
ATOM 2549 C CA . GLN A 1 334 ? -17.648 22.735 35.210 1.00 88.19 334 GLN A CA 1
ATOM 2550 C C . GLN A 1 334 ? -17.327 21.245 35.387 1.00 88.19 334 GLN A C 1
ATOM 2552 O O . GLN A 1 334 ? -16.652 20.867 36.343 1.00 88.19 334 GLN A O 1
ATOM 2557 N N . PHE A 1 335 ? -17.868 20.382 34.528 1.00 92.94 335 PHE A N 1
ATOM 2558 C CA . PHE A 1 335 ? -17.696 18.942 34.624 1.00 92.94 335 PHE A CA 1
ATOM 2559 C C . PHE A 1 335 ? -16.522 18.488 33.754 1.00 92.94 335 PHE A C 1
ATOM 2561 O O . PHE A 1 335 ? -16.590 18.505 32.526 1.00 92.94 335 PHE A O 1
ATOM 2568 N N . GLU A 1 336 ? -15.454 18.029 34.397 1.00 92.75 336 GLU A N 1
ATOM 2569 C CA . GLU A 1 336 ? -14.322 17.379 33.749 1.00 92.75 336 GLU A CA 1
ATOM 2570 C C . GLU A 1 336 ? -14.304 15.888 34.102 1.00 92.75 336 GLU A C 1
ATOM 2572 O O . GLU A 1 336 ? -14.191 15.514 35.272 1.00 92.75 336 GLU A O 1
ATOM 2577 N N . LEU A 1 337 ? -14.385 15.030 33.081 1.00 91.06 337 LEU A N 1
ATOM 2578 C CA . LEU A 1 337 ? -14.273 13.580 33.222 1.00 91.06 337 LEU A CA 1
ATOM 2579 C C . LEU A 1 337 ? -12.916 13.104 32.709 1.00 91.06 337 LEU A C 1
ATOM 2581 O O . LEU A 1 337 ? -12.607 13.254 31.527 1.00 91.06 337 LEU A O 1
ATOM 2585 N N . GLN A 1 338 ? -12.147 12.447 33.573 1.00 89.75 338 GLN A N 1
ATOM 2586 C CA . GLN A 1 338 ? -10.915 11.769 33.183 1.00 89.75 338 GLN A CA 1
ATOM 2587 C C . GLN A 1 338 ? -11.073 10.261 33.381 1.00 89.75 338 GLN A C 1
ATOM 2589 O O . GLN A 1 338 ? -11.473 9.788 34.445 1.00 89.75 338 GLN A O 1
ATOM 2594 N N . LEU A 1 339 ? -10.747 9.501 32.336 1.00 86.19 339 LEU A N 1
ATOM 2595 C CA . LEU A 1 339 ? -10.818 8.044 32.326 1.00 86.19 339 LEU A CA 1
ATOM 2596 C C . LEU A 1 339 ? -9.421 7.475 32.119 1.00 86.19 339 LEU A C 1
ATOM 2598 O O . LEU A 1 339 ? -8.819 7.667 31.063 1.00 86.19 339 LEU A O 1
ATOM 2602 N N . GLN A 1 340 ? -8.920 6.744 33.109 1.00 83.06 340 GLN A N 1
ATOM 2603 C CA . GLN A 1 340 ? -7.614 6.097 33.034 1.00 83.06 340 GLN A CA 1
ATOM 2604 C C . GLN A 1 340 ? -7.797 4.581 33.070 1.00 83.06 340 GLN A C 1
ATOM 2606 O O . GLN A 1 340 ? -8.488 4.032 33.929 1.00 83.06 340 GLN A O 1
ATOM 2611 N N . SER A 1 341 ? -7.206 3.891 32.097 1.00 72.88 341 SER A N 1
ATOM 2612 C CA . SER A 1 341 ? -7.256 2.428 32.039 1.00 72.88 341 SER A CA 1
ATOM 2613 C C . SER A 1 341 ? -6.097 1.864 32.852 1.00 72.88 341 SER A C 1
ATOM 2615 O O . SER A 1 341 ? -4.946 2.137 32.520 1.00 72.88 341 SER A O 1
ATOM 2617 N N . ASN A 1 342 ? -6.392 1.078 33.890 1.00 68.94 342 ASN A N 1
ATOM 2618 C CA . ASN A 1 342 ? -5.377 0.364 34.657 1.00 68.94 342 ASN A CA 1
ATOM 2619 C C . ASN A 1 342 ? -5.411 -1.127 34.287 1.00 68.94 342 ASN A C 1
ATOM 2621 O O . ASN A 1 342 ? -6.404 -1.805 34.583 1.00 68.94 342 ASN A O 1
ATOM 2625 N N . PRO A 1 343 ? -4.351 -1.669 33.656 1.00 61.41 343 PRO A N 1
ATOM 2626 C CA . PRO A 1 343 ? -4.287 -3.085 33.313 1.00 61.41 343 PRO A CA 1
ATOM 2627 C C . PRO A 1 343 ? -4.535 -3.961 34.550 1.00 61.41 343 PRO A C 1
ATOM 2629 O O . PRO A 1 343 ? -3.814 -3.872 35.539 1.00 61.41 343 PRO A O 1
ATOM 2632 N N . GLY A 1 344 ? -5.581 -4.791 34.512 1.00 60.66 344 GLY A N 1
ATOM 2633 C CA . GLY A 1 344 ? -5.918 -5.732 35.588 1.00 60.66 344 GLY A CA 1
ATOM 2634 C C . GLY A 1 344 ? -6.668 -5.164 36.804 1.00 60.66 344 GLY A C 1
ATOM 2635 O O . GLY A 1 344 ? -7.190 -5.960 37.578 1.00 60.66 344 GLY A O 1
ATOM 2636 N N . ALA A 1 345 ? -6.793 -3.839 36.960 1.00 63.56 345 ALA A N 1
ATOM 2637 C CA . ALA A 1 345 ? -7.470 -3.212 38.111 1.00 63.56 345 ALA A CA 1
ATOM 2638 C C . ALA A 1 345 ? -8.739 -2.416 37.740 1.00 63.56 345 ALA A C 1
ATOM 2640 O O . ALA A 1 345 ? -9.306 -1.709 38.570 1.00 63.56 345 ALA A O 1
ATOM 2641 N N . GLY A 1 346 ? -9.215 -2.544 36.498 1.00 69.56 346 GLY A N 1
ATOM 2642 C CA . GLY A 1 346 ? -10.393 -1.829 36.012 1.00 69.56 346 GLY A CA 1
ATOM 2643 C C . GLY A 1 346 ? -10.073 -0.408 35.540 1.00 69.56 346 GLY A C 1
ATOM 2644 O O . GLY A 1 346 ? -8.941 -0.082 35.189 1.00 69.56 346 GLY A O 1
ATOM 2645 N N . GLN A 1 347 ? -11.102 0.431 35.461 1.00 80.88 347 GLN A N 1
ATOM 2646 C CA . GLN A 1 347 ? -10.980 1.811 34.996 1.00 80.88 347 GLN A CA 1
ATOM 2647 C C . GLN A 1 347 ? -11.084 2.770 36.177 1.00 80.88 347 GLN A C 1
ATOM 2649 O O . GLN A 1 347 ? -12.087 2.744 36.892 1.00 80.88 347 GLN A O 1
ATOM 2654 N N . LEU A 1 348 ? -10.072 3.623 36.330 1.00 87.00 348 LEU A N 1
ATOM 2655 C CA . LEU A 1 348 ? -10.096 4.758 37.242 1.00 87.00 348 LEU A CA 1
ATOM 2656 C C . LEU A 1 348 ? -10.911 5.882 36.597 1.00 87.00 348 LEU A C 1
ATOM 2658 O O . LEU A 1 348 ? -10.636 6.286 35.461 1.00 87.00 348 LEU A O 1
ATOM 2662 N N . VAL A 1 349 ? -11.925 6.354 37.318 1.00 90.75 349 VAL A N 1
ATOM 2663 C CA . VAL A 1 349 ? -12.838 7.409 36.874 1.00 90.75 349 VAL A CA 1
ATOM 2664 C C . VAL A 1 349 ? -12.684 8.606 37.796 1.00 90.75 349 VAL A C 1
ATOM 2666 O O . VAL A 1 349 ? -13.021 8.521 38.976 1.00 90.75 349 VAL A O 1
ATOM 2669 N N . LEU A 1 350 ? -12.199 9.723 37.253 1.00 93.00 350 LEU A N 1
ATOM 2670 C CA . LEU A 1 350 ? -12.068 10.974 37.990 1.00 93.00 350 LEU A CA 1
ATOM 2671 C C . LEU A 1 350 ? -13.094 11.989 37.486 1.00 93.00 350 LEU A C 1
ATOM 2673 O O . LEU A 1 350 ? -13.190 12.219 36.281 1.00 93.00 350 LEU A O 1
ATOM 2677 N N . VAL A 1 351 ? -13.821 12.621 38.406 1.00 93.25 351 VAL A N 1
ATOM 2678 C CA . VAL A 1 351 ? -14.666 13.789 38.120 1.00 93.25 351 VAL A CA 1
ATOM 2679 C C . VAL A 1 351 ? -14.057 14.988 38.829 1.00 93.25 351 VAL A C 1
ATOM 2681 O O . VAL A 1 351 ? -13.956 14.985 40.057 1.00 93.25 351 VAL A O 1
ATOM 2684 N N . ASN A 1 352 ? -13.622 15.994 38.067 1.00 92.88 352 ASN A N 1
ATOM 2685 C CA . ASN A 1 352 ? -12.936 17.184 38.589 1.00 92.88 352 ASN A CA 1
ATOM 2686 C C . ASN A 1 352 ? -11.745 16.828 39.505 1.00 92.88 352 ASN A C 1
ATOM 2688 O O . ASN A 1 352 ? -11.569 17.395 40.582 1.00 92.88 352 ASN A O 1
ATOM 2692 N N . GLY A 1 353 ? -10.963 15.817 39.104 1.00 92.19 353 GLY A N 1
ATOM 2693 C CA . GLY A 1 353 ? -9.803 15.312 39.848 1.00 92.19 353 GLY A CA 1
ATOM 2694 C C . GLY A 1 353 ? -10.120 14.407 41.048 1.00 92.19 353 GLY A C 1
ATOM 2695 O O . GLY A 1 353 ? -9.194 13.899 41.675 1.00 92.19 353 GLY A O 1
ATOM 2696 N N . VAL A 1 354 ? -11.396 14.168 41.368 1.00 92.69 354 VAL A N 1
ATOM 2697 C CA . VAL A 1 354 ? -11.817 13.285 42.469 1.00 92.69 354 VAL A CA 1
ATOM 2698 C C . VAL A 1 354 ? -12.079 11.882 41.944 1.00 92.69 354 VAL A C 1
ATOM 2700 O O . VAL A 1 354 ? -12.850 11.731 41.000 1.00 92.69 354 VAL A O 1
ATOM 2703 N N . ASP A 1 355 ? -11.498 10.860 42.576 1.00 94.00 355 ASP A N 1
ATOM 2704 C CA . ASP A 1 355 ? -11.823 9.463 42.274 1.00 94.00 355 ASP A CA 1
ATOM 2705 C C . ASP A 1 355 ? -13.256 9.138 42.692 1.00 94.00 355 ASP A C 1
ATOM 2707 O O . ASP A 1 355 ? -13.621 9.199 43.867 1.00 94.00 355 ASP A O 1
ATOM 2711 N N . VAL A 1 356 ? -14.074 8.808 41.696 1.00 93.50 356 VAL A N 1
ATOM 2712 C CA . VAL A 1 356 ? -15.487 8.464 41.860 1.00 93.50 356 VAL A CA 1
ATOM 2713 C C . VAL A 1 356 ? -15.781 7.036 41.423 1.00 93.50 356 VAL A C 1
ATOM 2715 O O . VAL A 1 356 ? -16.945 6.669 41.280 1.00 93.50 356 VAL A O 1
ATOM 2718 N N . SER A 1 357 ? -14.752 6.215 41.211 1.00 90.50 357 SER A N 1
ATOM 2719 C CA . SER A 1 357 ? -14.886 4.875 40.636 1.00 90.50 357 SER A CA 1
ATOM 2720 C C . SER A 1 357 ? -15.915 4.027 41.391 1.00 90.50 357 SER A C 1
ATOM 2722 O O . SER A 1 357 ? -16.791 3.424 40.772 1.00 90.50 357 SER A O 1
ATOM 2724 N N . GL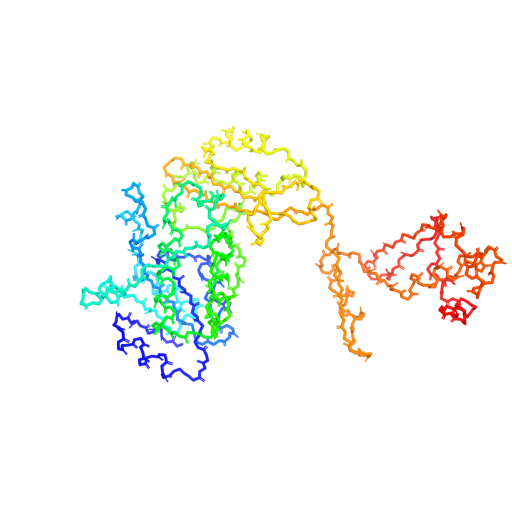U A 1 358 ? -15.892 4.004 42.721 1.00 91.69 358 GLU A N 1
ATOM 2725 C CA . GLU A 1 358 ? -16.916 3.288 43.496 1.00 91.69 358 GLU A CA 1
ATOM 2726 C C . GLU A 1 358 ? -18.224 4.078 43.619 1.00 91.69 358 GLU A C 1
ATOM 2728 O O . GLU A 1 358 ? -19.306 3.511 43.466 1.00 91.69 358 GLU A O 1
ATOM 2733 N N . ALA A 1 359 ? -18.137 5.395 43.821 1.00 91.75 359 ALA A N 1
ATOM 2734 C CA . ALA A 1 359 ? -19.292 6.249 44.087 1.00 91.75 359 ALA A CA 1
ATOM 2735 C C . ALA A 1 359 ? -20.310 6.263 42.936 1.00 91.75 359 ALA A C 1
ATOM 2737 O O . ALA A 1 359 ? -21.513 6.196 43.172 1.00 91.75 359 ALA A O 1
ATOM 2738 N N . ILE A 1 360 ? -19.849 6.255 41.681 1.00 92.00 360 ILE A N 1
ATOM 2739 C CA . ILE A 1 360 ? -20.739 6.201 40.510 1.00 92.00 360 ILE A CA 1
ATOM 2740 C C . ILE A 1 360 ? -21.471 4.862 40.372 1.00 92.00 360 ILE A C 1
ATOM 2742 O O . ILE A 1 360 ? -22.302 4.717 39.487 1.00 92.00 360 ILE A O 1
ATOM 2746 N N . ARG A 1 361 ? -21.130 3.846 41.170 1.00 91.12 361 ARG A N 1
ATOM 2747 C CA . ARG A 1 361 ? -21.779 2.526 41.163 1.00 91.12 361 ARG A CA 1
ATOM 2748 C C . ARG A 1 361 ? -22.721 2.345 42.353 1.00 91.12 361 ARG A C 1
ATOM 2750 O O . ARG A 1 361 ? -23.222 1.240 42.552 1.00 91.12 361 ARG A O 1
ATOM 2757 N N . SER A 1 362 ? -22.970 3.403 43.129 1.00 92.69 362 SER A N 1
ATOM 2758 C CA . SER A 1 362 ? -23.898 3.336 44.252 1.00 92.69 362 SER A CA 1
ATOM 2759 C C . SER A 1 362 ? -25.336 3.064 43.777 1.00 92.69 362 SER A C 1
ATOM 2761 O O . SER A 1 362 ? -25.688 3.378 42.627 1.00 92.69 362 SER A O 1
ATOM 2763 N N . PRO A 1 363 ? -26.189 2.479 44.637 1.00 92.06 363 PRO A N 1
ATOM 2764 C CA . PRO A 1 363 ? -27.603 2.298 44.333 1.00 92.06 363 PRO A CA 1
ATOM 2765 C C . PRO A 1 363 ? -28.313 3.616 44.004 1.00 92.06 363 PRO A C 1
ATOM 2767 O O . PRO A 1 363 ? -29.139 3.629 43.094 1.00 92.06 363 PRO A O 1
ATOM 2770 N N . GLU A 1 364 ? -27.968 4.723 44.677 1.00 89.75 364 GLU A N 1
ATOM 2771 C CA . GLU A 1 364 ? -28.604 6.026 44.434 1.00 89.75 364 GLU A CA 1
ATOM 2772 C C . GLU A 1 364 ? -28.289 6.567 43.035 1.00 89.75 364 GLU A C 1
ATOM 2774 O O . GLU A 1 364 ? -29.188 7.011 42.323 1.00 89.75 364 GLU A O 1
ATOM 2779 N N . VAL A 1 365 ? -27.027 6.484 42.602 1.00 90.62 365 VAL A N 1
ATOM 2780 C CA . VAL A 1 365 ? -26.629 6.916 41.253 1.00 90.62 365 VAL A CA 1
ATOM 2781 C C . VAL A 1 365 ? -27.249 5.999 40.198 1.00 90.62 365 VAL A C 1
ATOM 2783 O O . VAL A 1 365 ? -27.735 6.463 39.169 1.00 90.62 365 VAL A O 1
ATOM 2786 N N . THR A 1 366 ? -27.264 4.689 40.454 1.00 88.50 366 THR A N 1
ATOM 2787 C CA . THR A 1 366 ? -27.806 3.689 39.520 1.00 88.50 366 THR A CA 1
ATOM 2788 C C . THR A 1 366 ? -29.314 3.837 39.324 1.00 88.50 366 THR A C 1
ATOM 2790 O O . THR A 1 366 ? -29.801 3.601 38.224 1.00 88.50 366 THR A O 1
ATOM 2793 N N . ALA A 1 367 ? -30.053 4.244 40.358 1.00 88.25 367 ALA A N 1
ATOM 2794 C CA . ALA A 1 367 ? -31.493 4.469 40.268 1.00 88.25 367 ALA A CA 1
ATOM 2795 C C . ALA A 1 367 ? -31.865 5.732 39.471 1.00 88.25 367 ALA A C 1
ATOM 2797 O O . ALA A 1 367 ? -32.975 5.811 38.955 1.00 88.25 367 ALA A O 1
ATOM 2798 N N . SER A 1 368 ? -30.955 6.706 39.368 1.00 86.81 368 SER A N 1
ATOM 2799 C CA . SER A 1 368 ? -31.207 7.998 38.712 1.00 86.81 368 SER A CA 1
ATOM 2800 C C . SER A 1 368 ? -30.475 8.184 37.382 1.00 86.81 368 SER A C 1
ATOM 2802 O O . SER A 1 368 ? -30.648 9.210 36.726 1.00 86.81 368 SER A O 1
ATOM 2804 N N . VAL A 1 369 ? -29.614 7.247 36.978 1.00 87.44 369 VAL A N 1
ATOM 2805 C CA . VAL A 1 369 ? -28.882 7.372 35.714 1.00 87.44 369 VAL A CA 1
ATOM 2806 C C . VAL A 1 369 ? -29.836 7.260 34.528 1.00 87.44 369 VAL A C 1
ATOM 2808 O O . VAL A 1 369 ? -30.632 6.328 34.453 1.00 87.44 369 VAL A O 1
ATOM 2811 N N . SER A 1 370 ? -29.723 8.199 33.584 1.00 75.94 370 SER A N 1
ATOM 2812 C CA . SER A 1 370 ? -30.589 8.267 32.395 1.00 75.94 370 SER A CA 1
ATOM 2813 C C . SER A 1 370 ? -32.091 8.412 32.709 1.00 75.94 370 SER A C 1
ATOM 2815 O O . SER A 1 370 ? -32.907 7.997 31.884 1.00 75.94 370 SER A O 1
ATOM 2817 N N . ALA A 1 371 ? -32.424 8.953 33.889 1.00 68.56 371 ALA A N 1
ATOM 2818 C CA . ALA A 1 371 ? -33.785 9.298 34.304 1.00 68.56 371 ALA A CA 1
ATOM 2819 C C . ALA A 1 371 ? -34.383 10.462 33.503 1.00 68.56 371 ALA A C 1
ATOM 2821 O O . ALA A 1 371 ? -33.595 11.269 32.954 1.00 68.56 371 ALA A O 1
#

pLDDT: mean 92.55, std 6.9, range [60.66, 98.75]